Protein AF-A0A7I9VSS6-F1 (afdb_monomer_lite)

Foldseek 3Di:
DDDDDDDDDDDDDDDDDDDDDDDDDDDDDDDDDDDDDDDPDDVVPVVVVVVVVVVVVVVVVVPPDPPQPWDFPLVWWDWPQFDKFKWKWKWKWFQAPLQAAALVPLVFLVVVQVVVVVVVHHDPSNPDGGSGMFTWMKMWIHGEQDDFFFFTKIKIFGPHRGRASAQIKIDWIFIDTPVRDGFKTFIGTWAAPWDWDDDPNDIDTDDRRRMTMDGSGITTPDGHHGPLQDQKIKIFTPDFDPVQLAQLQVLLLCLVVVPPPPDDPDDPPPVPDDPDDRQWDRPGSGMIMGGQDPVCNVPSVVVVVSRRRGTTSGDDFWAWEAELVPLDIDTDPPKFFAFDWDAFPLEIETEDADPPPPDPDPPPDPDDDPPDDDDDDDPDDPPDDDPGLDYHYHYRVDDLVRVSVVCVVSPQHSVRNLVVVVVCVVVVRIRGHYHYD

Organism: NCBI:txid2590199

Radius of gyration: 37.57 Å; chains: 1; bounding box: 110×78×114 Å

pLDDT: mean 75.57, std 22.12, range [26.91, 97.88]

Structure (mmCIF, N/CA/C/O backbone):
data_AF-A0A7I9VSS6-F1
#
_entry.id   AF-A0A7I9VSS6-F1
#
loop_
_atom_site.group_PDB
_atom_site.id
_atom_site.type_symbol
_atom_site.label_atom_id
_atom_site.label_alt_id
_atom_site.label_comp_id
_atom_site.label_asym_id
_atom_site.label_entity_id
_atom_site.label_seq_id
_atom_site.pdbx_PDB_ins_code
_atom_site.Cartn_x
_atom_site.Cartn_y
_atom_site.Cartn_z
_atom_site.occupancy
_atom_site.B_iso_or_equiv
_atom_site.auth_seq_id
_atom_site.auth_comp_id
_atom_site.auth_asym_id
_atom_site.auth_atom_id
_atom_site.pdbx_PDB_model_num
ATOM 1 N N . MET A 1 1 ? -38.749 -13.163 -67.350 1.00 43.09 1 MET A N 1
ATOM 2 C CA . MET A 1 1 ? -38.898 -13.972 -66.123 1.00 43.09 1 MET A CA 1
ATOM 3 C C . MET A 1 1 ? -38.848 -12.985 -64.955 1.00 43.09 1 MET A C 1
ATOM 5 O O . MET A 1 1 ? -37.834 -12.313 -64.865 1.00 43.09 1 MET A O 1
ATOM 9 N N . THR A 1 2 ? -39.911 -12.612 -64.221 1.00 33.12 2 THR A N 1
ATOM 10 C CA . THR A 1 2 ? -40.937 -13.406 -63.482 1.00 33.12 2 THR A CA 1
ATOM 11 C C . THR A 1 2 ? -40.263 -14.358 -62.483 1.00 33.12 2 THR A C 1
ATOM 13 O O . THR A 1 2 ? -39.430 -15.135 -62.931 1.00 33.12 2 THR A O 1
ATOM 16 N N . THR A 1 3 ? -40.511 -14.366 -61.164 1.00 36.00 3 THR A N 1
ATOM 17 C CA . THR A 1 3 ? -41.600 -13.848 -60.282 1.00 36.00 3 THR A CA 1
ATOM 18 C C . THR A 1 3 ? -41.022 -13.441 -58.899 1.00 36.00 3 THR A C 1
ATOM 20 O O . THR A 1 3 ? -40.009 -14.007 -58.512 1.00 36.00 3 THR A O 1
ATOM 23 N N . THR A 1 4 ? -41.459 -12.390 -58.184 1.00 31.48 4 THR A N 1
ATOM 24 C CA . THR A 1 4 ? -42.678 -12.197 -57.337 1.00 31.48 4 THR A CA 1
ATOM 25 C C . THR A 1 4 ? -42.663 -12.861 -55.937 1.00 31.48 4 THR A C 1
ATOM 27 O O . THR A 1 4 ? -42.383 -14.048 -55.828 1.00 31.48 4 THR A O 1
ATOM 30 N N . SER A 1 5 ? -43.131 -12.092 -54.931 1.00 31.11 5 SER A N 1
ATOM 31 C CA . SER A 1 5 ? -43.667 -12.444 -53.583 1.00 31.11 5 SER A CA 1
ATOM 32 C C . SER A 1 5 ? -42.745 -12.144 -52.384 1.00 31.11 5 SER A C 1
ATOM 34 O O . SER A 1 5 ? -41.643 -12.673 -52.346 1.00 31.11 5 SER A O 1
ATOM 36 N N . THR A 1 6 ? -43.013 -11.265 -51.396 1.00 30.98 6 THR A N 1
ATOM 37 C CA . THR A 1 6 ? -44.197 -10.778 -50.615 1.00 30.98 6 THR A CA 1
ATOM 38 C C . THR A 1 6 ? -44.692 -11.658 -49.456 1.00 30.98 6 THR A C 1
ATOM 40 O O . THR A 1 6 ? -45.104 -12.786 -49.705 1.00 30.98 6 THR A O 1
ATOM 43 N N . ALA A 1 7 ? -44.707 -11.062 -48.244 1.00 33.12 7 ALA A N 1
ATOM 44 C CA . ALA A 1 7 ? -45.560 -11.251 -47.040 1.00 33.12 7 ALA A CA 1
ATOM 45 C C . ALA A 1 7 ? -44.704 -10.975 -45.769 1.00 33.12 7 ALA A C 1
ATOM 47 O O . ALA A 1 7 ? -43.629 -11.554 -45.659 1.00 33.12 7 ALA A O 1
ATOM 48 N N . THR A 1 8 ? -44.976 -10.091 -44.794 1.00 28.94 8 THR A N 1
ATOM 49 C CA . THR A 1 8 ? -46.158 -9.321 -44.318 1.00 28.94 8 THR A CA 1
ATOM 50 C C . THR A 1 8 ? -47.071 -10.027 -43.301 1.00 28.94 8 THR A C 1
ATOM 52 O O . THR A 1 8 ? -47.972 -10.751 -43.701 1.00 28.94 8 THR A O 1
ATOM 55 N N . SER A 1 9 ? -46.913 -9.687 -42.009 1.00 30.66 9 SER A N 1
ATOM 56 C CA . SER A 1 9 ? -47.978 -9.489 -40.986 1.00 30.66 9 SER A CA 1
ATOM 57 C C . SER A 1 9 ? -47.310 -9.059 -39.656 1.00 30.66 9 SER A C 1
ATOM 59 O O . SER A 1 9 ? -46.371 -9.741 -39.258 1.00 30.66 9 SER A O 1
ATOM 61 N N . THR A 1 10 ? -47.582 -7.964 -38.926 1.00 28.38 10 THR A N 1
ATOM 62 C CA . THR A 1 10 ? -48.760 -7.094 -38.657 1.00 28.38 10 THR A CA 1
ATOM 63 C C . THR A 1 10 ? -49.486 -7.417 -37.338 1.00 28.38 10 THR A C 1
ATOM 65 O O . THR A 1 10 ? -50.111 -8.463 -37.221 1.00 28.38 10 THR A O 1
ATOM 68 N N . SER A 1 11 ? -49.422 -6.470 -36.386 1.00 28.59 11 SER A N 1
ATOM 69 C CA . SER A 1 11 ? -50.292 -6.231 -35.204 1.00 28.59 11 SER A CA 1
ATOM 70 C C . SER A 1 11 ? -49.701 -4.994 -34.479 1.00 28.59 11 SER A C 1
ATOM 72 O O . SER A 1 11 ? -48.529 -5.053 -34.122 1.00 28.59 11 SER A O 1
ATOM 74 N N . THR A 1 12 ? -50.279 -3.787 -34.315 1.00 28.52 12 THR A N 1
ATOM 75 C CA . THR A 1 12 ? -51.675 -3.266 -34.331 1.00 28.52 12 THR A CA 1
ATOM 76 C C . THR A 1 12 ? -52.596 -4.001 -33.348 1.00 28.52 12 THR A C 1
ATOM 78 O O . THR A 1 12 ? -52.983 -5.124 -33.624 1.00 28.52 12 THR A O 1
ATOM 81 N N . ALA A 1 13 ? -52.966 -3.456 -32.176 1.00 30.58 13 ALA A N 1
ATOM 82 C CA . ALA A 1 13 ? -53.794 -2.248 -31.953 1.00 30.58 13 ALA A CA 1
ATOM 83 C C . ALA A 1 13 ? -53.826 -1.828 -30.443 1.00 30.58 13 ALA A C 1
ATOM 85 O O . ALA A 1 13 ? -53.422 -2.638 -29.617 1.00 30.58 13 ALA A O 1
ATOM 86 N N . THR A 1 14 ? -54.352 -0.686 -29.941 1.00 28.88 14 THR A N 1
ATOM 87 C CA . THR A 1 14 ? -54.614 0.690 -30.460 1.00 28.88 14 THR A CA 1
ATOM 88 C C . THR A 1 14 ? -55.098 1.619 -29.309 1.00 28.88 14 THR A C 1
ATOM 90 O O . THR A 1 14 ? -56.158 1.354 -28.756 1.00 28.88 14 TH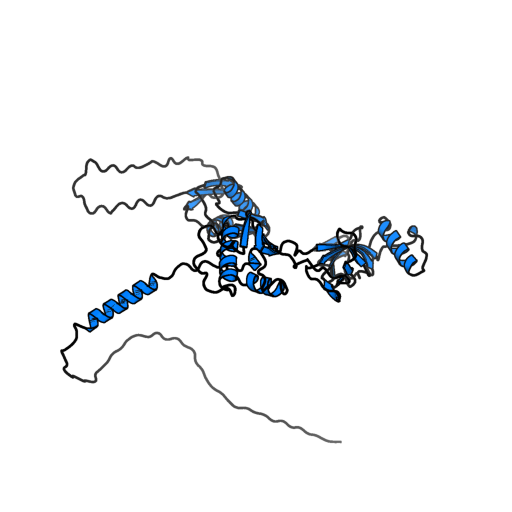R A O 1
ATOM 93 N N . ALA A 1 15 ? -54.405 2.751 -29.060 1.00 28.66 15 ALA A N 1
ATOM 94 C CA . ALA A 1 15 ? -54.889 3.993 -28.385 1.00 28.66 15 ALA A CA 1
ATOM 95 C C . ALA A 1 15 ? -55.386 3.897 -26.897 1.00 28.66 15 ALA A C 1
ATOM 97 O O . ALA A 1 15 ? -55.484 2.807 -26.354 1.00 28.66 15 ALA A O 1
ATOM 98 N N . THR A 1 16 ? -55.661 4.962 -26.111 1.00 27.70 16 THR A N 1
ATOM 99 C CA . THR A 1 16 ? -55.834 6.426 -26.342 1.00 27.70 16 THR A CA 1
ATOM 100 C C . THR A 1 16 ? -55.602 7.232 -25.031 1.00 27.70 16 THR A C 1
ATOM 102 O O . THR A 1 16 ? -55.748 6.652 -23.963 1.00 27.70 16 THR A O 1
ATOM 105 N N . ALA A 1 17 ? -55.420 8.566 -25.128 1.00 28.33 17 ALA A N 1
ATOM 106 C CA . ALA A 1 17 ? -55.667 9.612 -24.096 1.00 28.33 17 ALA A CA 1
ATOM 107 C C . ALA A 1 17 ? -54.690 9.695 -22.881 1.00 28.33 17 ALA A C 1
ATOM 109 O O . ALA A 1 17 ? -54.327 8.681 -22.306 1.00 28.33 17 ALA A O 1
ATOM 110 N N . THR A 1 18 ? -54.101 10.849 -22.502 1.00 27.16 18 THR A N 1
ATOM 111 C CA . THR A 1 18 ? -54.680 12.157 -22.060 1.00 27.16 18 THR A CA 1
ATOM 112 C C . THR A 1 18 ? -55.335 12.020 -20.666 1.00 27.16 18 THR A C 1
ATOM 114 O O . THR A 1 18 ? -56.165 11.139 -20.504 1.00 27.16 18 THR A O 1
ATOM 117 N N . SER A 1 19 ? -55.042 12.797 -19.606 1.00 28.16 19 SER A N 1
ATOM 118 C CA . SER A 1 19 ? -54.406 14.128 -19.473 1.00 28.16 19 SER A CA 1
ATOM 119 C C . SER A 1 19 ? -53.708 14.380 -18.119 1.00 28.16 19 SER A C 1
ATOM 121 O O . SER A 1 19 ? -54.023 13.782 -17.097 1.00 28.16 19 SER A O 1
ATOM 123 N N . THR A 1 20 ? -52.849 15.399 -18.138 1.00 28.39 20 THR A N 1
ATOM 124 C CA . THR A 1 20 ? -52.376 16.286 -17.059 1.00 28.39 20 THR A CA 1
ATOM 125 C C . THR A 1 20 ? -53.413 16.688 -15.984 1.00 28.39 20 THR A C 1
ATOM 127 O O . THR A 1 20 ? -54.588 16.870 -16.302 1.00 28.39 20 THR A O 1
ATOM 130 N N . THR A 1 21 ? -52.908 17.063 -14.793 1.00 28.50 21 THR A N 1
ATOM 131 C CA . THR A 1 21 ? -53.283 18.244 -13.952 1.00 28.50 21 THR A CA 1
ATOM 132 C C . THR A 1 21 ? -53.727 17.967 -12.504 1.00 28.50 21 THR A C 1
ATOM 134 O O . THR A 1 21 ? -54.805 17.460 -12.224 1.00 28.50 21 THR A O 1
ATOM 137 N N . THR A 1 22 ? -52.863 18.412 -11.592 1.00 31.88 22 THR A N 1
ATOM 138 C CA . THR A 1 22 ? -53.096 19.172 -10.348 1.00 31.88 22 THR A CA 1
ATOM 139 C C . THR A 1 22 ? -54.540 19.524 -9.924 1.00 31.88 22 THR A C 1
ATOM 141 O O . THR A 1 22 ? -55.223 20.280 -10.606 1.00 31.88 22 THR A O 1
ATOM 144 N N . ALA A 1 23 ? -54.915 19.153 -8.694 1.00 27.42 23 ALA A N 1
ATOM 145 C CA . ALA A 1 23 ? -55.829 19.890 -7.798 1.00 27.42 23 ALA A CA 1
ATOM 146 C C . ALA A 1 23 ? -55.551 19.392 -6.358 1.00 27.42 23 ALA A C 1
ATOM 148 O O . ALA A 1 23 ? -55.423 18.190 -6.156 1.00 27.42 23 ALA A O 1
ATOM 149 N N . THR A 1 24 ? -55.273 20.205 -5.335 1.00 27.72 24 THR A N 1
ATOM 150 C CA . THR A 1 24 ? -56.028 21.353 -4.792 1.00 27.72 24 THR A CA 1
ATOM 151 C C . THR A 1 24 ? -57.390 20.925 -4.245 1.00 27.72 24 THR A C 1
ATOM 153 O O . THR A 1 24 ? -58.393 20.966 -4.949 1.00 27.72 24 THR A O 1
ATOM 156 N N . ALA A 1 25 ? -57.425 20.520 -2.972 1.00 27.73 25 ALA A N 1
ATOM 157 C CA . ALA A 1 25 ? -58.661 20.230 -2.253 1.00 27.73 25 ALA A CA 1
ATOM 158 C C . ALA A 1 25 ? -59.130 21.475 -1.485 1.00 27.73 25 ALA A C 1
ATOM 160 O O . ALA A 1 25 ? -58.408 22.026 -0.655 1.00 27.73 25 ALA A O 1
ATOM 161 N N . THR A 1 26 ? -60.353 21.923 -1.750 1.00 26.91 26 THR A N 1
ATOM 162 C CA . THR A 1 26 ? -61.035 22.977 -0.989 1.00 26.91 26 THR A CA 1
ATOM 163 C C . THR A 1 26 ? -62.500 22.567 -0.817 1.00 26.91 26 THR A C 1
ATOM 165 O O . THR A 1 26 ? -63.057 21.901 -1.682 1.00 26.91 26 THR A O 1
ATOM 168 N N . SER A 1 27 ? -63.061 22.904 0.346 1.00 30.36 27 SER A N 1
ATOM 169 C CA . SER A 1 27 ? -64.437 22.691 0.840 1.00 30.36 27 SER A CA 1
ATOM 170 C C . SER A 1 27 ? -65.557 22.396 -0.176 1.00 30.36 27 SER A C 1
ATOM 172 O O . SER A 1 27 ? -65.635 23.063 -1.202 1.00 30.36 27 SER A O 1
ATOM 174 N N . THR A 1 28 ? -66.565 21.598 0.214 1.00 27.80 28 THR A N 1
ATOM 175 C CA . THR A 1 28 ? -67.878 22.092 0.727 1.00 27.80 28 THR A CA 1
ATOM 176 C C . THR A 1 28 ? -68.650 20.941 1.422 1.00 27.80 28 THR A C 1
ATOM 178 O O . THR A 1 28 ? -68.265 19.779 1.320 1.00 27.80 28 THR A O 1
ATOM 181 N N . SER A 1 29 ? -69.694 21.278 2.189 1.00 27.80 29 SER A N 1
ATOM 182 C CA . SER A 1 29 ? -70.677 20.416 2.878 1.00 27.80 29 SER A CA 1
ATOM 183 C C . SER A 1 29 ? -71.478 19.489 1.916 1.00 27.80 29 SER A C 1
ATOM 185 O O . SER A 1 29 ? -71.377 19.638 0.705 1.00 27.80 29 SER A O 1
ATOM 187 N N . THR A 1 30 ? -72.338 18.534 2.321 1.00 27.81 30 THR A N 1
ATOM 188 C CA . THR A 1 30 ? -73.385 18.602 3.370 1.00 27.81 30 THR A CA 1
ATOM 189 C C . THR A 1 30 ? -74.034 17.225 3.655 1.00 27.81 30 THR A C 1
ATOM 191 O O . THR A 1 30 ? -74.107 16.387 2.768 1.00 27.81 30 THR A O 1
ATOM 194 N N . SER A 1 31 ? -74.661 17.097 4.834 1.00 28.17 31 SER A N 1
ATOM 195 C CA . SER A 1 31 ? -75.918 16.353 5.102 1.00 28.17 31 SER A CA 1
ATOM 196 C C . SER A 1 31 ? -75.936 14.837 5.418 1.00 28.17 31 SER A C 1
ATOM 198 O O . SER A 1 31 ? -75.935 13.981 4.545 1.00 28.17 31 SER A O 1
ATOM 200 N N . THR A 1 32 ? -76.180 14.561 6.708 1.00 29.30 32 THR A N 1
ATOM 201 C CA . THR A 1 32 ? -77.220 13.651 7.257 1.00 29.30 32 THR A CA 1
ATOM 202 C C . THR A 1 32 ? -77.329 12.182 6.812 1.00 29.30 32 THR A C 1
ATOM 204 O O . THR A 1 32 ? -77.939 11.877 5.791 1.00 29.30 32 THR A O 1
ATOM 207 N N . ALA A 1 33 ? -77.037 11.276 7.754 1.00 28.20 33 ALA A N 1
ATOM 208 C CA . ALA A 1 33 ? -77.927 10.149 8.062 1.00 28.20 33 ALA A CA 1
ATOM 209 C C . ALA A 1 33 ? -77.911 9.835 9.573 1.00 28.20 33 ALA A C 1
ATOM 211 O O . ALA A 1 33 ? -76.872 9.562 10.169 1.00 28.20 33 ALA A O 1
ATOM 212 N N . THR A 1 34 ? -79.087 9.930 10.185 1.00 30.84 34 THR A N 1
ATOM 213 C CA . THR A 1 34 ? -79.381 9.769 11.615 1.00 30.84 34 THR A CA 1
ATOM 214 C C . THR A 1 34 ? -79.154 8.339 12.120 1.00 30.84 34 THR A C 1
ATOM 216 O O . THR A 1 34 ? -79.677 7.399 11.529 1.00 30.84 34 THR A O 1
ATOM 219 N N . ALA A 1 35 ? -78.505 8.177 13.278 1.00 30.17 35 ALA A N 1
ATOM 220 C CA . ALA A 1 35 ? -78.609 6.965 14.099 1.00 30.17 35 ALA A CA 1
ATOM 221 C C . ALA A 1 35 ? -78.422 7.299 15.591 1.00 30.17 35 ALA A C 1
ATOM 223 O O . ALA A 1 35 ? -77.339 7.165 16.159 1.00 30.17 35 ALA A O 1
ATOM 224 N N . THR A 1 36 ? -79.490 7.775 16.230 1.00 34.97 36 THR A N 1
ATOM 225 C CA . THR A 1 36 ? -79.518 8.044 17.672 1.00 34.97 36 THR A CA 1
ATOM 226 C C . THR A 1 36 ? -79.670 6.727 18.436 1.00 34.97 36 THR A C 1
ATOM 228 O O . THR A 1 36 ? -80.729 6.107 18.374 1.00 34.97 36 THR A O 1
ATOM 231 N N . ALA A 1 37 ? -78.647 6.307 19.183 1.00 31.12 37 ALA A N 1
ATOM 232 C CA . ALA A 1 37 ? -78.746 5.192 20.126 1.00 31.12 37 ALA A CA 1
ATOM 233 C C . ALA A 1 37 ? -78.050 5.549 21.448 1.00 31.12 37 ALA A C 1
ATOM 235 O O . ALA A 1 37 ? -76.833 5.711 21.523 1.00 31.12 37 ALA A O 1
ATOM 236 N N . THR A 1 38 ? -78.859 5.716 22.490 1.00 36.00 38 THR A N 1
ATOM 237 C CA . THR A 1 38 ? -78.458 6.155 23.830 1.00 36.00 38 THR A CA 1
ATOM 238 C C . THR A 1 38 ? -77.640 5.085 24.559 1.00 36.00 38 THR A C 1
ATOM 240 O O . THR A 1 38 ? -78.154 4.002 24.821 1.00 36.00 38 THR A O 1
ATOM 243 N N . ALA A 1 39 ? -76.407 5.405 24.969 1.00 33.00 39 ALA A N 1
ATOM 244 C CA . ALA A 1 39 ? -75.631 4.590 25.913 1.00 33.00 39 ALA A CA 1
ATOM 245 C C . ALA A 1 39 ? -74.635 5.443 26.727 1.00 33.00 39 ALA A C 1
ATOM 247 O O . ALA A 1 39 ? -73.415 5.342 26.596 1.00 33.00 39 ALA A O 1
ATOM 248 N N . THR A 1 40 ? -75.164 6.305 27.595 1.00 39.19 40 THR A N 1
ATOM 249 C CA . THR A 1 40 ? -74.412 7.075 28.599 1.00 39.19 40 THR A CA 1
ATOM 250 C C . THR A 1 40 ? -73.863 6.176 29.720 1.00 39.19 40 THR A C 1
ATOM 252 O O . THR A 1 40 ? -74.337 6.222 30.850 1.00 39.19 40 THR A O 1
ATOM 255 N N . ALA A 1 41 ? -72.840 5.362 29.432 1.00 39.28 41 ALA A N 1
ATOM 256 C CA . ALA A 1 41 ? -72.077 4.628 30.451 1.00 39.28 41 ALA A CA 1
ATOM 257 C C . ALA A 1 41 ? -70.702 4.151 29.931 1.00 39.28 41 ALA A C 1
ATOM 259 O O . ALA A 1 41 ? -70.641 3.141 29.238 1.00 39.28 41 ALA A O 1
ATOM 260 N N . SER A 1 42 ? -69.610 4.867 30.272 1.00 38.38 42 SER A N 1
ATOM 261 C CA . SER A 1 42 ? -68.197 4.376 30.380 1.00 38.38 42 SER A CA 1
ATOM 262 C C . SER A 1 42 ? -67.097 5.442 30.166 1.00 38.38 42 SER A C 1
ATOM 264 O O . SER A 1 42 ? -65.910 5.113 30.198 1.00 38.38 42 SER A O 1
ATOM 266 N N . LEU A 1 43 ? -67.442 6.728 30.008 1.00 41.91 43 LEU A N 1
ATOM 267 C CA . LEU A 1 43 ? -66.491 7.804 29.653 1.00 41.91 43 LEU A CA 1
ATOM 268 C C . LEU A 1 43 ? -65.306 8.014 30.625 1.00 41.91 43 LEU A C 1
ATOM 270 O O . LEU A 1 43 ? -64.299 8.598 30.235 1.00 41.91 43 LEU A O 1
ATOM 274 N N . THR A 1 44 ? -65.372 7.508 31.859 1.00 42.84 44 THR A N 1
ATOM 275 C CA . THR A 1 44 ? -64.274 7.584 32.841 1.00 42.84 44 THR A CA 1
ATOM 276 C C . THR A 1 44 ? -63.188 6.514 32.664 1.00 42.84 44 THR A C 1
ATOM 278 O O . THR A 1 44 ? -62.094 6.678 33.198 1.00 42.84 44 THR A O 1
ATOM 281 N N . SER A 1 45 ? -63.429 5.440 31.898 1.00 45.34 45 SER A N 1
ATOM 282 C CA . SER A 1 45 ? -62.433 4.372 31.676 1.00 45.34 45 SER A CA 1
ATOM 283 C C . SER A 1 45 ? -61.504 4.655 30.487 1.00 45.34 45 SER A C 1
ATOM 285 O O . SER A 1 45 ? -60.319 4.311 30.510 1.00 45.34 45 SER A O 1
ATOM 287 N N . THR A 1 46 ? -62.015 5.313 29.445 1.00 47.03 46 THR A N 1
ATOM 288 C CA . THR A 1 46 ? -61.292 5.513 28.179 1.00 47.03 46 THR A CA 1
ATOM 289 C C . THR A 1 46 ? -60.195 6.572 28.288 1.00 47.03 46 THR A C 1
ATOM 291 O O . THR A 1 46 ? -59.116 6.391 27.726 1.00 47.03 46 THR A O 1
ATOM 294 N N . ALA A 1 47 ? -60.419 7.639 29.064 1.00 47.59 47 ALA A N 1
ATOM 295 C CA . ALA A 1 47 ? -59.436 8.712 29.247 1.00 47.59 47 ALA A CA 1
ATOM 296 C C . ALA A 1 47 ? -58.150 8.213 29.937 1.00 47.59 47 ALA A C 1
ATOM 298 O O . ALA A 1 47 ? -57.046 8.537 29.501 1.00 47.59 47 ALA A O 1
ATOM 299 N N . ALA A 1 48 ? -58.287 7.348 30.949 1.00 51.78 48 ALA A N 1
ATOM 300 C CA . ALA A 1 48 ? -57.155 6.713 31.623 1.00 51.78 48 ALA A CA 1
ATOM 301 C C . ALA A 1 48 ? -56.352 5.801 30.675 1.00 51.78 48 ALA A C 1
ATOM 303 O O . ALA A 1 48 ? -55.123 5.811 30.700 1.00 51.78 48 ALA A O 1
ATOM 304 N N . ARG A 1 49 ? -57.029 5.057 29.787 1.00 52.28 49 ARG A N 1
ATOM 305 C CA . ARG A 1 49 ? -56.371 4.197 28.787 1.00 52.28 49 ARG A CA 1
ATOM 306 C C . ARG A 1 49 ? -55.607 5.005 27.731 1.00 52.28 49 ARG A C 1
ATOM 308 O O . ARG A 1 49 ? -54.484 4.632 27.404 1.00 52.28 49 ARG A O 1
ATOM 315 N N . CYS A 1 50 ? -56.152 6.130 27.261 1.00 54.03 50 CYS A N 1
ATOM 316 C CA . CYS A 1 50 ? -55.425 7.042 26.370 1.00 54.03 50 CYS A CA 1
ATOM 317 C C . CYS A 1 50 ? -54.221 7.704 27.060 1.00 54.03 50 CYS A C 1
ATOM 319 O O . CYS A 1 50 ? -53.160 7.799 26.451 1.00 54.03 50 CYS A O 1
ATOM 321 N N . GLY A 1 51 ? -54.349 8.108 28.330 1.00 60.31 51 GLY A N 1
ATOM 322 C CA . GLY A 1 51 ? -53.233 8.666 29.105 1.00 60.31 51 GLY A CA 1
ATOM 323 C C . GLY A 1 51 ? -52.076 7.676 29.288 1.00 60.31 51 GLY A C 1
ATOM 324 O O . GLY A 1 51 ? -50.920 8.039 29.087 1.00 60.31 51 GLY A O 1
ATOM 325 N N . VAL A 1 52 ? -52.379 6.407 29.586 1.00 66.00 52 VAL A N 1
ATOM 326 C CA . VAL A 1 52 ? -51.367 5.339 29.687 1.00 66.00 52 VAL A CA 1
ATOM 327 C C . VAL A 1 52 ? -50.725 5.038 28.329 1.00 66.00 52 VAL A C 1
ATOM 329 O O . VAL A 1 52 ? -49.506 4.932 28.261 1.00 66.00 52 VAL A O 1
ATOM 332 N N . LEU A 1 53 ? -51.496 4.963 27.237 1.00 64.69 53 LEU A N 1
ATOM 333 C CA . LEU A 1 53 ? -50.939 4.771 25.889 1.00 64.69 53 LEU A CA 1
ATOM 334 C C . LEU A 1 53 ? -50.024 5.930 25.462 1.00 64.69 53 LEU A C 1
ATOM 336 O O . LEU A 1 53 ? -48.950 5.685 24.918 1.00 64.69 53 LEU A O 1
ATOM 340 N N . ALA A 1 54 ? -50.400 7.177 25.761 1.00 66.50 54 ALA A N 1
ATOM 341 C CA . ALA A 1 54 ? -49.562 8.346 25.501 1.00 66.50 54 ALA A CA 1
ATOM 342 C C . ALA A 1 54 ? -48.281 8.347 26.357 1.00 66.50 54 ALA A C 1
ATOM 344 O O . ALA A 1 54 ? -47.208 8.647 25.840 1.00 66.50 54 ALA A O 1
ATOM 345 N N . ALA A 1 55 ? -48.362 7.959 27.634 1.00 65.56 55 ALA A N 1
ATOM 346 C CA . ALA A 1 55 ? -47.198 7.845 28.514 1.00 65.56 55 ALA A CA 1
ATOM 347 C C . ALA A 1 55 ? -46.241 6.715 28.086 1.00 65.56 55 ALA A C 1
ATOM 349 O O . ALA A 1 55 ? -45.028 6.907 28.098 1.00 65.56 55 ALA A O 1
ATOM 350 N N . VAL A 1 56 ? -46.769 5.565 27.650 1.00 69.12 56 VAL A N 1
ATOM 351 C CA . VAL A 1 56 ? -45.969 4.458 27.097 1.00 69.12 56 VAL A CA 1
ATOM 352 C C . VAL A 1 56 ? -45.310 4.863 25.775 1.00 69.12 56 VAL A C 1
ATOM 354 O O . VAL A 1 56 ? -44.138 4.558 25.572 1.00 69.12 56 VAL A O 1
ATOM 357 N N . ALA A 1 57 ? -46.003 5.611 24.910 1.00 66.38 57 ALA A N 1
ATOM 358 C CA . ALA A 1 57 ? -45.408 6.168 23.694 1.00 66.38 57 ALA A CA 1
ATOM 359 C C . ALA A 1 57 ? -44.303 7.201 24.000 1.00 66.38 57 ALA A C 1
ATOM 361 O O . ALA A 1 57 ? -43.261 7.189 23.346 1.00 66.38 57 ALA A O 1
ATOM 362 N N . LEU A 1 58 ? -44.480 8.050 25.022 1.00 64.38 58 LEU A N 1
ATOM 363 C CA . LEU A 1 58 ? -43.446 8.998 25.458 1.00 64.38 58 LEU A CA 1
ATOM 364 C C . LEU A 1 58 ? -42.219 8.290 26.059 1.00 64.38 58 LEU A C 1
ATOM 366 O O . LEU A 1 58 ? -41.093 8.686 25.766 1.00 64.38 58 LEU A O 1
ATOM 370 N N . LEU A 1 59 ? -42.415 7.224 26.848 1.00 61.06 59 LEU A N 1
ATOM 371 C CA . LEU A 1 59 ? -41.309 6.390 27.337 1.00 61.06 59 LEU A CA 1
ATOM 372 C C . LEU A 1 59 ? -40.588 5.663 26.191 1.00 61.06 59 LEU A C 1
ATOM 374 O O . LEU A 1 59 ? -39.364 5.567 26.216 1.00 61.06 59 LEU A O 1
ATOM 378 N N . ALA A 1 60 ? -41.319 5.189 25.178 1.00 59.28 60 ALA A N 1
ATOM 379 C CA . ALA A 1 60 ? -40.731 4.526 24.015 1.00 59.28 60 ALA A CA 1
ATOM 380 C C . ALA A 1 60 ? -39.862 5.477 23.170 1.00 59.28 60 ALA A C 1
ATOM 382 O O . ALA A 1 60 ? -38.804 5.070 22.695 1.00 59.28 60 ALA A O 1
ATOM 383 N N . LEU A 1 61 ? -40.252 6.752 23.031 1.00 59.19 61 LEU A N 1
ATOM 384 C CA . LEU A 1 61 ? -39.429 7.768 22.357 1.00 59.19 61 LEU A CA 1
ATOM 385 C C . LEU A 1 61 ? -38.196 8.193 23.177 1.00 59.19 61 LEU A C 1
ATOM 387 O O . LEU A 1 61 ? -37.202 8.620 22.596 1.00 59.19 61 LEU A O 1
ATOM 391 N N . GLY A 1 62 ? -38.228 8.055 24.507 1.00 55.97 62 GLY A N 1
ATOM 392 C CA . GLY A 1 62 ? -37.095 8.374 25.386 1.00 55.97 62 GLY A CA 1
ATOM 393 C C . GLY A 1 62 ? -35.971 7.327 25.411 1.00 55.97 62 GLY A C 1
ATOM 394 O O . GLY A 1 62 ? -34.910 7.598 25.967 1.00 55.97 62 GLY A O 1
ATOM 395 N N . ALA A 1 63 ? -36.185 6.143 24.827 1.00 51.12 63 ALA A N 1
ATOM 396 C CA . ALA A 1 63 ? -35.263 5.004 24.896 1.00 51.12 63 ALA A CA 1
ATOM 397 C C . ALA A 1 63 ? -34.364 4.828 23.654 1.00 51.12 63 ALA A C 1
ATOM 399 O O . ALA A 1 63 ? -33.642 3.834 23.551 1.00 51.12 63 ALA A O 1
ATOM 400 N N . ALA A 1 64 ? -34.374 5.782 22.717 1.00 48.84 64 ALA A N 1
ATOM 401 C CA . ALA A 1 64 ? -33.448 5.810 21.588 1.00 48.84 64 ALA A CA 1
ATOM 402 C C . ALA A 1 64 ? -32.032 6.197 22.058 1.00 48.84 64 ALA A C 1
ATOM 404 O O . ALA A 1 64 ? -31.598 7.342 21.924 1.00 48.84 64 ALA A O 1
ATOM 405 N N . ALA A 1 65 ? -31.307 5.233 22.634 1.00 56.91 65 ALA A N 1
ATOM 406 C CA . ALA A 1 65 ? -29.878 5.377 22.887 1.00 56.91 65 ALA A CA 1
ATOM 407 C C . ALA A 1 65 ? -29.150 5.703 21.566 1.00 56.91 65 ALA A C 1
ATOM 409 O O . ALA A 1 65 ? -29.513 5.143 20.526 1.00 56.91 65 ALA A O 1
ATOM 410 N N . PRO A 1 66 ? -28.130 6.583 21.571 1.00 55.31 66 PRO A N 1
ATOM 411 C CA . PRO A 1 66 ? -27.383 6.887 20.360 1.00 55.31 66 PRO A CA 1
ATOM 412 C C . PRO A 1 66 ? -26.749 5.602 19.828 1.00 55.31 66 PRO A C 1
ATOM 414 O O . PRO A 1 66 ? -25.988 4.939 20.537 1.00 55.31 66 PRO A O 1
ATOM 417 N N . ALA A 1 67 ? -27.066 5.258 18.580 1.00 52.28 67 ALA A N 1
ATOM 418 C CA . ALA A 1 67 ? -26.458 4.138 17.881 1.00 52.28 67 ALA A CA 1
ATOM 419 C C . ALA A 1 67 ? -24.976 4.456 17.639 1.00 52.28 67 ALA A C 1
ATOM 421 O O . ALA A 1 67 ? -24.610 5.095 16.653 1.00 52.28 67 ALA A O 1
ATOM 422 N N . ARG A 1 68 ? -24.121 4.051 18.581 1.00 59.53 68 ARG A N 1
ATOM 423 C CA . ARG A 1 68 ? -22.667 4.113 18.425 1.00 59.53 68 ARG A CA 1
ATOM 424 C C . ARG A 1 68 ? -22.301 3.138 17.314 1.00 59.53 68 ARG A C 1
ATOM 426 O O . ARG A 1 68 ? -22.660 1.964 17.392 1.00 59.53 68 ARG A O 1
ATOM 433 N N . ALA A 1 69 ? -21.653 3.640 16.268 1.00 65.75 69 ALA A N 1
ATOM 434 C CA . ALA A 1 69 ? -21.230 2.827 15.139 1.00 65.75 69 ALA A CA 1
ATOM 435 C C . ALA A 1 69 ? -20.177 1.821 15.620 1.00 65.75 69 ALA A C 1
ATOM 437 O O . ALA A 1 69 ? -19.025 2.181 15.852 1.00 65.75 69 ALA A O 1
ATOM 438 N N . ALA A 1 70 ? -20.593 0.572 15.821 1.00 80.62 70 ALA A N 1
ATOM 439 C CA . ALA A 1 70 ? -19.684 -0.495 16.195 1.00 80.62 70 ALA A CA 1
ATOM 440 C C . ALA A 1 70 ? -18.867 -0.901 14.959 1.00 80.62 70 ALA A C 1
ATOM 442 O O . ALA A 1 70 ? -19.418 -1.151 13.885 1.00 80.62 70 ALA A O 1
ATOM 443 N N . VAL A 1 71 ? -17.545 -0.925 15.104 1.00 89.81 71 VAL A N 1
ATOM 444 C CA . VAL A 1 71 ? -16.600 -1.202 14.019 1.00 89.81 71 VAL A CA 1
ATOM 445 C C . VAL A 1 71 ? -16.127 -2.646 14.147 1.00 89.81 71 VAL A C 1
ATOM 447 O O . VAL A 1 71 ? -15.871 -3.126 15.250 1.00 89.81 71 VAL A O 1
ATOM 450 N N . ARG A 1 72 ? -16.025 -3.375 13.034 1.00 93.06 72 ARG A N 1
ATOM 451 C CA . ARG A 1 72 ? -15.557 -4.769 13.059 1.00 93.06 72 ARG A CA 1
ATOM 452 C C . ARG A 1 72 ? -14.068 -4.827 13.371 1.00 93.06 72 ARG A C 1
ATOM 454 O O . ARG A 1 72 ? -13.305 -4.005 12.875 1.00 93.06 72 ARG A O 1
ATOM 461 N N . LEU A 1 73 ? -13.645 -5.842 14.119 1.00 92.06 73 LEU A N 1
ATOM 462 C CA . LEU A 1 73 ? -12.254 -6.021 14.538 1.00 92.06 73 LEU A CA 1
ATOM 463 C C . LEU A 1 73 ? -11.267 -6.018 13.355 1.00 92.06 73 LEU A C 1
ATOM 465 O O . LEU A 1 73 ? -10.191 -5.437 13.464 1.00 92.06 73 LEU A O 1
ATOM 469 N N . LYS A 1 74 ? -11.676 -6.567 12.204 1.00 92.19 74 LYS A N 1
ATOM 470 C CA . LYS A 1 74 ? -10.889 -6.583 10.958 1.00 92.19 74 LYS A CA 1
ATOM 471 C C . LYS A 1 74 ? -10.662 -5.215 10.292 1.00 92.19 74 LYS A C 1
ATOM 473 O O . LYS A 1 74 ? -9.899 -5.135 9.342 1.00 92.19 74 LYS A O 1
ATOM 478 N N . GLU A 1 75 ? -11.359 -4.170 10.739 1.00 91.44 75 GLU A N 1
ATOM 479 C CA . GLU A 1 75 ? -11.153 -2.778 10.299 1.00 91.44 75 GLU A CA 1
ATOM 480 C C . GLU A 1 75 ? -10.335 -1.976 11.338 1.00 91.44 75 GLU A C 1
ATOM 482 O O . GLU A 1 75 ? -10.114 -0.777 11.171 1.00 91.44 75 GLU A O 1
ATOM 487 N N . LEU A 1 76 ? -9.943 -2.612 12.453 1.00 91.69 76 LEU A N 1
ATOM 488 C CA . LEU A 1 76 ? -9.225 -1.993 13.572 1.00 91.69 76 LEU A CA 1
ATOM 489 C C . LEU A 1 76 ? -7.819 -2.569 13.768 1.00 91.69 76 LEU A C 1
ATOM 491 O O . LEU A 1 76 ? -6.935 -1.837 14.222 1.00 91.69 76 LEU A O 1
ATOM 495 N N . ALA A 1 77 ? -7.616 -3.859 13.480 1.00 92.00 77 ALA A N 1
ATOM 496 C CA . ALA A 1 77 ? -6.359 -4.556 13.717 1.00 92.00 77 ALA A CA 1
ATOM 497 C C . ALA A 1 77 ? -6.094 -5.702 12.724 1.00 92.00 77 ALA A C 1
ATOM 499 O O . ALA A 1 77 ? -6.997 -6.467 12.386 1.00 92.00 77 ALA A O 1
ATOM 500 N N . ASP A 1 78 ? -4.821 -5.866 12.363 1.00 91.94 78 ASP A N 1
ATOM 501 C CA . ASP A 1 78 ? -4.288 -6.990 11.586 1.00 91.94 78 ASP A CA 1
ATOM 502 C C . ASP A 1 78 ? -3.657 -8.053 12.498 1.00 91.94 78 ASP A C 1
ATOM 504 O O . ASP A 1 78 ? -3.214 -7.764 13.611 1.00 91.94 78 ASP A O 1
ATOM 508 N N . VAL A 1 79 ? -3.515 -9.288 12.011 1.00 90.75 79 VAL A N 1
ATOM 509 C CA . VAL A 1 79 ? -2.701 -10.310 12.691 1.00 90.75 79 VAL A CA 1
ATOM 510 C C . VAL A 1 79 ? -1.213 -9.986 12.527 1.00 90.75 79 VAL A C 1
ATOM 512 O O . VAL A 1 79 ? -0.699 -9.885 11.412 1.00 90.75 79 VAL A O 1
ATOM 515 N N . GLN A 1 80 ? -0.475 -9.885 13.631 1.00 87.50 80 GLN A N 1
ATOM 516 C CA . GLN A 1 80 ? 0.958 -9.610 13.599 1.00 87.50 80 GLN A CA 1
ATOM 517 C C . GLN A 1 80 ? 1.715 -10.713 12.838 1.00 87.50 80 GLN A C 1
ATOM 519 O O . GLN A 1 80 ? 1.613 -11.898 13.146 1.00 87.50 80 GLN A O 1
ATOM 524 N N . GLY A 1 81 ? 2.499 -10.311 11.834 1.00 82.94 81 GLY A N 1
ATOM 525 C CA . GLY A 1 81 ? 3.215 -11.226 10.934 1.00 82.94 81 GLY A CA 1
ATOM 526 C C . GLY A 1 81 ? 2.458 -11.561 9.642 1.00 82.94 81 GLY A C 1
ATOM 527 O O . GLY A 1 81 ? 3.085 -11.998 8.676 1.00 82.94 81 GLY A O 1
ATOM 528 N N . VAL A 1 82 ? 1.155 -11.277 9.568 1.00 87.94 82 VAL A N 1
ATOM 529 C CA . VAL A 1 82 ? 0.392 -11.256 8.315 1.00 87.94 82 VAL A CA 1
ATOM 530 C C . VAL A 1 82 ? 0.562 -9.874 7.691 1.00 87.94 82 VAL A C 1
ATOM 532 O O . VAL A 1 82 ? -0.026 -8.900 8.141 1.00 87.94 82 VAL A O 1
ATOM 535 N N . ARG A 1 83 ? 1.417 -9.770 6.670 1.00 86.88 83 ARG A N 1
ATOM 536 C CA . ARG A 1 83 ? 1.664 -8.515 5.947 1.00 86.88 83 ARG A CA 1
ATOM 537 C C . ARG A 1 83 ? 1.943 -8.752 4.471 1.00 86.88 83 ARG A C 1
ATOM 539 O O . ARG A 1 83 ? 2.464 -9.806 4.098 1.00 86.88 83 ARG A O 1
ATOM 546 N N . GLU A 1 84 ? 1.666 -7.742 3.656 1.00 90.56 84 GLU A N 1
ATOM 547 C CA . GLU A 1 84 ? 2.217 -7.663 2.304 1.00 90.56 84 GLU A CA 1
ATOM 548 C C . GLU A 1 84 ? 3.746 -7.532 2.363 1.00 90.56 84 GLU A C 1
ATOM 550 O O . GLU A 1 84 ? 4.302 -6.933 3.289 1.00 90.56 84 GLU A O 1
ATOM 555 N N . ASN A 1 85 ? 4.439 -8.083 1.368 1.00 91.50 85 ASN A N 1
ATOM 556 C CA . ASN A 1 85 ? 5.875 -7.887 1.191 1.00 91.50 85 ASN A CA 1
ATOM 557 C C . ASN A 1 85 ? 6.128 -7.265 -0.187 1.00 91.50 85 ASN A C 1
ATOM 559 O O . ASN A 1 85 ? 5.553 -7.696 -1.185 1.00 91.50 85 ASN A O 1
ATOM 563 N N . GLU A 1 86 ? 6.983 -6.248 -0.246 1.00 94.88 86 GLU A N 1
ATOM 564 C CA . GLU A 1 86 ? 7.374 -5.621 -1.511 1.00 94.88 86 GLU A CA 1
ATOM 565 C C . GLU A 1 86 ? 8.389 -6.516 -2.239 1.00 94.88 86 GLU A C 1
ATOM 567 O O . GLU A 1 86 ? 9.392 -6.948 -1.660 1.00 94.88 86 GLU A O 1
ATOM 572 N N . LEU A 1 87 ? 8.125 -6.782 -3.516 1.00 96.62 87 LEU A N 1
ATOM 573 C CA . LEU A 1 87 ? 9.039 -7.442 -4.439 1.00 96.62 87 LEU A CA 1
ATOM 574 C C . LEU A 1 87 ? 9.623 -6.420 -5.409 1.00 96.62 87 LEU A C 1
ATOM 576 O O . LEU A 1 87 ? 8.920 -5.526 -5.886 1.00 96.62 87 LEU A O 1
ATOM 580 N N . PHE A 1 88 ? 10.889 -6.603 -5.766 1.00 97.50 88 PHE A N 1
ATOM 581 C CA . PHE A 1 88 ? 11.584 -5.792 -6.755 1.00 97.50 88 PHE A CA 1
ATOM 582 C C . PHE A 1 88 ? 12.394 -6.665 -7.719 1.00 97.50 88 PHE A C 1
ATOM 584 O O . PHE A 1 88 ? 12.851 -7.756 -7.381 1.00 97.50 88 PHE A O 1
ATOM 591 N N . GLY A 1 89 ? 12.588 -6.181 -8.940 1.00 96.94 89 GLY A N 1
ATOM 592 C CA . GLY A 1 89 ? 13.363 -6.863 -9.965 1.00 96.94 89 GLY A CA 1
ATOM 593 C C . GLY A 1 89 ? 13.921 -5.891 -10.992 1.00 96.94 89 GLY A C 1
ATOM 594 O O . GLY A 1 89 ? 13.363 -4.823 -11.242 1.00 96.94 89 GLY A O 1
ATOM 595 N N . TYR A 1 90 ? 15.041 -6.275 -11.594 1.00 96.44 90 TYR A N 1
ATOM 596 C CA . TYR A 1 90 ? 15.662 -5.534 -12.683 1.00 96.44 90 TYR A CA 1
ATOM 597 C C . TYR A 1 90 ? 15.281 -6.177 -14.019 1.00 96.44 90 TYR A C 1
ATOM 599 O O . TYR A 1 90 ? 15.613 -7.338 -14.266 1.00 96.44 90 TYR A O 1
ATOM 607 N N . GLY A 1 91 ? 14.579 -5.422 -14.862 1.00 96.25 91 GLY A N 1
ATOM 608 C CA . GLY A 1 91 ? 13.994 -5.908 -16.108 1.00 96.25 91 GLY A CA 1
ATOM 609 C C . GLY A 1 91 ? 14.438 -5.134 -17.344 1.00 96.25 91 GLY A C 1
ATOM 610 O O . GLY A 1 91 ? 15.112 -4.104 -17.271 1.00 96.25 91 GLY A O 1
ATOM 611 N N . LEU A 1 92 ? 14.003 -5.626 -18.504 1.00 96.69 92 LEU A N 1
ATOM 612 C CA . LEU A 1 92 ? 14.147 -4.955 -19.794 1.00 96.69 92 LEU A CA 1
ATOM 613 C C . LEU A 1 92 ? 12.768 -4.786 -20.435 1.00 96.69 92 LEU A C 1
ATOM 615 O O . LEU A 1 92 ? 12.026 -5.757 -20.570 1.00 96.69 92 LEU A O 1
ATOM 619 N N . VAL A 1 93 ? 12.448 -3.568 -20.868 1.00 97.56 93 VAL A N 1
ATOM 620 C CA . VAL A 1 93 ? 11.282 -3.278 -21.713 1.00 97.56 93 VAL A CA 1
ATOM 621 C C . VAL A 1 93 ? 11.759 -3.110 -23.148 1.00 97.56 93 VAL A C 1
ATOM 623 O O . VAL A 1 93 ? 12.608 -2.265 -23.413 1.00 97.56 93 VAL A O 1
ATOM 626 N N . VAL A 1 94 ? 11.221 -3.900 -24.074 1.00 96.44 94 VAL A N 1
ATOM 627 C CA . VAL A 1 94 ? 11.572 -3.883 -25.507 1.00 96.44 94 VAL A CA 1
ATOM 628 C C . VAL A 1 94 ? 10.413 -3.380 -26.368 1.00 96.44 94 VAL A C 1
ATOM 630 O O . VAL A 1 94 ? 9.295 -3.231 -25.885 1.00 96.44 94 VAL A O 1
ATOM 633 N N . GLY A 1 95 ? 10.661 -3.131 -27.657 1.00 94.38 95 GLY A N 1
ATOM 634 C CA . GLY A 1 95 ? 9.624 -2.689 -28.602 1.00 94.38 95 GLY A CA 1
ATOM 635 C C . GLY A 1 95 ? 9.325 -1.188 -28.549 1.00 94.38 95 GLY A C 1
ATOM 636 O O . GLY A 1 95 ? 8.357 -0.733 -29.149 1.00 94.38 95 GLY A O 1
ATOM 637 N N . LEU A 1 96 ? 10.163 -0.408 -27.859 1.00 94.25 96 LEU A N 1
ATOM 638 C CA . LEU A 1 96 ? 10.019 1.043 -27.769 1.00 94.25 96 LEU A CA 1
ATOM 639 C C . LEU A 1 96 ? 10.345 1.708 -29.113 1.00 94.25 96 LEU A C 1
ATOM 641 O O . LEU A 1 96 ? 11.306 1.333 -29.786 1.00 94.25 96 LEU A O 1
ATOM 645 N N . ALA A 1 97 ? 9.576 2.730 -29.488 1.00 92.06 97 ALA A N 1
ATOM 646 C CA . ALA A 1 97 ? 9.678 3.414 -30.780 1.00 92.06 97 ALA A CA 1
ATOM 647 C C . ALA A 1 97 ? 10.826 4.449 -30.816 1.00 92.06 97 ALA A C 1
ATOM 649 O O . ALA A 1 97 ? 10.606 5.645 -30.998 1.00 92.06 97 ALA A O 1
ATOM 650 N N . GLY A 1 98 ? 12.067 4.009 -30.577 1.00 92.00 98 GLY A N 1
ATOM 651 C CA . GLY A 1 98 ? 13.240 4.889 -30.474 1.00 92.00 98 GLY A CA 1
ATOM 652 C C . GLY A 1 98 ? 13.314 5.715 -29.178 1.00 92.00 98 GLY A C 1
ATOM 653 O O . GLY A 1 98 ? 14.191 6.575 -29.050 1.00 92.00 98 GLY A O 1
ATOM 654 N N . THR A 1 99 ? 12.398 5.470 -28.232 1.00 93.12 99 THR A N 1
ATOM 655 C CA . THR A 1 99 ? 12.263 6.158 -26.935 1.00 93.12 99 THR A CA 1
ATOM 656 C C . THR A 1 99 ? 12.941 5.435 -25.769 1.00 93.12 99 THR A C 1
ATOM 658 O O . THR A 1 99 ? 12.804 5.890 -24.634 1.00 93.12 99 THR A O 1
ATOM 661 N N . GLY A 1 100 ? 13.646 4.331 -26.028 1.00 93.62 100 GLY A N 1
ATOM 662 C CA . GLY A 1 100 ? 14.446 3.604 -25.043 1.00 93.62 100 GLY A CA 1
ATOM 663 C C . GLY A 1 100 ? 15.726 4.338 -24.639 1.00 93.62 100 GLY A C 1
ATOM 664 O O . GLY A 1 100 ? 15.923 5.516 -24.952 1.00 93.62 100 GLY A O 1
ATOM 665 N N . ASP A 1 101 ? 16.601 3.630 -23.934 1.00 95.69 101 ASP A N 1
ATOM 666 C CA . ASP A 1 101 ? 17.828 4.200 -23.392 1.00 95.69 101 ASP A CA 1
ATOM 667 C C . ASP A 1 101 ? 18.818 4.626 -24.484 1.00 95.69 101 ASP A C 1
ATOM 669 O O . ASP A 1 101 ? 18.945 4.038 -25.564 1.00 95.69 101 ASP A O 1
ATOM 673 N N . THR A 1 102 ? 19.576 5.676 -24.177 1.00 92.81 102 THR A N 1
ATOM 674 C CA . THR A 1 102 ? 20.686 6.122 -25.025 1.00 92.81 102 THR A CA 1
ATOM 675 C C . THR A 1 102 ? 21.959 5.314 -24.761 1.00 92.81 102 THR A C 1
ATOM 677 O O . THR A 1 102 ? 22.142 4.748 -23.689 1.00 92.81 102 THR A O 1
ATOM 680 N N . GLU A 1 103 ? 22.911 5.358 -25.698 1.00 88.88 103 GLU A N 1
ATOM 681 C CA . GLU A 1 103 ? 24.247 4.732 -25.590 1.00 88.88 103 GLU A CA 1
ATOM 682 C C . GLU A 1 103 ? 25.080 5.228 -24.380 1.00 88.88 103 GLU A C 1
ATOM 684 O O . GLU A 1 103 ? 26.129 4.673 -24.078 1.00 88.88 103 GLU A O 1
ATOM 689 N N . ARG A 1 104 ? 24.615 6.257 -23.652 1.00 88.88 104 ARG A N 1
ATOM 690 C CA . ARG A 1 104 ? 25.210 6.705 -22.379 1.00 88.88 104 ARG A CA 1
ATOM 691 C C . ARG A 1 104 ? 24.872 5.780 -21.199 1.00 88.88 104 ARG A C 1
ATOM 693 O O . ARG A 1 104 ? 25.516 5.875 -20.159 1.00 88.88 104 ARG A O 1
ATOM 700 N N . VAL A 1 105 ? 23.865 4.916 -21.337 1.00 92.31 105 VAL A N 1
ATOM 701 C CA . VAL A 1 105 ? 23.369 4.024 -20.279 1.00 92.31 105 VAL A CA 1
ATOM 702 C C . VAL A 1 105 ? 23.988 2.634 -20.446 1.00 92.31 105 VAL A C 1
ATOM 704 O O . VAL A 1 105 ? 23.413 1.726 -21.050 1.00 92.31 105 VAL A O 1
ATOM 707 N N . LEU A 1 106 ? 25.197 2.473 -19.904 1.00 91.25 106 LEU A N 1
ATOM 708 C CA . LEU A 1 106 ? 26.012 1.264 -20.086 1.00 91.25 106 LEU A CA 1
ATOM 709 C C . LEU A 1 106 ? 25.337 -0.012 -19.551 1.00 91.25 106 LEU A C 1
ATOM 711 O O . LEU A 1 106 ? 25.494 -1.083 -20.138 1.00 91.25 106 LEU A O 1
ATOM 715 N N . PHE A 1 107 ? 24.559 0.084 -18.467 1.00 93.44 107 PHE A N 1
ATOM 716 C CA . PHE A 1 107 ? 23.905 -1.084 -17.870 1.00 93.44 107 PHE A CA 1
ATOM 717 C C . PHE A 1 107 ? 22.821 -1.684 -18.773 1.00 93.44 107 PHE A C 1
ATOM 719 O O . PHE A 1 107 ? 22.716 -2.910 -18.846 1.00 93.44 107 PHE A O 1
ATOM 726 N N . THR A 1 108 ? 22.077 -0.876 -19.535 1.00 93.94 108 THR A N 1
ATOM 727 C CA . THR A 1 108 ? 21.079 -1.379 -20.497 1.00 93.94 108 THR A CA 1
ATOM 728 C C . THR A 1 108 ? 21.753 -2.172 -21.613 1.00 93.94 108 THR A C 1
ATOM 730 O O . THR A 1 108 ? 21.330 -3.284 -21.930 1.00 93.94 108 THR A O 1
ATOM 733 N N . GLN A 1 109 ? 22.861 -1.651 -22.150 1.00 93.69 109 GLN A N 1
ATOM 734 C CA . GLN A 1 109 ? 23.665 -2.328 -23.170 1.00 93.69 109 GLN A CA 1
ATOM 735 C C . GLN A 1 109 ? 24.222 -3.669 -22.670 1.00 93.69 109 GLN A C 1
ATOM 737 O O . GLN A 1 109 ? 24.043 -4.700 -23.319 1.00 93.69 109 GLN A O 1
ATOM 742 N N . GLN A 1 110 ? 24.835 -3.672 -21.481 1.00 93.75 110 GLN A N 1
ATOM 743 C CA . GLN A 1 110 ? 25.348 -4.880 -20.823 1.00 93.75 110 GLN A CA 1
ATOM 744 C C . GLN A 1 110 ? 24.243 -5.907 -20.551 1.00 93.75 110 GLN A C 1
ATOM 746 O O . GLN A 1 110 ? 24.462 -7.108 -20.696 1.00 93.75 110 GLN A O 1
ATOM 751 N N . SER A 1 111 ? 23.044 -5.449 -20.194 1.00 93.75 111 SER A N 1
ATOM 752 C CA . SER A 1 111 ? 21.907 -6.319 -19.878 1.00 93.75 111 SER A CA 1
ATOM 753 C C . SER A 1 111 ? 21.328 -6.991 -21.116 1.00 93.75 111 SER A C 1
ATOM 755 O O . SER A 1 111 ? 21.039 -8.186 -21.081 1.00 93.75 111 SER A O 1
ATOM 757 N N . VAL A 1 112 ? 21.218 -6.256 -22.225 1.00 93.94 112 VAL A N 1
ATOM 758 C CA . VAL A 1 112 ? 20.825 -6.816 -23.524 1.00 93.94 112 VAL A CA 1
ATOM 759 C C . VAL A 1 112 ? 21.890 -7.792 -24.031 1.00 93.94 112 VAL A C 1
ATOM 761 O O . VAL A 1 112 ? 21.543 -8.910 -24.402 1.00 93.94 112 VAL A O 1
ATOM 764 N N . ALA A 1 113 ? 23.179 -7.436 -23.973 1.00 93.69 113 ALA A N 1
ATOM 765 C CA . ALA A 1 113 ? 24.270 -8.340 -24.351 1.00 93.69 113 ALA A CA 1
ATOM 766 C C . ALA A 1 113 ? 24.293 -9.618 -23.488 1.00 93.69 113 ALA A C 1
ATOM 768 O O . ALA A 1 113 ? 24.410 -10.723 -24.014 1.00 93.69 113 ALA A O 1
ATOM 769 N N . GLY A 1 114 ? 24.104 -9.496 -22.170 1.00 93.25 114 GLY A N 1
ATOM 770 C CA . GLY A 1 114 ? 24.026 -10.632 -21.248 1.00 93.25 114 GLY A CA 1
ATOM 771 C C . GLY A 1 114 ? 22.784 -11.506 -21.455 1.00 93.25 114 GLY A C 1
ATOM 772 O O . GLY A 1 114 ? 22.863 -12.727 -21.330 1.00 93.25 114 GLY A O 1
ATOM 773 N N . MET A 1 115 ? 21.643 -10.910 -21.814 1.00 92.88 115 MET A N 1
ATOM 774 C CA . MET A 1 115 ? 20.434 -11.642 -22.202 1.00 92.88 115 MET A CA 1
ATOM 775 C C . MET A 1 115 ? 20.652 -12.436 -23.494 1.00 92.88 115 MET A C 1
ATOM 777 O O . MET A 1 115 ? 20.375 -13.632 -23.520 1.00 92.88 115 MET A O 1
ATOM 781 N N . LEU A 1 116 ? 21.194 -11.798 -24.536 1.00 92.50 116 LEU A N 1
ATOM 782 C CA . LEU A 1 116 ? 21.547 -12.457 -25.796 1.00 92.50 116 LEU A CA 1
ATOM 783 C C . LEU A 1 116 ? 22.568 -13.583 -25.568 1.00 92.50 116 LEU A C 1
ATOM 785 O O . LEU A 1 116 ? 22.398 -14.678 -26.103 1.00 92.50 116 LEU A O 1
ATOM 789 N N . GLY A 1 117 ? 23.545 -13.368 -24.681 1.00 94.62 117 GLY A N 1
ATOM 790 C CA . GLY A 1 117 ? 24.523 -14.377 -24.277 1.00 94.62 117 GLY A CA 1
ATOM 791 C C . GLY A 1 117 ? 23.892 -15.617 -23.636 1.00 94.62 117 GLY A C 1
ATOM 792 O O . GLY A 1 117 ? 24.294 -16.735 -23.958 1.00 94.62 117 GLY A O 1
ATOM 793 N N . ARG A 1 118 ? 22.856 -15.450 -22.797 1.00 92.50 118 ARG A N 1
ATOM 794 C CA . ARG A 1 118 ? 22.062 -16.572 -22.247 1.00 92.50 118 ARG A CA 1
ATOM 795 C C . ARG A 1 118 ? 21.266 -17.332 -23.314 1.00 92.50 118 ARG A C 1
ATOM 797 O O . ARG A 1 118 ? 20.962 -18.500 -23.109 1.00 92.50 118 ARG A O 1
ATOM 804 N N . LEU A 1 119 ? 20.969 -16.696 -24.448 1.00 93.06 119 LEU A N 1
ATOM 805 C CA . LEU A 1 119 ? 20.336 -17.305 -25.625 1.00 93.06 119 LEU A CA 1
ATOM 806 C C . LEU A 1 119 ? 21.362 -17.824 -26.657 1.00 93.06 119 LEU A C 1
ATOM 808 O O . LEU A 1 119 ? 20.989 -18.188 -27.768 1.00 93.06 119 LEU A O 1
ATOM 812 N N . GLY A 1 120 ? 22.655 -17.860 -26.309 1.00 93.94 120 GLY A N 1
ATOM 813 C CA . GLY A 1 120 ? 23.736 -18.371 -27.162 1.00 93.94 120 GLY A CA 1
ATOM 814 C C . GLY A 1 120 ? 24.339 -17.358 -28.145 1.00 93.94 120 GLY A C 1
ATOM 815 O O . GLY A 1 120 ? 25.288 -17.696 -28.853 1.00 93.94 120 GLY A O 1
ATOM 816 N N . VAL A 1 121 ? 23.851 -16.115 -28.177 1.00 94.75 121 VAL A N 1
ATOM 817 C CA . VAL A 1 121 ? 24.322 -15.061 -29.090 1.00 94.75 121 VAL A CA 1
ATOM 818 C C . VAL A 1 121 ? 25.327 -14.157 -28.373 1.00 94.75 121 VAL A C 1
ATOM 820 O O . VAL A 1 121 ? 24.981 -13.449 -27.430 1.00 94.75 121 VAL A O 1
ATOM 823 N N . ARG A 1 122 ? 26.588 -14.152 -28.819 1.00 92.75 122 ARG A N 1
ATOM 824 C CA . ARG A 1 122 ? 27.631 -13.268 -28.269 1.00 92.75 122 ARG A CA 1
ATOM 825 C C . ARG A 1 122 ? 27.675 -11.945 -29.036 1.00 92.75 122 ARG A C 1
ATOM 827 O O . ARG A 1 122 ? 27.818 -11.960 -30.252 1.00 92.75 122 ARG A O 1
ATOM 834 N N . VAL A 1 123 ? 27.588 -10.831 -28.311 1.00 92.38 123 VAL A N 1
ATOM 835 C CA . VAL A 1 123 ? 27.678 -9.449 -28.822 1.00 92.38 123 VAL A CA 1
ATOM 836 C C . VAL A 1 123 ? 28.487 -8.628 -27.811 1.00 92.38 123 VAL A C 1
ATOM 838 O O . VAL A 1 123 ? 28.309 -8.836 -26.607 1.00 92.38 123 VAL A O 1
ATOM 841 N N . ASP A 1 124 ? 29.356 -7.710 -28.249 1.00 91.94 124 ASP A N 1
ATOM 842 C CA . ASP A 1 124 ? 29.955 -6.731 -27.327 1.00 91.94 124 ASP A CA 1
ATOM 843 C C . ASP A 1 124 ? 28.870 -5.727 -26.902 1.00 91.94 124 ASP A C 1
ATOM 845 O O . ASP A 1 124 ? 28.146 -5.180 -27.734 1.00 91.94 124 ASP A O 1
ATOM 849 N N . ALA A 1 125 ? 28.757 -5.447 -25.601 1.00 89.50 125 ALA A N 1
ATOM 850 C CA . ALA A 1 125 ? 27.836 -4.438 -25.084 1.00 89.50 125 ALA A CA 1
ATOM 851 C C . ALA A 1 125 ? 28.008 -3.071 -25.779 1.00 89.50 125 ALA A C 1
ATOM 853 O O . ALA A 1 125 ? 27.022 -2.375 -26.002 1.00 89.50 125 ALA A O 1
ATOM 854 N N . LYS A 1 126 ? 29.227 -2.703 -26.193 1.00 89.12 126 LYS A N 1
ATOM 855 C CA . LYS A 1 126 ? 29.500 -1.444 -26.911 1.00 89.12 126 LYS A CA 1
ATOM 856 C C . LYS A 1 126 ? 28.832 -1.360 -28.286 1.00 89.12 126 LYS A C 1
ATOM 858 O O . LYS A 1 126 ? 28.568 -0.259 -28.760 1.00 89.12 126 LYS A O 1
ATOM 863 N N . GLU A 1 127 ? 28.559 -2.497 -28.921 1.00 87.62 127 GLU A N 1
ATOM 864 C CA . GLU A 1 127 ? 27.894 -2.579 -30.228 1.00 87.62 127 GLU A CA 1
ATOM 865 C C . GLU A 1 127 ? 26.361 -2.541 -30.096 1.00 87.62 127 GLU A C 1
ATOM 867 O O . GLU A 1 127 ? 25.646 -2.265 -31.062 1.00 87.62 127 GLU A O 1
ATOM 872 N N . VAL A 1 128 ? 25.830 -2.774 -28.889 1.00 88.50 128 VAL A N 1
ATOM 873 C CA . VAL A 1 128 ? 24.389 -2.793 -28.630 1.00 88.50 128 VAL A CA 1
ATOM 874 C C . VAL A 1 128 ? 23.816 -1.375 -28.594 1.00 88.50 128 VAL A C 1
ATOM 876 O O . VAL A 1 128 ? 24.101 -0.574 -27.702 1.00 88.50 128 VAL A O 1
ATOM 879 N N . ARG A 1 129 ? 22.898 -1.083 -29.520 1.00 88.75 129 ARG A N 1
ATOM 880 C CA . ARG A 1 129 ? 22.117 0.163 -29.529 1.00 88.75 129 ARG A CA 1
ATOM 881 C C . ARG A 1 129 ? 20.783 -0.004 -28.807 1.00 88.75 129 ARG A C 1
ATOM 883 O O . ARG A 1 129 ? 19.825 -0.527 -29.367 1.00 88.75 129 ARG A O 1
ATOM 890 N N . ALA A 1 130 ? 20.696 0.521 -27.587 1.00 88.94 130 ALA A N 1
ATOM 891 C CA . ALA A 1 130 ? 19.518 0.405 -26.724 1.00 88.94 130 ALA A CA 1
ATOM 892 C C . ALA A 1 130 ? 18.327 1.326 -27.090 1.00 88.94 130 ALA A C 1
ATOM 894 O O . ALA A 1 130 ? 17.351 1.365 -26.359 1.00 88.94 130 ALA A O 1
ATOM 895 N N . ARG A 1 131 ? 18.320 2.021 -28.239 1.00 92.38 131 ARG A N 1
ATOM 896 C CA . ARG A 1 131 ? 17.252 2.987 -28.610 1.00 92.38 131 ARG A CA 1
ATOM 897 C C . ARG A 1 131 ? 15.817 2.436 -28.545 1.00 92.38 131 ARG A C 1
ATOM 899 O O . ARG A 1 131 ? 14.890 3.213 -28.340 1.00 92.38 131 ARG A O 1
ATOM 906 N N . ASN A 1 132 ? 15.635 1.124 -28.707 1.00 93.81 132 ASN A N 1
ATOM 907 C CA . ASN A 1 132 ? 14.330 0.450 -28.664 1.00 93.81 132 ASN A CA 1
ATOM 908 C C . ASN A 1 132 ? 14.129 -0.404 -27.392 1.00 93.81 132 ASN A C 1
ATOM 910 O O . ASN A 1 132 ? 13.211 -1.226 -27.338 1.00 93.81 132 ASN A O 1
ATOM 914 N N . VAL A 1 133 ? 15.003 -0.237 -26.391 1.00 96.31 133 VAL A N 1
ATOM 915 C CA . VAL A 1 133 ? 15.035 -1.001 -25.138 1.00 96.31 133 VAL A CA 1
ATOM 916 C C . VAL A 1 133 ? 15.254 -0.060 -23.951 1.00 96.31 133 VAL A C 1
ATOM 918 O O . VAL A 1 133 ? 16.120 0.804 -23.997 1.00 96.31 133 VAL A O 1
ATOM 921 N N . ALA A 1 134 ? 14.509 -0.230 -22.867 1.00 96.56 134 ALA A N 1
ATOM 922 C CA . ALA A 1 134 ? 14.767 0.458 -21.605 1.00 96.56 134 ALA A CA 1
ATOM 923 C C . ALA A 1 134 ? 15.121 -0.555 -20.516 1.00 96.56 134 ALA A C 1
ATOM 925 O O . ALA A 1 134 ? 14.444 -1.575 -20.371 1.00 96.56 134 ALA A O 1
ATOM 926 N N . ALA A 1 135 ? 16.150 -0.259 -19.729 1.00 96.81 135 ALA A N 1
ATOM 927 C CA . ALA A 1 135 ? 16.374 -0.919 -18.454 1.00 96.81 135 ALA A CA 1
ATOM 928 C C . ALA A 1 135 ? 15.420 -0.337 -17.412 1.00 96.81 135 ALA A C 1
ATOM 930 O O . ALA A 1 135 ? 15.303 0.884 -17.263 1.00 96.81 135 ALA A O 1
ATOM 931 N N . VAL A 1 136 ? 14.725 -1.215 -16.696 1.00 97.25 136 VAL A N 1
ATOM 932 C CA . VAL A 1 136 ? 13.636 -0.829 -15.800 1.00 97.25 136 VAL A CA 1
ATOM 933 C C . VAL A 1 136 ? 13.791 -1.436 -14.414 1.00 97.25 136 VAL A C 1
ATOM 935 O O . VAL A 1 136 ? 14.240 -2.572 -14.256 1.00 97.25 136 VAL A O 1
ATOM 938 N N . MET A 1 137 ? 13.365 -0.672 -13.413 1.00 97.50 137 MET A N 1
ATOM 939 C CA . MET A 1 137 ? 13.015 -1.211 -12.109 1.00 97.50 137 MET A CA 1
ATOM 940 C C . MET A 1 137 ? 11.562 -1.677 -12.158 1.00 97.50 137 MET A C 1
ATOM 942 O O . MET A 1 137 ? 10.686 -0.974 -12.669 1.00 97.50 137 MET A O 1
ATOM 946 N N . VAL A 1 138 ? 11.321 -2.869 -11.634 1.00 97.88 138 VAL A N 1
ATOM 947 C CA . VAL A 1 138 ? 10.028 -3.544 -11.641 1.00 97.88 138 VAL A CA 1
ATOM 948 C C . VAL A 1 138 ? 9.655 -3.824 -10.193 1.00 97.88 138 VAL A C 1
ATOM 950 O O . VAL A 1 138 ? 10.449 -4.435 -9.485 1.00 97.88 138 VAL A O 1
ATOM 953 N N . THR A 1 139 ? 8.487 -3.377 -9.737 1.00 97.88 139 THR A N 1
ATOM 954 C CA . THR A 1 139 ? 8.018 -3.589 -8.359 1.00 97.88 139 THR A CA 1
ATOM 955 C C . THR A 1 139 ? 6.610 -4.171 -8.323 1.00 97.88 139 THR A C 1
ATOM 957 O O . THR A 1 139 ? 5.767 -3.854 -9.165 1.00 97.88 139 THR A O 1
ATOM 960 N N . ALA A 1 140 ? 6.346 -5.037 -7.348 1.00 97.12 140 ALA A N 1
ATOM 961 C CA . ALA A 1 140 ? 5.036 -5.640 -7.126 1.00 97.12 140 ALA A CA 1
ATOM 962 C C . ALA A 1 140 ? 4.824 -5.922 -5.638 1.00 97.12 140 ALA A C 1
ATOM 964 O O . ALA A 1 140 ? 5.769 -6.267 -4.932 1.00 97.12 140 ALA A O 1
ATOM 965 N N . ARG A 1 141 ? 3.576 -5.847 -5.178 1.00 96.00 141 ARG A N 1
ATOM 966 C CA . ARG A 1 141 ? 3.208 -6.233 -3.813 1.00 96.00 141 ARG A CA 1
ATOM 967 C C . ARG A 1 141 ? 2.792 -7.688 -3.786 1.00 96.00 141 ARG A C 1
ATOM 969 O O . ARG A 1 141 ? 1.929 -8.092 -4.560 1.00 96.00 141 ARG A O 1
ATOM 976 N N . LEU A 1 142 ? 3.407 -8.459 -2.897 1.00 94.69 142 LEU A N 1
ATOM 977 C CA . LEU A 1 142 ? 3.086 -9.857 -2.650 1.00 94.69 142 LEU A CA 1
ATOM 978 C C . LEU A 1 142 ? 2.176 -9.959 -1.417 1.00 94.69 142 LEU A C 1
ATOM 980 O O . LEU A 1 142 ? 2.658 -9.717 -0.305 1.00 94.69 142 LEU A O 1
ATOM 984 N N . PRO A 1 143 ? 0.891 -10.325 -1.575 1.00 92.50 143 PRO A N 1
ATOM 985 C CA . PRO A 1 143 ? -0.018 -10.500 -0.451 1.00 92.50 143 PRO A CA 1
ATOM 986 C C . PRO A 1 143 ? 0.432 -11.620 0.491 1.00 92.50 143 PRO A C 1
ATOM 988 O O . PRO A 1 143 ? 1.077 -12.592 0.077 1.00 92.50 143 PRO A O 1
ATOM 991 N N . ALA A 1 144 ? 0.031 -11.521 1.757 1.00 89.31 144 ALA A N 1
ATOM 992 C CA . ALA A 1 144 ? 0.107 -12.645 2.683 1.00 89.31 144 ALA A CA 1
ATOM 993 C C . ALA A 1 144 ? -0.776 -13.813 2.199 1.00 89.31 144 ALA A C 1
ATOM 995 O O . ALA A 1 144 ? -1.787 -13.601 1.532 1.00 89.31 144 ALA A O 1
ATOM 996 N N . PHE A 1 145 ? -0.395 -15.051 2.534 1.00 88.56 145 PHE A N 1
ATOM 997 C CA . PHE A 1 145 ? -1.079 -16.284 2.098 1.00 88.56 145 PHE A CA 1
ATOM 998 C C . PHE A 1 145 ? -1.155 -16.473 0.570 1.00 88.56 145 PHE A C 1
ATOM 1000 O O . PHE A 1 145 ? -1.966 -17.260 0.070 1.00 88.56 145 PHE A O 1
ATOM 1007 N N . SER A 1 146 ? -0.287 -15.781 -0.173 1.00 91.31 146 SER A N 1
ATOM 1008 C CA . SER A 1 146 ? -0.138 -15.915 -1.621 1.00 91.31 146 SER A CA 1
ATOM 1009 C C . SER A 1 146 ? 0.223 -17.347 -2.021 1.00 91.31 146 SER A C 1
ATOM 1011 O O . SER A 1 146 ? 1.018 -18.025 -1.363 1.00 91.31 146 SER A O 1
ATOM 1013 N N . ARG A 1 147 ? -0.371 -17.815 -3.125 1.00 91.94 147 ARG A N 1
ATOM 1014 C CA . ARG A 1 147 ? -0.196 -19.179 -3.651 1.00 91.94 147 ARG A CA 1
ATOM 1015 C C . ARG A 1 147 ? 0.395 -19.161 -5.065 1.00 91.94 147 ARG A C 1
ATOM 1017 O O . ARG A 1 147 ? 0.069 -18.251 -5.826 1.00 91.94 147 ARG A O 1
ATOM 1024 N N . PRO A 1 148 ? 1.202 -20.171 -5.447 1.00 94.31 148 PRO A N 1
ATOM 1025 C CA . PRO A 1 148 ? 1.728 -20.278 -6.800 1.00 94.31 148 PRO A CA 1
ATOM 1026 C C . PRO A 1 148 ? 0.618 -20.280 -7.858 1.00 94.31 148 PRO A C 1
ATOM 1028 O O . PRO A 1 148 ? -0.460 -20.832 -7.631 1.00 94.31 148 PRO A O 1
ATOM 1031 N N . GLY A 1 149 ? 0.876 -19.644 -8.999 1.00 92.12 149 GLY A N 1
ATOM 1032 C CA . GLY A 1 149 ? -0.088 -19.472 -10.091 1.00 92.12 149 GLY A CA 1
ATOM 1033 C C . GLY A 1 149 ? -1.105 -18.337 -9.902 1.00 92.12 149 GLY A C 1
ATOM 1034 O O . GLY A 1 149 ? -1.872 -18.062 -10.822 1.00 92.12 149 GLY A O 1
ATOM 1035 N N . GLN A 1 150 ? -1.124 -17.643 -8.758 1.00 94.94 150 GLN A N 1
ATOM 1036 C CA . GLN A 1 150 ? -1.837 -16.364 -8.651 1.00 94.94 150 GLN A CA 1
ATOM 1037 C C . GLN A 1 150 ? -1.107 -15.276 -9.450 1.00 94.94 150 GLN A C 1
ATOM 1039 O O . GLN A 1 150 ? 0.118 -15.311 -9.585 1.00 94.94 150 GLN A O 1
ATOM 1044 N N . HIS A 1 151 ? -1.868 -14.300 -9.949 1.00 95.31 151 HIS A N 1
ATOM 1045 C CA . HIS A 1 151 ? -1.340 -13.164 -10.699 1.00 95.31 151 HIS A CA 1
ATOM 1046 C C . HIS A 1 151 ? -1.313 -11.881 -9.861 1.00 95.31 151 HIS A C 1
ATOM 1048 O O . HIS A 1 151 ? -2.224 -11.637 -9.072 1.00 95.31 151 HIS A O 1
ATOM 1054 N N . LEU A 1 152 ? -0.290 -11.050 -10.072 1.00 95.50 152 LEU A N 1
ATOM 1055 C CA . LEU A 1 152 ? -0.097 -9.762 -9.403 1.00 95.50 152 LEU A CA 1
ATOM 1056 C C . LEU A 1 152 ? 0.049 -8.626 -10.421 1.00 95.50 152 LEU A C 1
ATOM 1058 O O . LEU A 1 152 ? 0.650 -8.795 -11.486 1.00 95.50 152 LEU A O 1
ATOM 1062 N N . ASP A 1 153 ? -0.460 -7.451 -10.057 1.00 96.62 153 ASP A N 1
ATOM 1063 C CA . ASP A 1 153 ? -0.186 -6.198 -10.759 1.00 96.62 153 ASP A CA 1
ATOM 1064 C C . ASP A 1 153 ? 1.252 -5.742 -10.499 1.00 96.62 153 ASP A C 1
ATOM 1066 O O . ASP A 1 153 ? 1.743 -5.765 -9.368 1.00 96.62 153 ASP A O 1
ATOM 1070 N N . VAL A 1 154 ? 1.917 -5.277 -11.555 1.00 97.62 154 VAL A N 1
ATOM 1071 C CA . VAL A 1 154 ? 3.332 -4.897 -11.517 1.00 97.62 154 VAL A CA 1
ATOM 1072 C C . VAL A 1 154 ? 3.500 -3.453 -11.967 1.00 97.62 154 VAL A C 1
ATOM 1074 O O . VAL A 1 154 ? 2.976 -3.062 -13.009 1.00 97.62 154 VAL A O 1
ATOM 1077 N N . THR A 1 155 ? 4.259 -2.655 -11.222 1.00 97.19 155 THR A N 1
ATOM 1078 C CA . THR A 1 155 ? 4.651 -1.297 -11.622 1.00 97.19 155 THR A CA 1
ATOM 1079 C C . THR A 1 155 ? 6.056 -1.319 -12.219 1.00 97.19 155 THR A C 1
ATOM 1081 O O . THR A 1 155 ? 6.944 -2.011 -11.729 1.00 97.19 155 THR A O 1
ATOM 1084 N N . VAL A 1 156 ? 6.257 -0.574 -13.303 1.00 97.31 156 VAL A N 1
ATOM 1085 C CA . VAL A 1 156 ? 7.507 -0.525 -14.065 1.00 97.31 156 VAL A CA 1
ATOM 1086 C C . VAL A 1 156 ? 7.942 0.930 -14.206 1.00 97.31 156 VAL A C 1
ATOM 1088 O O . VAL A 1 156 ? 7.152 1.775 -14.627 1.00 97.31 156 VAL A O 1
ATOM 1091 N N . GLY A 1 157 ? 9.198 1.228 -13.880 1.00 96.25 157 GLY A N 1
ATOM 1092 C CA . GLY A 1 157 ? 9.801 2.550 -14.051 1.00 96.25 157 GLY A CA 1
ATOM 1093 C C . GLY A 1 157 ? 11.150 2.468 -14.757 1.00 96.25 157 GLY A C 1
ATOM 1094 O O . GLY A 1 157 ? 11.938 1.563 -14.487 1.00 96.25 157 GLY A O 1
ATOM 1095 N N . SER A 1 158 ? 11.432 3.412 -15.657 1.00 95.38 158 SER A N 1
ATOM 1096 C CA . SER A 1 158 ? 12.754 3.542 -16.284 1.00 95.38 158 SER A CA 1
ATOM 1097 C C . SER A 1 158 ? 13.838 3.756 -15.226 1.00 95.38 158 SER A C 1
ATOM 1099 O O . SER A 1 158 ? 13.741 4.688 -14.430 1.00 95.38 158 SER A O 1
ATOM 1101 N N . LEU A 1 159 ? 14.883 2.924 -15.249 1.00 95.12 159 LEU A N 1
ATOM 1102 C CA . LEU A 1 159 ? 16.090 3.106 -14.434 1.00 95.12 159 LEU A CA 1
ATOM 1103 C C . LEU A 1 159 ? 17.122 3.996 -15.149 1.00 95.12 159 LEU A C 1
ATOM 1105 O O . LEU A 1 159 ? 17.925 4.667 -14.505 1.00 95.12 159 LEU A O 1
ATOM 1109 N N . GLY A 1 160 ? 17.118 3.968 -16.485 1.00 91.31 160 GLY A N 1
ATOM 1110 C CA . GLY A 1 160 ? 18.010 4.742 -17.343 1.00 91.31 160 GLY A CA 1
ATOM 1111 C C . GLY A 1 160 ? 17.435 6.096 -17.759 1.00 91.31 160 GLY A C 1
ATOM 1112 O O . GLY A 1 160 ? 16.794 6.795 -16.976 1.00 91.31 160 GLY A O 1
ATOM 1113 N N . ASN A 1 161 ? 17.675 6.472 -1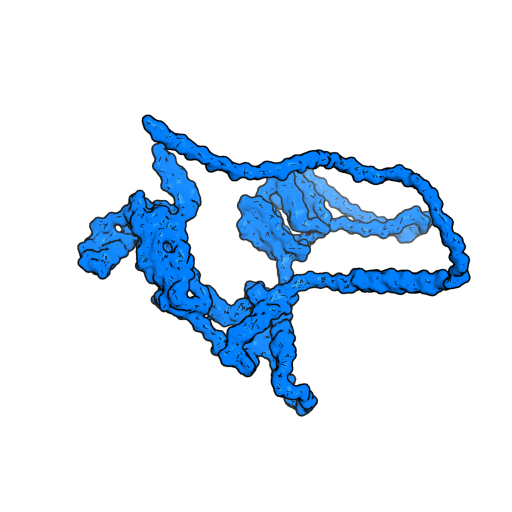9.015 1.00 93.12 161 ASN A N 1
ATOM 1114 C CA . ASN A 1 161 ? 17.237 7.736 -19.606 1.00 93.12 161 ASN A CA 1
ATOM 1115 C C . ASN A 1 161 ? 16.293 7.572 -20.807 1.00 93.12 161 ASN A C 1
ATOM 1117 O O . ASN A 1 161 ? 16.194 8.472 -21.645 1.00 93.12 161 ASN A O 1
ATOM 1121 N N . ALA A 1 162 ? 15.582 6.444 -20.868 1.00 94.31 162 ALA A N 1
ATOM 1122 C CA . ALA A 1 162 ? 14.437 6.260 -21.744 1.00 94.31 162 ALA A CA 1
ATOM 1123 C C . ALA A 1 162 ? 13.419 7.402 -21.580 1.00 94.31 162 ALA A C 1
ATOM 1125 O O . ALA A 1 162 ? 13.072 7.819 -20.475 1.00 94.31 162 ALA A O 1
ATOM 1126 N N . ARG A 1 163 ? 12.922 7.900 -22.712 1.00 92.62 163 ARG A N 1
ATOM 1127 C CA . ARG A 1 163 ? 11.950 8.997 -22.801 1.00 92.62 163 ARG A CA 1
ATOM 1128 C C . ARG A 1 163 ? 10.524 8.532 -22.516 1.00 92.62 163 ARG A C 1
ATOM 1130 O O . ARG A 1 163 ? 9.715 9.277 -21.975 1.00 92.62 163 ARG A O 1
ATOM 1137 N N . SER A 1 164 ? 10.200 7.311 -22.934 1.00 93.75 164 SER A N 1
ATOM 1138 C CA . SER A 1 164 ? 8.867 6.738 -22.782 1.00 93.75 164 SER A CA 1
ATOM 1139 C C . SER A 1 164 ? 8.922 5.217 -22.826 1.00 93.75 164 SER A C 1
ATOM 1141 O O . SER A 1 164 ? 9.608 4.656 -23.683 1.00 93.75 164 SER A O 1
ATOM 1143 N N . LEU A 1 165 ? 8.156 4.581 -21.935 1.00 95.06 165 LEU A N 1
ATOM 1144 C CA . LEU A 1 165 ? 7.896 3.138 -21.925 1.00 95.06 165 LEU A CA 1
ATOM 1145 C C . LEU A 1 165 ? 6.623 2.754 -22.712 1.00 95.06 165 LEU A C 1
ATOM 1147 O O . LEU A 1 165 ? 6.243 1.584 -22.731 1.00 95.06 165 LEU A O 1
ATOM 1151 N N . ALA A 1 166 ? 5.945 3.725 -23.337 1.00 92.38 166 ALA A N 1
ATOM 1152 C CA . ALA A 1 166 ? 4.659 3.525 -24.000 1.00 92.38 166 ALA A CA 1
ATOM 1153 C C . ALA A 1 166 ? 4.758 2.517 -25.155 1.00 92.38 166 ALA A C 1
ATOM 1155 O O . ALA A 1 166 ? 5.625 2.632 -26.021 1.00 92.38 166 ALA A O 1
ATOM 1156 N N . GLY A 1 167 ? 3.851 1.536 -25.172 1.00 88.75 167 GLY A N 1
ATOM 1157 C CA . GLY A 1 167 ? 3.822 0.477 -26.189 1.00 88.75 167 GLY A CA 1
ATOM 1158 C C . GLY A 1 167 ? 4.930 -0.574 -26.050 1.00 88.75 167 GLY A C 1
ATOM 1159 O O . GLY A 1 167 ? 5.001 -1.484 -26.872 1.00 88.75 167 GLY A O 1
ATOM 1160 N N . GLY A 1 168 ? 5.780 -0.474 -25.025 1.00 95.50 168 GLY A N 1
ATOM 1161 C CA . GLY A 1 168 ? 6.818 -1.459 -24.752 1.00 95.50 168 GLY A CA 1
ATOM 1162 C C . GLY A 1 168 ? 6.282 -2.758 -24.145 1.00 95.50 168 GLY A C 1
ATOM 1163 O O . GLY A 1 168 ? 5.192 -2.812 -23.577 1.00 95.50 168 GLY A O 1
ATOM 1164 N N . MET A 1 169 ? 7.090 -3.811 -24.218 1.00 97.00 169 MET A N 1
ATOM 1165 C CA . MET A 1 169 ? 6.841 -5.109 -23.597 1.00 97.00 169 MET A CA 1
ATOM 1166 C C . MET A 1 169 ? 7.928 -5.407 -22.566 1.00 97.00 169 MET A C 1
ATOM 1168 O O . MET A 1 169 ? 9.107 -5.476 -22.913 1.00 97.00 169 MET A O 1
ATOM 1172 N N . LEU A 1 170 ? 7.533 -5.593 -21.307 1.00 97.81 170 LEU A N 1
ATOM 1173 C CA . LEU A 1 170 ? 8.394 -6.093 -20.243 1.00 97.81 170 LEU A CA 1
ATOM 1174 C C . LEU A 1 170 ? 8.738 -7.560 -20.522 1.00 97.81 170 LEU A C 1
ATOM 1176 O O . LEU A 1 170 ? 7.850 -8.412 -20.599 1.00 97.81 170 LEU A O 1
ATOM 1180 N N . LEU A 1 171 ? 10.031 -7.842 -20.656 1.00 96.31 171 LEU A N 1
ATOM 1181 C CA . LEU A 1 171 ? 10.557 -9.199 -20.746 1.00 96.31 171 LEU A CA 1
ATOM 1182 C C . LEU A 1 171 ? 10.546 -9.894 -19.381 1.00 96.31 171 LEU A C 1
ATOM 1184 O O . LEU A 1 171 ? 10.557 -9.235 -18.342 1.00 96.31 171 LEU A O 1
ATOM 1188 N N . LEU A 1 172 ? 10.587 -11.228 -19.411 1.00 95.88 172 LEU A N 1
ATOM 1189 C CA . LEU A 1 172 ? 10.600 -12.102 -18.238 1.00 95.88 172 LEU A CA 1
ATOM 1190 C C . LEU A 1 172 ? 11.617 -11.632 -17.180 1.00 95.88 172 LEU A C 1
ATOM 1192 O O . LEU A 1 172 ? 12.830 -11.761 -17.356 1.00 95.88 172 LEU A O 1
ATOM 1196 N N . THR A 1 173 ? 11.100 -11.079 -16.085 1.00 97.25 173 THR A N 1
ATOM 1197 C CA . THR A 1 173 ? 11.859 -10.416 -15.023 1.00 97.25 173 THR A CA 1
ATOM 1198 C C . THR A 1 173 ? 11.557 -11.094 -13.686 1.00 97.25 173 THR A C 1
ATOM 1200 O O . THR A 1 173 ? 10.420 -11.013 -13.218 1.00 97.25 173 THR A O 1
ATOM 1203 N N . PRO A 1 174 ? 12.529 -11.765 -13.041 1.00 97.06 174 PRO A N 1
ATOM 1204 C CA . PRO A 1 174 ? 12.325 -12.325 -11.710 1.00 97.06 174 PRO A CA 1
ATOM 1205 C C . PRO A 1 174 ? 12.186 -11.199 -10.677 1.00 97.06 174 PRO A C 1
ATOM 1207 O O . PRO A 1 174 ? 12.972 -10.250 -10.680 1.00 97.06 174 PRO A O 1
ATOM 1210 N N . LEU A 1 175 ? 11.200 -11.322 -9.789 1.00 97.75 175 LEU A N 1
ATOM 1211 C CA . LEU A 1 175 ? 10.955 -10.398 -8.686 1.00 97.75 175 LEU A CA 1
ATOM 1212 C C . LEU A 1 175 ? 11.347 -11.058 -7.362 1.00 97.75 175 LEU A C 1
ATOM 1214 O O . LEU A 1 175 ? 10.794 -12.096 -6.976 1.00 97.75 175 LEU A O 1
ATOM 1218 N N . ALA A 1 176 ? 12.308 -10.446 -6.676 1.00 96.88 176 ALA A N 1
ATOM 1219 C CA . ALA A 1 176 ? 12.829 -10.896 -5.397 1.00 96.88 176 ALA A CA 1
ATOM 1220 C C . ALA A 1 176 ? 12.325 -10.030 -4.237 1.00 96.88 176 ALA A C 1
ATOM 1222 O O . ALA A 1 176 ? 12.042 -8.847 -4.419 1.00 96.88 176 ALA A O 1
ATOM 1223 N N . ALA A 1 177 ? 12.223 -10.617 -3.046 1.00 95.00 177 ALA A N 1
ATOM 1224 C CA . ALA A 1 177 ? 11.994 -9.861 -1.817 1.00 95.00 177 ALA A CA 1
ATOM 1225 C C . ALA A 1 177 ? 13.331 -9.394 -1.204 1.00 95.00 177 ALA A C 1
ATOM 1227 O O . ALA A 1 177 ? 14.417 -9.657 -1.727 1.00 95.00 177 ALA A O 1
ATOM 1228 N N . ALA A 1 178 ? 13.264 -8.705 -0.061 1.00 91.94 178 ALA A N 1
ATOM 1229 C CA . ALA A 1 178 ? 14.439 -8.209 0.666 1.00 91.94 178 ALA A CA 1
ATOM 1230 C C . ALA A 1 178 ? 15.398 -9.312 1.178 1.00 91.94 178 ALA A C 1
ATOM 1232 O O . ALA A 1 178 ? 16.524 -9.008 1.565 1.00 91.94 178 ALA A O 1
ATOM 1233 N N . ASP A 1 179 ? 14.979 -10.579 1.168 1.00 91.00 179 ASP A N 1
ATOM 1234 C CA . ASP A 1 179 ? 15.803 -11.757 1.473 1.00 91.00 179 ASP A CA 1
ATOM 1235 C C . ASP A 1 179 ? 16.624 -12.267 0.264 1.00 91.00 179 ASP A C 1
ATOM 1237 O O . ASP A 1 179 ? 17.365 -13.247 0.375 1.00 91.00 179 ASP A O 1
ATOM 1241 N N . GLY A 1 180 ? 16.485 -11.625 -0.902 1.00 92.06 180 GLY A N 1
ATOM 1242 C CA . GLY A 1 180 ? 17.132 -12.013 -2.155 1.00 92.06 180 GLY A CA 1
ATOM 1243 C C . GLY A 1 180 ? 16.514 -13.238 -2.840 1.00 92.06 180 GLY A C 1
ATOM 1244 O O . GLY A 1 180 ? 17.044 -13.696 -3.853 1.00 92.06 180 GLY A O 1
ATOM 1245 N N . GLN A 1 181 ? 15.411 -13.785 -2.324 1.00 94.00 181 GLN A N 1
ATOM 1246 C CA . GLN A 1 181 ? 14.719 -14.925 -2.918 1.00 94.00 181 GLN A CA 1
ATOM 1247 C C . GLN A 1 181 ? 13.683 -14.467 -3.941 1.00 94.00 181 GLN A C 1
ATOM 1249 O O . GLN A 1 181 ? 12.935 -13.523 -3.700 1.00 94.00 181 GLN A O 1
ATOM 1254 N N . VAL A 1 182 ? 13.599 -15.170 -5.073 1.00 95.38 182 VAL A N 1
ATOM 1255 C CA . VAL A 1 182 ? 12.576 -14.922 -6.100 1.00 95.38 182 VAL A CA 1
ATOM 1256 C C . VAL A 1 182 ? 11.248 -15.546 -5.669 1.00 95.38 182 VAL A C 1
ATOM 1258 O O . VAL A 1 182 ? 11.181 -16.754 -5.416 1.00 95.38 182 VAL A O 1
ATOM 1261 N N . TYR A 1 183 ? 10.201 -14.719 -5.616 1.00 96.19 183 TYR A N 1
ATOM 1262 C CA . TYR A 1 183 ? 8.836 -15.129 -5.258 1.00 96.19 183 TYR A CA 1
ATOM 1263 C C . TYR A 1 183 ? 7.863 -15.094 -6.436 1.00 96.19 183 TYR A C 1
ATOM 1265 O O . TYR A 1 183 ? 6.922 -15.888 -6.469 1.00 96.19 183 TYR A O 1
ATOM 1273 N N . ALA A 1 184 ? 8.091 -14.203 -7.400 1.00 97.19 184 ALA A N 1
ATOM 1274 C CA . ALA A 1 184 ? 7.242 -14.029 -8.571 1.00 97.19 184 ALA A CA 1
ATOM 1275 C C . ALA A 1 184 ? 8.079 -13.730 -9.822 1.00 97.19 184 ALA A C 1
ATOM 1277 O O . ALA A 1 184 ? 9.245 -13.341 -9.720 1.00 97.19 184 ALA A O 1
ATOM 1278 N N . VAL A 1 185 ? 7.489 -13.884 -11.006 1.00 97.56 185 VAL A N 1
ATOM 1279 C CA . VAL A 1 185 ? 8.128 -13.561 -12.289 1.00 97.56 185 VAL A CA 1
ATOM 1280 C C . VAL A 1 185 ? 7.191 -12.694 -13.123 1.00 97.56 185 VAL A C 1
ATOM 1282 O O . VAL A 1 185 ? 6.059 -13.082 -13.387 1.00 97.56 185 VAL A O 1
ATOM 1285 N N . ALA A 1 186 ? 7.663 -11.515 -13.533 1.00 97.88 186 ALA A N 1
ATOM 1286 C CA . ALA A 1 186 ? 6.899 -10.502 -14.257 1.00 97.88 186 ALA A CA 1
ATOM 1287 C C . ALA A 1 186 ? 7.198 -10.479 -15.761 1.00 97.88 186 ALA A C 1
ATOM 1289 O O . ALA A 1 186 ? 8.356 -10.537 -16.169 1.00 97.88 186 ALA A O 1
ATOM 1290 N N . GLN A 1 187 ? 6.163 -10.328 -16.586 1.00 97.19 187 GLN A N 1
ATOM 1291 C CA . GLN A 1 187 ? 6.254 -10.108 -18.033 1.00 97.19 187 GLN A CA 1
ATOM 1292 C C . GLN A 1 187 ? 4.965 -9.470 -18.573 1.00 97.19 187 GLN A C 1
ATOM 1294 O O . GLN A 1 187 ? 3.906 -9.594 -17.965 1.00 97.19 187 GLN A O 1
ATOM 1299 N N . GLY A 1 188 ? 5.028 -8.829 -19.743 1.00 97.19 188 GLY A N 1
ATOM 1300 C CA . GLY A 1 188 ? 3.830 -8.398 -20.478 1.00 97.19 188 GLY A CA 1
ATOM 1301 C C . GLY A 1 188 ? 3.869 -6.958 -21.004 1.00 97.19 188 GLY A C 1
ATOM 1302 O O . GLY A 1 188 ? 4.875 -6.264 -20.865 1.00 97.19 188 GLY A O 1
ATOM 1303 N N . PRO A 1 189 ? 2.791 -6.491 -21.659 1.00 97.00 189 PRO A N 1
ATOM 1304 C CA . PRO A 1 189 ? 2.731 -5.154 -22.248 1.00 97.00 189 PRO A CA 1
ATOM 1305 C C . PRO A 1 189 ? 2.672 -4.060 -21.172 1.00 97.00 189 PRO A C 1
ATOM 1307 O O . PRO A 1 189 ? 1.853 -4.115 -20.256 1.00 97.00 189 PRO A O 1
ATOM 1310 N N . VAL A 1 190 ? 3.515 -3.034 -21.307 1.00 96.00 190 VAL A N 1
ATOM 1311 C CA . VAL A 1 190 ? 3.581 -1.900 -20.377 1.00 96.00 190 VAL A CA 1
ATOM 1312 C C . VAL A 1 190 ? 2.549 -0.844 -20.763 1.00 96.00 190 VAL A C 1
ATOM 1314 O O . VAL A 1 190 ? 2.616 -0.233 -21.831 1.00 96.00 190 VAL A O 1
ATOM 1317 N N . GLN A 1 191 ? 1.603 -0.596 -19.861 1.00 94.06 191 GLN A N 1
ATOM 1318 C CA . GLN A 1 191 ? 0.586 0.440 -20.001 1.00 94.06 191 GLN A CA 1
ATOM 1319 C C . GLN A 1 191 ? 1.052 1.708 -19.278 1.00 94.06 191 GLN A C 1
ATOM 1321 O O . GLN A 1 191 ? 1.127 1.745 -18.049 1.00 94.06 191 GLN A O 1
ATOM 1326 N N . THR A 1 192 ? 1.385 2.757 -20.029 1.00 91.19 192 THR A N 1
ATOM 1327 C CA . THR A 1 192 ? 1.812 4.054 -19.481 1.00 91.19 192 THR A CA 1
ATOM 1328 C C . THR A 1 192 ? 0.645 5.034 -19.417 1.00 91.19 192 THR A C 1
ATOM 1330 O O . THR A 1 192 ? -0.085 5.203 -20.391 1.00 91.19 192 THR A O 1
ATOM 1333 N N . GLY A 1 193 ? 0.499 5.747 -18.297 1.00 80.44 193 GLY A N 1
ATOM 1334 C CA . GLY A 1 193 ? -0.547 6.765 -18.128 1.00 80.44 193 GLY A CA 1
ATOM 1335 C C . GLY A 1 193 ? -0.250 8.114 -18.798 1.00 80.44 193 GLY A C 1
ATOM 1336 O O . GLY A 1 193 ? -1.077 9.022 -18.719 1.00 80.44 193 GLY A O 1
ATOM 1337 N N . GLY A 1 194 ? 0.927 8.275 -19.410 1.00 79.00 194 GLY A N 1
ATOM 1338 C CA . GLY A 1 194 ? 1.380 9.517 -20.035 1.00 79.00 194 GLY A CA 1
ATOM 1339 C C . GLY A 1 194 ? 1.925 9.339 -21.445 1.00 79.00 194 GLY A C 1
ATOM 1340 O O . GLY A 1 194 ? 2.253 8.230 -21.866 1.00 79.00 194 GLY A O 1
ATOM 1341 N N . TYR A 1 195 ? 2.026 10.456 -22.160 1.00 75.25 195 TYR A N 1
ATOM 1342 C CA . TYR A 1 195 ? 2.549 10.540 -23.523 1.00 75.25 195 TYR A CA 1
ATOM 1343 C C . TYR A 1 195 ? 3.392 11.808 -23.700 1.00 75.25 195 TYR A C 1
ATOM 1345 O O . TYR A 1 195 ? 3.135 12.831 -23.064 1.00 75.25 195 TYR A O 1
ATOM 1353 N N . ASP A 1 196 ? 4.397 11.725 -24.573 1.00 74.00 196 ASP A N 1
ATOM 1354 C CA . ASP A 1 196 ? 5.389 12.775 -24.824 1.00 74.00 196 ASP A CA 1
ATOM 1355 C C . ASP A 1 196 ? 5.519 12.974 -26.341 1.00 74.00 196 ASP A C 1
ATOM 1357 O O . ASP A 1 196 ? 6.060 12.116 -27.043 1.00 74.00 196 ASP A O 1
ATOM 1361 N N . VAL A 1 197 ? 4.951 14.062 -26.869 1.00 73.19 197 VAL A N 1
ATOM 1362 C CA . VAL A 1 197 ? 4.821 14.309 -28.317 1.00 73.19 197 VAL A CA 1
ATOM 1363 C C . VAL A 1 197 ? 5.667 15.506 -28.736 1.00 73.19 197 VAL A C 1
ATOM 1365 O O . VAL A 1 197 ? 5.591 16.573 -28.128 1.00 73.19 197 VAL A O 1
ATOM 1368 N N . PHE A 1 198 ? 6.436 15.342 -29.818 1.00 72.81 198 PHE A N 1
ATOM 1369 C CA . PHE A 1 198 ? 7.302 16.380 -30.386 1.00 72.81 198 PHE A CA 1
ATOM 1370 C C . PHE A 1 198 ? 6.849 16.696 -31.799 1.00 72.81 198 PHE A C 1
ATOM 1372 O O . PHE A 1 198 ? 6.832 15.818 -32.659 1.00 72.81 198 PHE A O 1
ATOM 1379 N N . ALA A 1 199 ? 6.511 17.958 -32.037 1.00 73.38 199 ALA A N 1
ATOM 1380 C CA . ALA A 1 199 ? 6.091 18.451 -33.339 1.00 73.38 199 ALA A CA 1
ATOM 1381 C C . ALA A 1 199 ? 6.661 19.856 -33.558 1.00 73.38 199 ALA A C 1
ATOM 1383 O O . ALA A 1 199 ? 6.460 20.742 -32.733 1.00 73.38 199 ALA A O 1
ATOM 1384 N N . ALA A 1 200 ? 7.381 20.053 -34.667 1.00 73.00 200 ALA A N 1
ATOM 1385 C CA . ALA A 1 200 ? 7.866 21.362 -35.126 1.00 73.00 200 ALA A CA 1
ATOM 1386 C C . ALA A 1 200 ? 8.575 22.226 -34.049 1.00 73.00 200 ALA A C 1
ATOM 1388 O O . ALA A 1 200 ? 8.374 23.434 -33.978 1.00 73.00 200 ALA A O 1
ATOM 1389 N N . GLY A 1 201 ? 9.397 21.608 -33.191 1.00 74.88 201 GLY A N 1
ATOM 1390 C CA . GLY A 1 201 ? 10.120 22.300 -32.111 1.00 74.88 201 GLY A CA 1
ATOM 1391 C C . GLY A 1 201 ? 9.315 22.531 -30.824 1.00 74.88 201 GLY A C 1
ATOM 1392 O O . GLY A 1 201 ? 9.892 22.948 -29.825 1.00 74.88 201 GLY A O 1
ATOM 1393 N N . SER A 1 202 ? 8.020 22.207 -30.812 1.00 70.38 202 SER A N 1
ATOM 1394 C CA . SER A 1 202 ? 7.191 22.162 -29.607 1.00 70.38 202 SER A CA 1
ATOM 1395 C C . SER A 1 202 ? 7.176 20.758 -28.994 1.00 70.38 202 SER A C 1
ATOM 1397 O O . SER A 1 202 ? 7.213 19.749 -29.708 1.00 70.38 202 SER A O 1
ATOM 1399 N N . SER A 1 203 ? 7.106 20.700 -27.664 1.00 77.44 203 SER A N 1
ATOM 1400 C CA . SER A 1 203 ? 7.005 19.473 -26.873 1.00 77.44 203 SER A CA 1
ATOM 1401 C C . SER A 1 203 ? 5.773 19.519 -25.977 1.00 77.44 203 SER A C 1
ATOM 1403 O O . SER A 1 203 ? 5.678 20.393 -25.112 1.00 77.44 203 SER A O 1
ATOM 1405 N N . LEU A 1 204 ? 4.861 18.562 -26.141 1.00 77.44 204 LEU A N 1
ATOM 1406 C CA . LEU A 1 204 ? 3.708 18.387 -25.263 1.00 77.44 204 LEU A CA 1
ATOM 1407 C C . LEU A 1 204 ? 3.846 17.064 -24.510 1.00 77.44 204 LEU A C 1
ATOM 1409 O O . LEU A 1 204 ? 3.591 15.994 -25.066 1.00 77.44 204 LEU A O 1
ATOM 1413 N N . SER A 1 205 ? 4.226 17.166 -23.238 1.00 78.06 205 SER A N 1
ATOM 1414 C CA . SER A 1 205 ? 4.281 16.044 -22.303 1.00 78.06 205 SER A CA 1
ATOM 1415 C C . SER A 1 205 ? 3.094 16.116 -21.348 1.00 78.06 205 SER A C 1
ATOM 1417 O O . SER A 1 205 ? 2.820 17.178 -20.782 1.00 78.06 205 SER A O 1
ATOM 1419 N N . LYS A 1 206 ? 2.370 15.008 -21.174 1.00 77.50 206 LYS A N 1
ATOM 1420 C CA . LYS A 1 206 ? 1.254 14.906 -20.225 1.00 77.50 206 LYS A CA 1
ATOM 1421 C C . LYS A 1 206 ? 1.398 13.639 -19.389 1.00 77.50 206 LYS A C 1
ATOM 1423 O O . LYS A 1 206 ? 1.538 12.549 -19.941 1.00 77.50 206 LYS A O 1
ATOM 1428 N N . ASN A 1 207 ? 1.290 13.796 -18.067 1.00 84.00 207 ASN A N 1
ATOM 1429 C CA . ASN A 1 207 ? 1.588 12.773 -17.055 1.00 84.00 207 ASN A CA 1
ATOM 1430 C C . ASN A 1 207 ? 3.042 12.256 -17.174 1.00 84.00 207 ASN A C 1
ATOM 1432 O O . ASN A 1 207 ? 3.885 12.910 -17.780 1.00 84.00 207 ASN A O 1
ATOM 1436 N N . THR A 1 208 ? 3.361 11.112 -16.564 1.00 87.81 208 THR A N 1
ATOM 1437 C CA . THR A 1 208 ? 4.710 10.523 -16.560 1.00 87.81 208 THR A CA 1
ATOM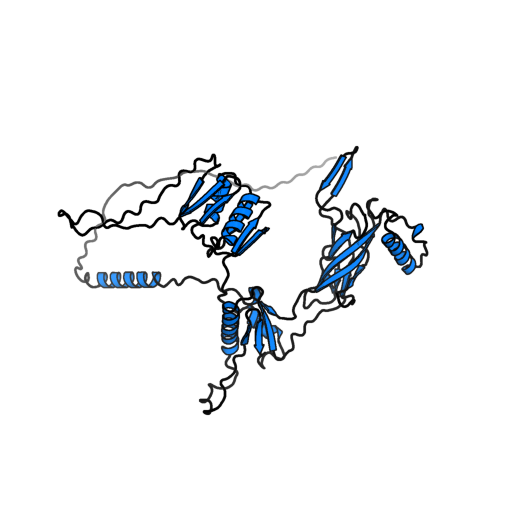 1438 C C . THR A 1 208 ? 4.827 9.400 -17.605 1.00 87.81 208 THR A C 1
ATOM 1440 O O . THR A 1 208 ? 4.304 8.309 -17.378 1.00 87.81 208 THR A O 1
ATOM 1443 N N . PRO A 1 209 ? 5.502 9.612 -18.753 1.00 90.62 209 PRO A N 1
ATOM 1444 C CA . PRO A 1 209 ? 5.649 8.596 -19.807 1.00 90.62 209 PRO A CA 1
ATOM 1445 C C . PRO A 1 209 ? 6.713 7.526 -19.490 1.00 90.62 209 PRO A C 1
ATOM 1447 O O . PRO A 1 209 ? 6.786 6.503 -20.172 1.00 90.62 209 PRO A O 1
ATOM 1450 N N . THR A 1 210 ? 7.559 7.766 -18.484 1.00 93.25 210 THR A N 1
ATOM 1451 C CA . THR A 1 210 ? 8.677 6.906 -18.053 1.00 93.25 210 THR A CA 1
ATOM 1452 C C . THR A 1 210 ? 8.291 5.869 -16.994 1.00 93.25 210 THR A C 1
ATOM 1454 O O . THR A 1 210 ? 9.144 5.094 -16.556 1.00 93.25 210 THR A O 1
ATOM 1457 N N . SER A 1 211 ? 7.017 5.837 -16.595 1.00 94.12 211 SER A N 1
ATOM 1458 C CA . SER A 1 211 ? 6.440 4.850 -15.684 1.00 94.12 211 SER A CA 1
ATOM 1459 C C . SER A 1 211 ? 5.154 4.254 -16.260 1.00 94.12 211 SER A C 1
ATOM 1461 O O . SER A 1 211 ? 4.412 4.899 -17.006 1.00 94.12 211 SER A O 1
ATOM 1463 N N . GLY A 1 212 ? 4.888 2.997 -15.919 1.00 94.75 212 GLY A N 1
ATOM 1464 C CA . GLY A 1 212 ? 3.708 2.267 -16.365 1.00 94.75 212 GLY A CA 1
ATOM 1465 C C . GLY A 1 212 ? 3.362 1.099 -15.449 1.00 94.75 212 GLY A C 1
ATOM 1466 O O . GLY A 1 212 ? 4.073 0.805 -14.488 1.00 94.75 212 GLY A O 1
ATOM 1467 N N . ARG A 1 213 ? 2.254 0.429 -15.756 1.00 95.81 213 ARG A N 1
ATOM 1468 C CA . ARG A 1 213 ? 1.793 -0.784 -15.073 1.00 95.81 213 ARG A CA 1
ATOM 1469 C C . ARG A 1 213 ? 1.682 -1.931 -16.074 1.00 95.81 213 ARG A C 1
ATOM 1471 O O . ARG A 1 213 ? 1.344 -1.709 -17.234 1.00 95.81 213 ARG A O 1
ATOM 1478 N N . VAL A 1 214 ? 1.929 -3.150 -15.611 1.00 97.12 214 VAL A N 1
ATOM 1479 C CA . VAL A 1 214 ? 1.574 -4.395 -16.297 1.00 97.12 214 VAL A CA 1
ATOM 1480 C C . VAL A 1 214 ? 0.514 -5.090 -15.430 1.00 97.12 214 VAL A C 1
ATOM 1482 O O . VAL A 1 214 ? 0.869 -5.723 -14.430 1.00 97.12 214 VAL A O 1
ATOM 1485 N N . PRO A 1 215 ? -0.788 -4.912 -15.730 1.00 95.88 215 PRO A N 1
ATOM 1486 C CA . PRO A 1 215 ? -1.863 -5.541 -14.965 1.00 95.88 215 PRO A CA 1
ATOM 1487 C C . PRO A 1 215 ? -1.790 -7.067 -15.066 1.00 95.88 215 PRO A C 1
ATOM 1489 O O . PRO A 1 215 ? -1.568 -7.587 -16.160 1.00 95.88 215 PRO A O 1
ATOM 1492 N N . ALA A 1 216 ? -1.947 -7.771 -13.941 1.00 95.38 216 ALA A N 1
ATOM 1493 C CA . ALA A 1 216 ? -1.776 -9.228 -13.817 1.00 95.38 216 ALA A CA 1
ATOM 1494 C C . ALA A 1 216 ? -0.446 -9.788 -14.395 1.00 95.38 216 ALA A C 1
ATOM 1496 O O . ALA A 1 216 ? -0.342 -10.978 -14.705 1.00 95.38 216 ALA A O 1
ATOM 1497 N N . GLY A 1 217 ? 0.573 -8.934 -14.553 1.00 94.38 217 GLY A N 1
ATOM 1498 C CA . GLY A 1 217 ? 1.807 -9.236 -15.281 1.00 94.38 217 GLY A CA 1
ATOM 1499 C C . GLY A 1 217 ? 2.791 -10.158 -14.566 1.00 94.38 217 GLY A C 1
ATOM 1500 O O . GLY A 1 217 ? 3.674 -10.707 -15.221 1.00 94.38 217 GLY A O 1
ATOM 1501 N N . ALA A 1 218 ? 2.676 -10.337 -13.248 1.00 96.88 218 ALA A N 1
ATOM 1502 C CA . ALA A 1 218 ? 3.513 -11.278 -12.505 1.00 96.88 218 ALA A CA 1
ATOM 1503 C C . ALA A 1 218 ? 2.757 -12.553 -12.139 1.00 96.88 218 ALA A C 1
ATOM 1505 O O . ALA A 1 218 ? 1.654 -12.460 -11.612 1.00 96.88 218 ALA A O 1
ATOM 1506 N N . SER A 1 219 ? 3.367 -13.722 -12.357 1.00 96.75 219 SER A N 1
ATOM 1507 C CA . SER A 1 219 ? 2.947 -14.994 -11.756 1.00 96.75 219 SER A CA 1
ATOM 1508 C C . SER A 1 219 ? 3.699 -15.227 -10.449 1.00 96.75 219 SER A C 1
ATOM 1510 O O . SER A 1 219 ? 4.905 -14.994 -10.369 1.00 96.75 219 SER A O 1
ATOM 1512 N N . ILE A 1 220 ? 3.001 -15.689 -9.413 1.00 96.88 220 ILE A N 1
ATOM 1513 C CA . ILE A 1 220 ? 3.629 -16.131 -8.164 1.00 96.88 220 ILE A CA 1
ATOM 1514 C C . ILE A 1 220 ? 4.190 -17.541 -8.377 1.00 96.88 220 ILE A C 1
ATOM 1516 O O . ILE A 1 220 ? 3.459 -18.445 -8.775 1.00 96.88 220 ILE A O 1
ATOM 1520 N N . GLU A 1 221 ? 5.468 -17.736 -8.065 1.00 93.50 221 GLU A N 1
ATOM 1521 C CA . GLU A 1 221 ? 6.162 -19.031 -8.147 1.00 93.50 221 GLU A CA 1
ATOM 1522 C C . GLU A 1 221 ? 6.337 -19.668 -6.760 1.00 93.50 221 GLU A C 1
ATOM 1524 O O . GLU A 1 221 ? 6.334 -20.891 -6.617 1.00 93.50 221 GLU A O 1
ATOM 1529 N N . ARG A 1 222 ? 6.471 -18.846 -5.708 1.00 90.94 222 ARG A N 1
ATOM 1530 C CA . ARG A 1 222 ? 6.708 -19.297 -4.330 1.00 90.94 222 ARG A CA 1
ATOM 1531 C C . ARG A 1 222 ? 5.606 -18.804 -3.398 1.00 90.94 222 ARG A C 1
ATOM 1533 O O . ARG A 1 222 ? 5.338 -17.609 -3.331 1.00 90.94 222 ARG A O 1
ATOM 1540 N N . ALA A 1 223 ? 5.006 -19.726 -2.648 1.00 87.19 223 ALA A N 1
ATOM 1541 C CA . ALA A 1 223 ? 4.024 -19.393 -1.620 1.00 87.19 223 ALA A CA 1
ATOM 1542 C C . ALA A 1 223 ? 4.651 -18.580 -0.475 1.00 87.19 223 ALA A C 1
ATOM 1544 O O . ALA A 1 223 ? 5.786 -18.851 -0.071 1.00 87.19 223 ALA A O 1
ATOM 1545 N N . VAL A 1 224 ? 3.877 -17.666 0.112 1.00 83.75 224 VAL A N 1
ATOM 1546 C CA . VAL A 1 224 ? 4.182 -17.070 1.421 1.00 83.75 224 VAL A CA 1
ATOM 1547 C C . VAL A 1 224 ? 3.095 -17.487 2.395 1.00 83.75 224 VAL A C 1
ATOM 1549 O O . VAL A 1 224 ? 1.974 -16.988 2.334 1.00 83.75 224 VAL A O 1
ATOM 1552 N N . THR A 1 225 ? 3.441 -18.381 3.318 1.00 77.62 225 THR A N 1
ATOM 1553 C CA . THR A 1 225 ? 2.542 -18.841 4.382 1.00 77.62 225 THR A CA 1
ATOM 1554 C C . THR A 1 225 ? 3.051 -18.317 5.726 1.00 77.62 225 THR A C 1
ATOM 1556 O O . THR A 1 225 ? 3.949 -18.930 6.306 1.00 77.62 225 THR A O 1
ATOM 1559 N N . PRO A 1 226 ? 2.519 -17.186 6.233 1.00 74.56 226 PRO A N 1
ATOM 1560 C CA . PRO A 1 226 ? 2.712 -16.783 7.620 1.00 74.56 226 PRO A CA 1
ATOM 1561 C C . PRO A 1 226 ? 2.330 -17.918 8.573 1.00 74.56 226 PRO A C 1
ATOM 1563 O O . PRO A 1 226 ? 1.320 -18.598 8.371 1.00 74.56 226 PRO A O 1
ATOM 1566 N N . ALA A 1 227 ? 3.119 -18.115 9.627 1.00 70.12 227 ALA A N 1
ATOM 1567 C CA . ALA A 1 227 ? 2.801 -19.085 10.663 1.00 70.12 227 ALA A CA 1
ATOM 1568 C C . ALA A 1 227 ? 1.642 -18.564 11.531 1.00 70.12 227 ALA A C 1
ATOM 1570 O O . ALA A 1 227 ? 1.856 -17.799 12.465 1.00 70.12 227 ALA A O 1
ATOM 1571 N N . LEU A 1 228 ? 0.416 -18.998 11.224 1.00 71.75 228 LEU A N 1
ATOM 1572 C CA . LEU A 1 228 ? -0.759 -18.828 12.096 1.00 71.75 228 LEU A CA 1
ATOM 1573 C C . LEU A 1 228 ? -0.784 -19.839 13.259 1.00 71.75 228 LEU A C 1
ATOM 1575 O O . LEU A 1 228 ? -1.592 -19.719 14.176 1.00 71.75 228 LEU A O 1
ATOM 1579 N N . SER A 1 229 ? 0.078 -20.855 13.213 1.00 65.50 229 SER A N 1
ATOM 1580 C CA . SER A 1 229 ? 0.172 -21.915 14.217 1.00 65.50 229 SER A CA 1
ATOM 1581 C C . SER A 1 229 ? 1.069 -21.482 15.379 1.00 65.50 229 SER A C 1
ATOM 1583 O O . SER A 1 229 ? 2.289 -21.633 15.322 1.00 65.50 229 SER A O 1
ATOM 1585 N N . GLY A 1 230 ? 0.457 -20.967 16.443 1.00 76.12 230 GLY A N 1
ATOM 1586 C CA . GLY A 1 230 ? 1.126 -20.601 17.692 1.00 76.12 230 GLY A CA 1
ATOM 1587 C C . GLY A 1 230 ? 0.201 -20.768 18.904 1.00 76.12 230 GLY A C 1
ATOM 1588 O O . GLY A 1 230 ? -1.016 -20.836 18.737 1.00 76.12 230 GLY A O 1
ATOM 1589 N N . PRO A 1 231 ? 0.746 -20.851 20.134 1.00 82.81 231 PRO A N 1
ATOM 1590 C CA . PRO A 1 231 ? -0.066 -20.867 21.354 1.00 82.81 231 PRO A CA 1
ATOM 1591 C C . PRO A 1 231 ? -0.753 -19.514 21.606 1.00 82.81 231 PRO A C 1
ATOM 1593 O O . PRO A 1 231 ? -1.817 -19.462 22.222 1.00 82.81 231 PRO A O 1
ATOM 1596 N N . THR A 1 232 ? -0.152 -18.430 21.113 1.00 86.75 232 THR A N 1
ATOM 1597 C CA . THR A 1 232 ? -0.685 -17.072 21.155 1.00 86.75 232 THR A CA 1
ATOM 1598 C C . THR A 1 232 ? -0.707 -16.468 19.754 1.00 86.75 232 THR A C 1
ATOM 1600 O O . THR A 1 232 ? 0.126 -16.773 18.898 1.00 86.75 232 THR A O 1
ATOM 1603 N N . LEU A 1 233 ? -1.698 -15.615 19.535 1.00 89.31 233 LEU A N 1
ATOM 1604 C CA . LEU A 1 233 ? -1.897 -14.768 18.370 1.00 89.31 233 LEU A CA 1
ATOM 1605 C C . LEU A 1 233 ? -1.820 -13.321 18.859 1.00 89.31 233 LEU A C 1
ATOM 1607 O O . LEU A 1 233 ? -2.464 -12.986 19.849 1.00 89.31 233 LEU A O 1
ATOM 1611 N N . VAL A 1 234 ? -1.084 -12.453 18.172 1.00 91.94 234 VAL A N 1
ATOM 1612 C CA . VAL A 1 234 ? -1.067 -11.020 18.498 1.00 91.94 234 VAL A CA 1
ATOM 1613 C C . VAL A 1 234 ? -1.761 -10.249 17.383 1.00 91.94 234 VAL A C 1
ATOM 1615 O O . VAL A 1 234 ? -1.461 -10.450 16.208 1.00 91.94 234 VAL A O 1
ATOM 1618 N N . LEU A 1 235 ? -2.699 -9.382 17.754 1.00 92.62 235 LEU A N 1
ATOM 1619 C CA . LEU A 1 235 ? -3.351 -8.426 16.866 1.00 92.62 235 LEU A CA 1
ATOM 1620 C C . LEU A 1 235 ? -2.671 -7.062 17.007 1.00 92.62 235 LEU A C 1
ATOM 1622 O O . LEU A 1 235 ? -2.581 -6.535 18.117 1.00 92.62 235 LEU A O 1
ATOM 1626 N N . GLY A 1 236 ? -2.208 -6.500 15.892 1.00 93.81 236 GLY A N 1
ATOM 1627 C CA . GLY A 1 236 ? -1.655 -5.152 15.801 1.00 93.81 236 GLY A CA 1
ATOM 1628 C C . GLY A 1 236 ? -2.712 -4.163 15.313 1.00 93.81 236 GLY A C 1
ATOM 1629 O O . GLY A 1 236 ? -3.198 -4.287 14.192 1.00 93.81 236 GLY A O 1
ATOM 1630 N N . LEU A 1 237 ? -3.068 -3.182 16.140 1.00 93.31 237 LEU A N 1
ATOM 1631 C CA . LEU A 1 237 ? -4.027 -2.129 15.806 1.00 93.31 237 LEU A CA 1
ATOM 1632 C C . LEU A 1 237 ? -3.446 -1.181 14.747 1.00 93.31 237 LEU A C 1
ATOM 1634 O O . LEU A 1 237 ? -2.304 -0.735 14.875 1.00 93.31 237 LEU A O 1
ATOM 1638 N N . HIS A 1 238 ? -4.251 -0.789 13.754 1.00 92.19 238 HIS A N 1
ATOM 1639 C CA . HIS A 1 238 ? -3.823 0.184 12.737 1.00 92.19 238 HIS A CA 1
ATOM 1640 C C . HIS A 1 238 ? -3.548 1.575 13.345 1.00 92.19 238 HIS A C 1
ATOM 1642 O O . HIS A 1 238 ? -2.673 2.306 12.883 1.00 92.19 238 HIS A O 1
ATOM 1648 N N . HIS A 1 239 ? -4.297 1.939 14.393 1.00 90.06 239 HIS A N 1
ATOM 1649 C CA . HIS A 1 239 ? -4.158 3.192 15.134 1.00 90.06 239 HIS A CA 1
ATOM 1650 C C . HIS A 1 239 ? -3.954 2.882 16.625 1.00 90.06 239 HIS A C 1
ATOM 1652 O O . HIS A 1 239 ? -4.891 2.398 17.263 1.00 90.06 239 HIS A O 1
ATOM 1658 N N . PRO A 1 240 ? -2.766 3.151 17.203 1.00 92.12 240 PRO A N 1
ATOM 1659 C CA . PRO A 1 240 ? -2.510 2.870 18.611 1.00 92.12 240 PRO A CA 1
ATOM 1660 C C . PRO A 1 240 ? -3.400 3.696 19.551 1.00 92.12 240 PRO A C 1
ATOM 1662 O O . PRO A 1 240 ? -3.313 4.927 19.588 1.00 92.12 240 PRO A O 1
ATOM 1665 N N . ASP A 1 241 ? -4.223 3.018 20.350 1.00 91.25 241 ASP A N 1
ATOM 1666 C CA . ASP A 1 241 ? -5.044 3.627 21.394 1.00 91.25 241 ASP A CA 1
ATOM 1667 C C . ASP A 1 241 ? -5.327 2.658 22.556 1.00 91.25 241 ASP A C 1
ATOM 1669 O O . ASP A 1 241 ? -5.790 1.532 22.370 1.00 91.25 241 ASP A O 1
ATOM 1673 N N . PHE A 1 242 ? -5.107 3.131 23.787 1.00 92.44 242 PHE A N 1
ATOM 1674 C CA . PHE A 1 242 ? -5.287 2.331 25.002 1.00 92.44 242 PHE A CA 1
ATOM 1675 C C . PHE A 1 242 ? -6.743 1.915 25.235 1.00 92.44 242 PHE A C 1
ATOM 1677 O O . PHE A 1 242 ? -6.995 0.808 25.717 1.00 92.44 242 PHE A O 1
ATOM 1684 N N . THR A 1 243 ? -7.708 2.789 24.931 1.00 92.56 243 THR A N 1
ATOM 1685 C CA . THR A 1 243 ? -9.122 2.493 25.198 1.00 92.56 243 THR A CA 1
ATOM 1686 C C . THR A 1 243 ? -9.654 1.482 24.189 1.00 92.56 243 THR A C 1
ATOM 1688 O O . THR A 1 243 ? -10.336 0.533 24.572 1.00 92.56 243 THR A O 1
ATOM 1691 N N . THR A 1 244 ? -9.257 1.622 22.925 1.00 92.44 244 THR A N 1
ATOM 1692 C CA . THR A 1 244 ? -9.611 0.724 21.828 1.00 92.44 244 THR A CA 1
ATOM 1693 C C . THR A 1 244 ? -8.969 -0.646 22.025 1.00 92.44 244 THR A C 1
ATOM 1695 O O . THR A 1 244 ? -9.690 -1.639 22.015 1.00 92.44 244 THR A O 1
ATOM 1698 N N . ALA A 1 245 ? -7.669 -0.731 22.339 1.00 92.94 245 ALA A N 1
ATOM 1699 C CA . ALA A 1 245 ? -7.007 -2.002 22.656 1.00 92.94 245 ALA A CA 1
ATOM 1700 C C . ALA A 1 245 ? -7.677 -2.733 23.840 1.00 92.94 245 ALA A C 1
ATOM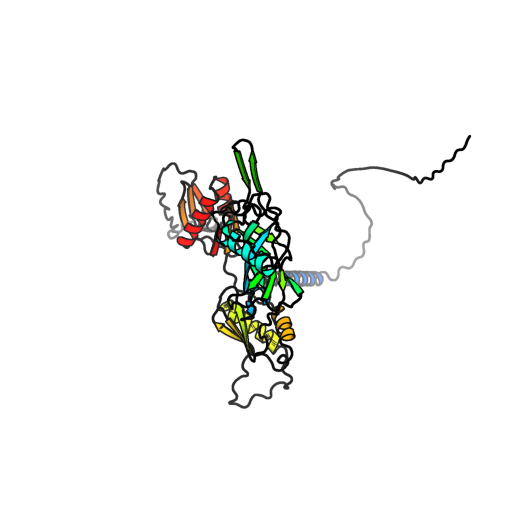 1702 O O . ALA A 1 245 ? -7.935 -3.938 23.777 1.00 92.94 245 ALA A O 1
ATOM 1703 N N . HIS A 1 246 ? -8.038 -2.003 24.904 1.00 92.94 246 HIS A N 1
ATOM 1704 C CA . HIS A 1 246 ? -8.752 -2.573 26.049 1.00 92.94 246 HIS A CA 1
ATOM 1705 C C . HIS A 1 246 ? -10.166 -3.065 25.685 1.00 92.94 246 HIS A C 1
ATOM 1707 O O . HIS A 1 246 ? -10.558 -4.162 26.089 1.00 92.94 246 HIS A O 1
ATOM 1713 N N . ARG A 1 247 ? -10.923 -2.293 24.890 1.00 92.31 247 ARG A N 1
ATOM 1714 C CA . ARG A 1 247 ? -12.263 -2.678 24.410 1.00 92.31 247 ARG A CA 1
ATOM 1715 C C . ARG A 1 247 ? -12.216 -3.870 23.451 1.00 92.31 247 ARG A C 1
ATOM 1717 O O . ARG A 1 247 ? -13.068 -4.745 23.572 1.00 92.31 247 ARG A O 1
ATOM 1724 N N . ILE A 1 248 ? -11.210 -3.956 22.574 1.00 93.00 248 ILE A N 1
ATOM 1725 C CA . ILE A 1 248 ? -10.958 -5.132 21.725 1.00 93.00 248 ILE A CA 1
ATOM 1726 C C . ILE A 1 248 ? -10.757 -6.365 22.606 1.00 93.00 248 ILE A C 1
ATOM 1728 O O . ILE A 1 248 ? -11.478 -7.347 22.444 1.00 93.00 248 ILE A O 1
ATOM 1732 N N . ALA A 1 249 ? -9.849 -6.313 23.588 1.00 91.94 249 ALA A N 1
ATOM 1733 C CA . ALA A 1 249 ? -9.620 -7.440 24.491 1.00 91.94 249 ALA A CA 1
ATOM 1734 C C . ALA A 1 249 ? -10.910 -7.856 25.229 1.00 91.94 249 ALA A C 1
ATOM 1736 O O . ALA A 1 249 ? -11.220 -9.044 25.310 1.00 91.94 249 ALA A O 1
ATOM 1737 N N . ALA A 1 250 ? -11.709 -6.899 25.713 1.00 90.62 250 ALA A N 1
ATOM 1738 C CA . ALA A 1 250 ? -12.997 -7.179 26.352 1.00 90.62 250 ALA A CA 1
ATOM 1739 C C . ALA A 1 250 ? -14.022 -7.831 25.397 1.00 90.62 250 ALA A C 1
ATOM 1741 O O . ALA A 1 250 ? -14.663 -8.814 25.772 1.00 90.62 250 ALA A O 1
ATOM 1742 N N . ALA A 1 251 ? -14.148 -7.340 24.161 1.00 90.81 251 ALA A N 1
ATOM 1743 C CA . ALA A 1 251 ? -15.063 -7.884 23.155 1.00 90.81 251 ALA A CA 1
ATOM 1744 C C . ALA A 1 251 ? -14.649 -9.293 22.689 1.00 90.81 251 ALA A C 1
ATOM 1746 O O . ALA A 1 251 ? -15.486 -10.195 22.599 1.00 90.81 251 ALA A O 1
ATOM 1747 N N . VAL A 1 252 ? -13.346 -9.518 22.487 1.00 90.31 252 VAL A N 1
ATOM 1748 C CA . VAL A 1 252 ? -12.772 -10.841 22.197 1.00 90.31 252 VAL A CA 1
ATOM 1749 C C . VAL A 1 252 ? -13.036 -11.815 23.344 1.00 90.31 252 VAL A C 1
ATOM 1751 O O . VAL A 1 252 ? -13.497 -12.929 23.101 1.00 90.31 252 VAL A O 1
ATOM 1754 N N . ASN A 1 253 ? -12.840 -11.393 24.597 1.00 89.56 253 ASN A N 1
ATOM 1755 C CA . ASN A 1 253 ? -13.180 -12.205 25.767 1.00 89.56 253 ASN A CA 1
ATOM 1756 C C . ASN A 1 253 ? -14.680 -12.534 25.840 1.00 89.56 253 ASN A C 1
ATOM 1758 O O . ASN A 1 253 ? -15.032 -13.653 26.209 1.00 89.56 253 ASN A O 1
ATOM 1762 N N . GLY A 1 254 ? -15.562 -11.613 25.439 1.00 87.12 254 GLY A N 1
ATOM 1763 C CA . GLY A 1 254 ? -17.001 -11.868 25.323 1.00 87.12 254 GLY A CA 1
ATOM 1764 C C . GLY A 1 254 ? -17.345 -12.926 24.266 1.00 87.12 254 GLY A C 1
ATOM 1765 O O . GLY A 1 254 ? -18.096 -13.857 24.550 1.00 87.12 254 GLY A O 1
ATOM 1766 N N . SER A 1 255 ? -16.757 -12.835 23.069 1.00 85.25 255 SER A N 1
ATOM 1767 C CA . SER A 1 255 ? -16.992 -13.788 21.968 1.00 85.25 255 SER A CA 1
ATOM 1768 C C . SER A 1 255 ? -16.385 -15.173 22.237 1.00 85.25 255 SER A C 1
ATOM 1770 O O . SER A 1 255 ? -17.033 -16.204 22.037 1.00 85.25 255 SER A O 1
ATOM 1772 N N . LEU A 1 256 ? -15.148 -15.223 22.745 1.00 80.62 256 LEU A N 1
ATOM 1773 C CA . LEU A 1 256 ? -14.458 -16.479 23.042 1.00 80.62 256 LEU A CA 1
ATOM 1774 C C . LEU A 1 256 ? -14.972 -17.141 24.326 1.00 80.62 256 LEU A C 1
ATOM 1776 O O . LEU A 1 256 ? -15.104 -18.364 24.339 1.00 80.62 256 LEU A O 1
ATOM 1780 N N . GLY A 1 257 ? -15.285 -16.357 25.364 1.00 66.81 257 GLY A N 1
ATOM 1781 C CA . GLY A 1 257 ? -15.811 -16.823 26.653 1.00 66.81 257 GLY A CA 1
ATOM 1782 C C . GLY A 1 257 ? -17.325 -17.064 26.680 1.00 66.81 257 GLY A C 1
ATOM 1783 O O . GLY A 1 257 ? -17.811 -17.781 27.554 1.00 66.81 257 GLY A O 1
ATOM 1784 N N . GLY A 1 258 ? -18.078 -16.535 25.708 1.00 50.22 258 GLY A N 1
ATOM 1785 C CA . GLY A 1 258 ? -19.493 -16.873 25.498 1.00 50.22 258 GLY A CA 1
ATOM 1786 C C . GLY A 1 258 ? -19.697 -18.351 25.145 1.00 50.22 258 GLY A C 1
ATOM 1787 O O . GLY A 1 258 ? -20.700 -18.959 25.528 1.00 50.22 258 GLY A O 1
ATOM 1788 N N . ALA A 1 259 ? -18.693 -18.971 24.519 1.00 42.34 259 ALA A N 1
ATOM 1789 C CA . ALA A 1 259 ? -18.531 -20.411 24.595 1.00 42.34 259 ALA A CA 1
ATOM 1790 C C . ALA A 1 259 ? -17.976 -20.768 25.978 1.00 42.34 259 ALA A C 1
ATOM 1792 O O . ALA A 1 259 ? -16.767 -20.729 26.214 1.00 42.34 259 ALA A O 1
ATOM 1793 N N . LYS A 1 260 ? -18.878 -21.197 26.866 1.00 43.25 260 LYS A N 1
ATOM 1794 C CA . LYS A 1 260 ? -18.522 -22.086 27.973 1.00 43.25 260 LYS A CA 1
ATOM 1795 C C . LYS A 1 260 ? -17.640 -23.195 27.394 1.00 43.25 260 LYS A C 1
ATOM 1797 O O . LYS A 1 260 ? -18.132 -24.039 26.643 1.00 43.25 260 LYS A O 1
ATOM 1802 N N . SER A 1 261 ? -16.346 -23.176 27.720 1.00 37.50 261 SER A N 1
ATOM 1803 C CA . SER A 1 261 ? -15.511 -24.371 27.595 1.00 37.50 261 SER A CA 1
ATOM 1804 C C . SER A 1 261 ? -16.267 -25.516 28.265 1.00 37.50 261 SER A C 1
ATOM 1806 O O . SER A 1 261 ? -16.860 -25.287 29.315 1.00 37.50 261 SER A O 1
ATOM 1808 N N . GLY A 1 262 ? -16.280 -26.708 27.663 1.00 36.75 262 GLY A N 1
ATOM 1809 C CA . GLY A 1 262 ? -17.153 -27.833 28.037 1.00 36.75 262 GLY A CA 1
ATOM 1810 C C . GLY A 1 262 ? -16.952 -28.426 29.440 1.00 36.75 262 GLY A C 1
ATOM 1811 O O . GLY A 1 262 ? -17.464 -29.507 29.718 1.00 36.75 262 GLY A O 1
ATOM 1812 N N . ALA A 1 263 ? -16.233 -27.738 30.326 1.00 33.38 263 ALA A N 1
ATOM 1813 C CA . ALA A 1 263 ? -16.407 -27.899 31.756 1.00 33.38 263 ALA A CA 1
ATOM 1814 C C . ALA A 1 263 ? -17.824 -27.449 32.168 1.00 33.38 263 ALA A C 1
ATOM 1816 O O . ALA A 1 263 ? -18.389 -26.489 31.637 1.00 33.38 263 ALA A O 1
ATOM 1817 N N . ALA A 1 264 ? -18.397 -28.161 33.137 1.00 34.03 264 ALA A N 1
ATOM 1818 C CA . ALA A 1 264 ? -19.658 -27.813 33.785 1.00 34.03 264 ALA A CA 1
ATOM 1819 C C . ALA A 1 264 ? -19.631 -26.373 34.360 1.00 34.03 264 ALA A C 1
ATOM 1821 O O . ALA A 1 264 ? -18.552 -25.780 34.456 1.00 34.03 264 ALA A O 1
ATOM 1822 N N . PRO A 1 265 ? -20.778 -25.794 34.790 1.00 39.12 265 PRO A N 1
ATOM 1823 C CA . PRO A 1 265 ? -20.751 -24.608 35.644 1.00 39.12 265 PRO A CA 1
ATOM 1824 C C . PRO A 1 265 ? -19.759 -24.875 36.769 1.00 39.12 265 PRO A C 1
ATOM 1826 O O . PRO A 1 265 ? -19.922 -25.869 37.477 1.00 39.12 265 PRO A O 1
ATOM 1829 N N . ALA A 1 266 ? -18.701 -24.066 36.849 1.00 45.16 266 ALA A N 1
ATOM 1830 C CA . ALA A 1 266 ? -17.604 -24.356 37.752 1.00 45.16 266 ALA A CA 1
ATOM 1831 C C . ALA A 1 266 ? -18.167 -24.514 39.165 1.00 45.16 266 ALA A C 1
ATOM 1833 O O . ALA A 1 266 ? -18.824 -23.601 39.678 1.00 45.16 266 ALA A O 1
ATOM 1834 N N . GLU A 1 267 ? -17.906 -25.671 39.779 1.00 46.53 267 GLU A N 1
ATOM 1835 C CA . GLU A 1 267 ? -17.984 -25.786 41.230 1.00 46.53 267 GLU A CA 1
ATOM 1836 C C . GLU A 1 267 ? -17.223 -24.593 41.824 1.00 46.53 267 GLU A C 1
ATOM 1838 O O . GLU A 1 267 ? -16.199 -24.194 41.250 1.00 46.53 267 GLU A O 1
ATOM 1843 N N . PRO A 1 268 ? -17.717 -23.975 42.913 1.00 46.56 268 PRO A N 1
ATOM 1844 C CA . PRO A 1 268 ? -17.070 -22.808 43.498 1.00 46.56 268 PRO A CA 1
ATOM 1845 C C . PRO A 1 268 ? -15.594 -23.128 43.728 1.00 46.56 268 PRO A C 1
ATOM 1847 O O . PRO A 1 268 ? -15.266 -24.020 44.511 1.00 46.56 268 PRO A O 1
ATOM 1850 N N . ALA A 1 269 ? -14.727 -22.443 42.974 1.00 48.81 269 ALA A N 1
ATOM 1851 C CA . ALA A 1 269 ? -13.323 -22.809 42.871 1.00 48.81 269 ALA A CA 1
ATOM 1852 C C . ALA A 1 269 ? -12.706 -22.891 44.277 1.00 48.81 269 ALA A C 1
ATOM 1854 O O . ALA A 1 269 ? -12.982 -22.011 45.102 1.00 48.81 269 ALA A O 1
ATOM 1855 N N . PRO A 1 270 ? -11.891 -23.923 44.574 1.00 51.59 270 PRO A N 1
ATOM 1856 C CA . PRO A 1 270 ? -11.327 -24.093 45.904 1.00 51.59 270 PRO A CA 1
ATOM 1857 C C . PRO A 1 270 ? -10.580 -22.821 46.306 1.00 51.59 270 PRO A C 1
ATOM 1859 O O . PRO A 1 270 ? -9.785 -22.286 45.528 1.00 51.59 270 PRO A O 1
ATOM 1862 N N . ALA A 1 271 ? -10.869 -22.323 47.510 1.00 43.03 271 ALA A N 1
ATOM 1863 C CA . ALA A 1 271 ? -10.351 -21.053 48.005 1.00 43.03 271 ALA A CA 1
ATOM 1864 C C . ALA A 1 271 ? -8.810 -21.055 47.987 1.00 43.03 271 ALA A C 1
ATOM 1866 O O . ALA A 1 271 ? -8.174 -21.683 48.830 1.00 43.03 271 ALA A O 1
ATOM 1867 N N . GLY A 1 272 ? -8.225 -20.375 46.996 1.00 50.41 272 GLY A N 1
ATOM 1868 C CA . GLY A 1 272 ? -6.785 -20.387 46.715 1.00 50.41 272 GLY A CA 1
ATOM 1869 C C . GLY A 1 272 ? -6.411 -20.628 45.246 1.00 50.41 272 GLY A C 1
ATOM 1870 O O . GLY A 1 272 ? -5.280 -20.337 44.866 1.00 50.41 272 GLY A O 1
ATOM 1871 N N . ALA A 1 273 ? -7.330 -21.103 44.397 1.00 49.41 273 ALA A N 1
ATOM 1872 C CA . ALA A 1 273 ? -7.088 -21.187 42.956 1.00 49.41 273 ALA A CA 1
ATOM 1873 C C . ALA A 1 273 ? -7.063 -19.787 42.310 1.00 49.41 273 ALA A C 1
ATOM 1875 O O . ALA A 1 273 ? -7.952 -18.966 42.546 1.00 49.41 273 ALA A O 1
ATOM 1876 N N . ALA A 1 274 ? -6.055 -19.518 41.474 1.00 46.88 274 ALA A N 1
ATOM 1877 C CA . ALA A 1 274 ? -5.993 -18.285 40.692 1.00 46.88 274 ALA A CA 1
ATOM 1878 C C . ALA A 1 274 ? -7.192 -18.199 39.721 1.00 46.88 274 ALA A C 1
ATOM 1880 O O . ALA A 1 274 ? -7.583 -19.228 39.160 1.00 46.88 274 ALA A O 1
ATOM 1881 N N . PRO A 1 275 ? -7.778 -17.006 39.498 1.00 52.34 275 PRO A N 1
ATOM 1882 C CA . PRO A 1 275 ? -8.901 -16.858 38.577 1.00 52.34 275 PRO A CA 1
ATOM 1883 C C . PRO A 1 275 ? -8.506 -17.300 37.157 1.00 52.34 275 PRO A C 1
ATOM 1885 O O . PRO A 1 275 ? -7.358 -17.079 36.752 1.00 52.34 275 PRO A O 1
ATOM 1888 N N . PRO A 1 276 ? -9.432 -17.904 36.386 1.00 59.38 276 PRO A N 1
ATOM 1889 C CA . PRO A 1 276 ? -9.155 -18.319 35.016 1.00 59.38 276 PRO A CA 1
ATOM 1890 C C . PRO A 1 276 ? -8.715 -17.104 34.198 1.00 59.38 276 PRO A C 1
ATOM 1892 O O . PRO A 1 276 ? -9.405 -16.084 34.160 1.00 59.38 276 PRO A O 1
ATOM 1895 N N . GLN A 1 277 ? -7.542 -17.203 33.572 1.00 62.59 277 GLN A N 1
ATOM 1896 C CA . GLN A 1 277 ? -6.996 -16.098 32.794 1.00 62.59 277 GLN A CA 1
ATOM 1897 C C . GLN A 1 277 ? -7.863 -15.871 31.545 1.00 62.59 277 GLN A C 1
ATOM 1899 O O . GLN A 1 277 ? -8.236 -16.844 30.882 1.00 62.59 277 GLN A O 1
ATOM 1904 N N . PRO A 1 278 ? -8.214 -14.613 31.220 1.00 72.75 278 PRO A N 1
ATOM 1905 C CA . PRO A 1 278 ? -8.994 -14.314 30.028 1.00 72.75 278 PRO A CA 1
ATOM 1906 C C . PRO A 1 278 ? -8.210 -14.711 28.767 1.00 72.75 278 PRO A C 1
ATOM 1908 O O . PRO A 1 278 ? -6.999 -14.481 28.722 1.00 72.75 278 PRO A O 1
ATOM 1911 N N . PRO A 1 279 ? -8.862 -15.271 27.729 1.00 80.12 279 PRO A N 1
ATOM 1912 C CA . PRO A 1 279 ? -8.178 -15.658 26.499 1.00 80.12 279 PRO A CA 1
ATOM 1913 C C . PRO A 1 279 ? -7.575 -14.473 25.733 1.00 80.12 279 PRO A C 1
ATOM 1915 O O . PRO A 1 279 ? -6.703 -14.709 24.913 1.00 80.12 279 PRO A O 1
ATOM 1918 N N . ALA A 1 280 ? -7.991 -13.226 25.979 1.00 87.06 280 ALA A N 1
ATOM 1919 C CA . ALA A 1 280 ? -7.418 -12.036 25.353 1.00 87.06 280 ALA A CA 1
ATOM 1920 C C . ALA A 1 280 ? -7.017 -10.947 26.359 1.00 87.06 280 ALA A C 1
ATOM 1922 O O . ALA A 1 280 ? -7.730 -10.670 27.331 1.00 87.06 280 ALA A O 1
ATOM 1923 N N . ARG A 1 281 ? -5.895 -10.273 26.085 1.00 91.12 281 ARG A N 1
ATOM 1924 C CA . ARG A 1 281 ? -5.326 -9.199 26.904 1.00 91.12 281 ARG A CA 1
ATOM 1925 C C . ARG A 1 281 ? -4.661 -8.132 26.027 1.00 91.12 281 ARG A C 1
ATOM 1927 O O . ARG A 1 281 ? -3.814 -8.441 25.200 1.00 91.12 281 ARG A O 1
ATOM 1934 N N . ALA A 1 282 ? -4.979 -6.861 26.269 1.00 92.31 282 ALA A N 1
ATOM 1935 C CA . ALA A 1 282 ? -4.196 -5.751 25.725 1.00 92.31 282 ALA A CA 1
ATOM 1936 C C . ALA A 1 282 ? -2.804 -5.723 26.383 1.00 92.31 282 ALA A C 1
ATOM 1938 O O . ALA A 1 282 ? -2.708 -5.676 27.615 1.00 92.31 282 ALA A O 1
ATOM 1939 N N . LEU A 1 283 ? -1.746 -5.782 25.571 1.00 91.94 283 LEU A N 1
ATOM 1940 C CA . LEU A 1 283 ? -0.358 -5.687 26.031 1.00 91.94 283 LEU A CA 1
ATOM 1941 C C . LEU A 1 283 ? 0.066 -4.222 26.159 1.00 91.94 283 LEU A C 1
ATOM 1943 O O . LEU A 1 283 ? 0.621 -3.817 27.180 1.00 91.94 283 LEU A O 1
ATOM 1947 N N . ASP A 1 284 ? -0.236 -3.437 25.128 1.00 92.75 284 ASP A N 1
ATOM 1948 C CA . ASP A 1 284 ? 0.113 -2.027 24.973 1.00 92.75 284 ASP A CA 1
ATOM 1949 C C . ASP A 1 284 ? -0.973 -1.334 24.091 1.00 92.75 284 ASP A C 1
ATOM 1951 O O . ASP A 1 284 ? -1.990 -1.972 23.798 1.00 92.75 284 ASP A O 1
ATOM 1955 N N . PRO A 1 285 ? -0.875 -0.041 23.704 1.00 92.19 285 PRO A N 1
ATOM 1956 C CA . PRO A 1 285 ? -1.939 0.610 22.931 1.00 92.19 285 PRO A CA 1
ATOM 1957 C C . PRO A 1 285 ? -2.004 0.155 21.464 1.00 92.19 285 PRO A C 1
ATOM 1959 O O . PRO A 1 285 ? -2.971 0.480 20.783 1.00 92.19 285 PRO A O 1
ATOM 1962 N N . ALA A 1 286 ? -0.989 -0.550 20.961 1.00 93.81 286 ALA A N 1
ATOM 1963 C CA . ALA A 1 286 ? -0.901 -1.054 19.595 1.00 93.81 286 ALA A CA 1
ATOM 1964 C C . ALA A 1 286 ? -1.114 -2.576 19.498 1.00 93.81 286 ALA A C 1
ATOM 1966 O O . ALA A 1 286 ? -1.436 -3.048 18.413 1.00 93.81 286 ALA A O 1
ATOM 1967 N N . ALA A 1 287 ? -0.952 -3.342 20.583 1.00 94.25 287 ALA A N 1
ATOM 1968 C CA . ALA A 1 287 ? -0.981 -4.806 20.557 1.00 94.25 287 ALA A CA 1
ATOM 1969 C C . ALA A 1 287 ? -1.981 -5.441 21.543 1.00 94.25 287 ALA A C 1
ATOM 1971 O O . ALA A 1 287 ? -1.980 -5.162 22.748 1.00 94.25 287 ALA A O 1
ATOM 1972 N N . VAL A 1 288 ? -2.784 -6.386 21.041 1.00 92.94 288 VAL A N 1
ATOM 1973 C CA . VAL A 1 288 ? -3.655 -7.267 21.838 1.00 92.94 288 VAL A CA 1
ATOM 1974 C C . VAL A 1 288 ? -3.239 -8.719 21.625 1.00 92.94 288 VAL A C 1
ATOM 1976 O O . VAL A 1 288 ? -3.292 -9.227 20.509 1.00 92.94 288 VAL A O 1
ATOM 1979 N N . GLU A 1 289 ? -2.846 -9.401 22.696 1.00 92.88 289 GLU A N 1
ATOM 1980 C CA . GLU A 1 289 ? -2.530 -10.830 22.685 1.00 92.88 289 GLU A CA 1
ATOM 1981 C C . GLU A 1 289 ? -3.791 -11.664 22.930 1.00 92.88 289 GLU A C 1
ATOM 1983 O O . GLU A 1 289 ? -4.617 -11.336 23.785 1.00 92.88 289 GLU A O 1
ATOM 1988 N N . ILE A 1 290 ? -3.927 -12.754 22.179 1.00 90.88 290 ILE A N 1
ATOM 1989 C CA . ILE A 1 290 ? -5.000 -13.739 22.270 1.00 90.88 290 ILE A CA 1
ATOM 1990 C C . ILE A 1 290 ? -4.365 -15.126 22.406 1.00 90.88 290 ILE A C 1
ATOM 1992 O O . ILE A 1 290 ? -3.732 -15.630 21.480 1.00 90.88 290 ILE A O 1
ATOM 1996 N N . THR A 1 291 ? -4.562 -15.774 23.547 1.00 89.31 291 THR A N 1
ATOM 1997 C CA . THR A 1 291 ? -4.243 -17.189 23.756 1.00 89.31 291 THR A CA 1
ATOM 1998 C C . THR A 1 291 ? -5.226 -18.043 22.963 1.00 89.31 291 THR A C 1
ATOM 2000 O O . THR A 1 291 ? -6.438 -17.963 23.177 1.00 89.31 291 THR A O 1
ATOM 2003 N N . VAL A 1 292 ? -4.715 -18.878 22.055 1.00 87.19 292 VAL A N 1
ATOM 2004 C CA . VAL A 1 292 ? -5.533 -19.726 21.176 1.00 87.19 292 VAL A CA 1
ATOM 2005 C C . VAL A 1 292 ? -6.229 -20.812 22.014 1.00 87.19 292 VAL A C 1
ATOM 2007 O O . VAL A 1 292 ? -5.544 -21.652 22.604 1.00 87.19 292 VAL A O 1
ATOM 2010 N N . PRO A 1 293 ? -7.576 -20.843 22.090 1.00 84.88 293 PRO A N 1
ATOM 2011 C CA . PRO A 1 293 ? -8.285 -21.883 22.834 1.00 84.88 293 PRO A CA 1
ATOM 2012 C C . PRO A 1 293 ? -8.047 -23.270 22.225 1.00 84.88 293 PRO A C 1
ATOM 2014 O O . PRO A 1 293 ? -8.015 -23.398 21.005 1.00 84.88 293 PRO A O 1
ATOM 2017 N N . GLU A 1 294 ? -7.987 -24.320 23.055 1.00 82.00 294 GLU A N 1
ATOM 2018 C CA . GLU A 1 294 ? -7.737 -25.716 22.627 1.00 82.00 294 GLU A CA 1
ATOM 2019 C C . GLU A 1 294 ? -8.555 -26.139 21.390 1.00 82.00 294 GLU A C 1
ATOM 2021 O O . GLU A 1 294 ? -8.008 -26.701 20.447 1.00 82.00 294 GLU A O 1
ATOM 2026 N N . ARG A 1 295 ? -9.846 -25.773 21.349 1.00 82.75 295 ARG A N 1
ATOM 2027 C CA . ARG A 1 295 ? -10.783 -26.044 20.238 1.00 82.75 295 ARG A CA 1
ATOM 2028 C C . ARG A 1 295 ? -10.385 -25.474 18.865 1.00 82.75 295 ARG A C 1
ATOM 2030 O O . ARG A 1 295 ? -11.017 -25.830 17.880 1.00 82.75 295 ARG A O 1
ATOM 2037 N N . PHE A 1 296 ? -9.408 -24.570 18.808 1.00 83.00 296 PHE A N 1
ATOM 2038 C CA . PHE A 1 296 ? -8.954 -23.886 17.594 1.00 83.00 296 PHE A CA 1
ATOM 2039 C C . PHE A 1 296 ? -7.468 -24.116 17.282 1.00 83.00 296 PHE A C 1
ATOM 2041 O O . PHE A 1 296 ? -6.951 -23.523 16.340 1.00 83.00 296 PHE A O 1
ATOM 2048 N N . LYS A 1 297 ? -6.763 -24.975 18.033 1.00 80.81 297 LYS A N 1
ATOM 2049 C CA . LYS A 1 297 ? -5.344 -25.266 17.759 1.00 80.81 297 LYS A CA 1
ATOM 2050 C C . LYS A 1 297 ? -5.119 -25.892 16.381 1.00 80.81 297 LYS A C 1
ATOM 2052 O O . LYS A 1 297 ? -4.155 -25.536 15.709 1.00 80.81 297 LYS A O 1
ATOM 2057 N N . ASP A 1 298 ? -6.028 -26.771 15.964 1.00 83.38 298 ASP A N 1
ATOM 2058 C CA . ASP A 1 298 ? -5.969 -27.457 14.667 1.00 83.38 298 ASP A CA 1
ATOM 2059 C C . ASP A 1 298 ? -6.634 -26.656 13.528 1.00 83.38 298 ASP A C 1
ATOM 2061 O O . ASP A 1 298 ? -6.409 -26.950 12.355 1.00 83.38 298 ASP A O 1
ATOM 2065 N N . ASP A 1 299 ? -7.422 -25.623 13.857 1.00 85.69 299 ASP A N 1
ATOM 2066 C CA . ASP A 1 299 ? -8.079 -24.729 12.894 1.00 85.69 299 ASP A CA 1
ATOM 2067 C C . ASP A 1 299 ? -7.981 -23.251 13.333 1.00 85.69 299 ASP A C 1
ATOM 2069 O O . ASP A 1 299 ? -8.945 -22.664 13.849 1.00 85.69 299 ASP A O 1
ATOM 2073 N N . PRO A 1 300 ? -6.814 -22.610 13.124 1.00 84.00 300 PRO A N 1
ATOM 2074 C CA . PRO A 1 300 ? -6.647 -21.186 13.396 1.00 84.00 300 PRO A CA 1
ATOM 2075 C C . PRO A 1 300 ? -7.457 -20.307 12.428 1.00 84.00 300 PRO A C 1
ATOM 2077 O O . PRO A 1 300 ? -7.712 -19.144 12.738 1.00 84.00 300 PRO A O 1
ATOM 2080 N N . VAL A 1 301 ? -7.889 -20.834 11.274 1.00 87.94 301 VAL A N 1
ATOM 2081 C CA . VAL A 1 301 ? -8.683 -20.084 10.288 1.00 87.94 301 VAL A CA 1
ATOM 2082 C C . VAL A 1 301 ? -10.109 -19.885 10.802 1.00 87.94 301 VAL A C 1
ATOM 2084 O O . VAL A 1 301 ? -10.632 -18.775 10.713 1.00 87.94 301 VAL A O 1
ATOM 2087 N N . ALA A 1 302 ? -10.711 -20.904 11.424 1.00 89.00 302 ALA A N 1
ATOM 2088 C CA . ALA A 1 302 ? -11.994 -20.768 12.112 1.00 89.00 302 ALA A CA 1
ATOM 2089 C C . ALA A 1 302 ? -11.936 -19.764 13.276 1.00 89.00 302 ALA A C 1
ATOM 2091 O O . ALA A 1 302 ? -12.887 -19.002 13.467 1.00 89.00 302 ALA A O 1
ATOM 2092 N N . LEU A 1 303 ? -10.819 -19.701 14.015 1.00 88.62 303 LEU A N 1
ATOM 2093 C CA . LEU A 1 303 ? -10.617 -18.658 15.026 1.00 88.62 303 LEU A CA 1
ATOM 2094 C C . LEU A 1 303 ? -10.574 -17.264 14.387 1.00 88.62 303 LEU A C 1
ATOM 2096 O O . LEU A 1 303 ? -11.279 -16.380 14.866 1.00 88.62 303 LEU A O 1
ATOM 2100 N N . MET A 1 304 ? -9.809 -17.063 13.304 1.00 88.44 304 MET A N 1
ATOM 2101 C CA . MET A 1 304 ? -9.747 -15.753 12.635 1.00 88.44 304 MET A CA 1
ATOM 2102 C C . MET A 1 304 ? -11.131 -15.334 12.137 1.00 88.44 304 MET A C 1
ATOM 2104 O O . MET A 1 304 ? -11.580 -14.234 12.443 1.00 88.44 304 MET A O 1
ATOM 2108 N N . ALA A 1 305 ? -11.861 -16.239 11.479 1.00 89.88 305 ALA A N 1
ATOM 2109 C CA . ALA A 1 305 ? -13.218 -15.978 11.007 1.00 89.88 305 ALA A CA 1
ATOM 2110 C C . ALA A 1 305 ? -14.194 -15.620 12.148 1.00 89.88 305 ALA A C 1
ATOM 2112 O O . ALA A 1 305 ? -15.075 -14.783 11.954 1.00 89.88 305 ALA A O 1
ATOM 2113 N N . GLN A 1 306 ? -14.037 -16.202 13.347 1.00 89.81 306 GLN A N 1
ATOM 2114 C CA . GLN A 1 306 ? -14.820 -15.796 14.519 1.00 89.81 306 GLN A CA 1
ATOM 2115 C C . GLN A 1 306 ? -14.404 -14.408 15.042 1.00 89.81 306 GLN A C 1
ATOM 2117 O O . GLN A 1 306 ? -15.270 -13.641 15.466 1.00 89.81 306 GLN A O 1
ATOM 2122 N N . LEU A 1 307 ? -13.108 -14.080 15.031 1.00 90.44 307 LEU A N 1
ATOM 2123 C CA . LEU A 1 307 ? -12.581 -12.793 15.498 1.00 90.44 307 LEU A CA 1
ATOM 2124 C C . LEU A 1 307 ? -12.965 -11.631 14.566 1.00 90.44 307 LEU A C 1
ATOM 2126 O O . LEU A 1 307 ? -13.403 -10.590 15.047 1.00 90.44 307 LEU A O 1
ATOM 2130 N N . GLU A 1 308 ? -12.869 -11.810 13.248 1.00 90.06 308 GLU A N 1
ATOM 2131 C CA . GLU A 1 308 ? -13.148 -10.777 12.234 1.00 90.06 308 GLU A CA 1
ATOM 2132 C C . GLU A 1 308 ? -14.573 -10.194 12.294 1.00 90.06 308 GLU A C 1
ATOM 2134 O O . GLU A 1 308 ? -14.800 -9.052 11.884 1.00 90.06 308 GLU A O 1
ATOM 2139 N N . VAL A 1 309 ? -15.536 -10.977 12.790 1.00 91.56 309 VAL A N 1
ATOM 2140 C CA . VAL A 1 309 ? -16.955 -10.599 12.908 1.00 91.56 309 VAL A CA 1
ATOM 2141 C C . VAL A 1 309 ? -17.244 -9.820 14.199 1.00 91.56 309 VAL A C 1
ATOM 2143 O O . VAL A 1 309 ? -18.302 -9.204 14.311 1.00 91.56 309 VAL A O 1
ATOM 2146 N N . ILE A 1 310 ? -16.325 -9.807 15.171 1.00 91.50 310 ILE A N 1
ATOM 2147 C CA . ILE A 1 310 ? -16.524 -9.119 16.454 1.00 91.50 310 ILE A CA 1
ATOM 2148 C C . ILE A 1 310 ? -16.626 -7.612 16.223 1.00 91.50 310 ILE A C 1
ATOM 2150 O O . ILE A 1 310 ? -15.718 -6.993 15.670 1.00 91.50 310 ILE A O 1
ATOM 2154 N N . GLU A 1 311 ? -17.721 -7.021 16.689 1.00 92.69 311 GLU A N 1
ATOM 2155 C CA . GLU A 1 311 ? -17.941 -5.580 16.657 1.00 92.69 311 GLU A CA 1
ATOM 2156 C C . GLU A 1 311 ? -17.436 -4.933 17.955 1.00 92.69 311 GLU A C 1
ATOM 2158 O O . GLU A 1 311 ? -17.663 -5.435 19.059 1.00 92.69 311 GLU A O 1
ATOM 2163 N N . VAL A 1 312 ? -16.728 -3.812 17.817 1.00 91.00 312 VAL A N 1
ATOM 2164 C CA . VAL A 1 312 ? -16.079 -3.076 18.904 1.00 91.00 312 VAL A CA 1
ATOM 2165 C C . VAL A 1 312 ? -16.408 -1.590 18.766 1.00 91.00 312 VAL A C 1
ATOM 2167 O O . VAL A 1 312 ? -16.280 -0.998 17.698 1.00 91.00 312 VAL A O 1
ATOM 2170 N N . ASP A 1 313 ? -16.813 -0.963 19.867 1.00 88.81 313 ASP A N 1
ATOM 2171 C CA . ASP A 1 313 ? -16.939 0.493 19.972 1.00 88.81 313 ASP A CA 1
ATOM 2172 C C . ASP A 1 313 ? -15.529 1.100 20.086 1.00 88.81 313 ASP A C 1
ATOM 2174 O O . ASP A 1 313 ? -14.998 1.242 21.187 1.00 88.81 313 ASP A O 1
ATOM 2178 N N . ALA A 1 314 ? -14.881 1.379 18.955 1.00 84.81 314 ALA A N 1
ATOM 2179 C CA . ALA A 1 314 ? -13.561 2.013 18.910 1.00 84.81 314 ALA A CA 1
ATOM 2180 C C . ALA A 1 314 ? -13.625 3.494 19.327 1.00 84.81 314 ALA A C 1
ATOM 2182 O O . ALA A 1 314 ? -14.650 4.155 19.144 1.00 84.81 314 ALA A O 1
ATOM 2183 N N . ASP A 1 315 ? -12.536 4.031 19.884 1.00 82.12 315 ASP A N 1
ATOM 2184 C CA . ASP A 1 315 ? -12.432 5.463 20.193 1.00 82.12 315 ASP A CA 1
ATOM 2185 C C . ASP A 1 315 ? -11.706 6.205 19.064 1.00 82.12 315 ASP A C 1
ATOM 2187 O O . ASP A 1 315 ? -10.479 6.307 19.019 1.00 82.12 315 ASP A O 1
ATOM 2191 N N . GLU A 1 316 ? -12.481 6.689 18.094 1.00 76.81 316 GLU A N 1
ATOM 2192 C CA . GLU A 1 316 ? -11.947 7.409 16.940 1.00 76.81 316 GLU A CA 1
ATOM 2193 C C . GLU A 1 316 ? -11.634 8.873 17.270 1.00 76.81 316 GLU A C 1
ATOM 2195 O O . GLU A 1 316 ? -12.522 9.670 17.605 1.00 76.81 316 GLU A O 1
ATOM 2200 N N . ARG A 1 317 ? -10.366 9.252 17.069 1.00 79.62 317 ARG A N 1
ATOM 2201 C CA . ARG A 1 317 ? -9.907 10.646 17.119 1.00 79.62 317 ARG A CA 1
ATOM 2202 C C . ARG A 1 317 ? -10.618 11.473 16.049 1.00 79.62 317 ARG A C 1
ATOM 2204 O O . ARG A 1 317 ? -10.749 11.051 14.902 1.00 79.62 317 ARG A O 1
ATOM 2211 N N . ALA A 1 318 ? -11.037 12.686 16.407 1.00 86.81 318 ALA A N 1
ATOM 2212 C CA . ALA A 1 318 ? -11.600 13.624 15.444 1.00 86.81 318 ALA A CA 1
ATOM 2213 C C . ALA A 1 318 ? -10.560 13.949 14.356 1.00 86.81 318 ALA A C 1
ATOM 2215 O O . ALA A 1 318 ? -9.448 14.362 14.680 1.00 86.81 318 ALA A O 1
ATOM 2216 N N . LYS A 1 319 ? -10.919 13.779 13.077 1.00 87.81 319 LYS A N 1
ATOM 2217 C CA . LYS A 1 319 ? -10.028 13.999 11.926 1.00 87.81 319 LYS A CA 1
ATOM 2218 C C . LYS A 1 319 ? -10.606 15.039 10.962 1.00 87.81 319 LYS A C 1
ATOM 2220 O O . LYS A 1 319 ? -11.821 15.100 10.747 1.00 87.81 319 LYS A O 1
ATOM 2225 N N . VAL A 1 320 ? -9.724 15.842 10.373 1.00 90.44 320 VAL A N 1
ATOM 2226 C CA . VAL A 1 320 ? -10.002 16.767 9.270 1.00 90.44 320 VAL A CA 1
ATOM 2227 C C . VAL A 1 320 ? -9.062 16.427 8.120 1.00 90.44 320 VAL A C 1
ATOM 2229 O O . VAL A 1 320 ? -7.848 16.426 8.293 1.00 90.44 320 VAL A O 1
ATOM 2232 N N . VAL A 1 321 ? -9.615 16.163 6.943 1.00 91.56 321 VAL A N 1
ATOM 2233 C CA . VAL A 1 321 ? -8.863 15.919 5.709 1.00 91.56 321 VAL A CA 1
ATOM 2234 C C . VAL A 1 321 ? -9.081 17.107 4.780 1.00 91.56 321 VAL A C 1
ATOM 2236 O O . VAL A 1 321 ? -10.223 17.493 4.525 1.00 91.56 321 VAL A O 1
ATOM 2239 N N . VAL A 1 322 ? -8.005 17.702 4.274 1.00 90.88 322 VAL A N 1
ATOM 2240 C CA . VAL A 1 322 ? -8.060 18.831 3.334 1.00 90.88 322 VAL A CA 1
ATOM 2241 C C . VAL A 1 322 ? -7.216 18.541 2.102 1.00 90.88 322 VAL A C 1
ATOM 2243 O O . VAL A 1 322 ? -6.076 18.106 2.227 1.00 90.88 322 VAL A O 1
ATOM 2246 N N . SER A 1 323 ? -7.743 18.806 0.905 1.00 89.69 323 SER A N 1
ATOM 2247 C CA . SER A 1 323 ? -6.932 18.713 -0.310 1.00 89.69 323 SER A CA 1
ATOM 2248 C C . SER A 1 323 ? -6.358 20.062 -0.727 1.00 89.69 323 SER A C 1
ATOM 2250 O O . SER A 1 323 ? -7.116 20.985 -1.039 1.00 89.69 323 SER A O 1
ATOM 2252 N N . GLU A 1 324 ? -5.028 20.169 -0.817 1.00 88.81 324 GLU A N 1
ATOM 2253 C CA . GLU A 1 324 ? -4.357 21.395 -1.293 1.00 88.81 324 GLU A CA 1
ATOM 2254 C C . GLU A 1 324 ? -4.681 21.658 -2.776 1.00 88.81 324 GLU A C 1
ATOM 2256 O O . GLU A 1 324 ? -4.768 22.806 -3.210 1.00 88.81 324 GLU A O 1
ATOM 2261 N N . ARG A 1 325 ? -4.929 20.598 -3.560 1.00 84.62 325 ARG A N 1
ATOM 2262 C CA . ARG A 1 325 ? -5.204 20.697 -5.002 1.00 84.62 325 ARG A CA 1
ATOM 2263 C C . ARG A 1 325 ? -6.638 21.110 -5.336 1.00 84.62 325 ARG A C 1
ATOM 2265 O O . ARG A 1 325 ? -6.840 21.766 -6.356 1.00 84.62 325 ARG A O 1
ATOM 2272 N N . THR A 1 326 ? -7.632 20.697 -4.546 1.00 85.25 326 THR A N 1
ATOM 2273 C CA . THR A 1 326 ? -9.057 20.967 -4.844 1.00 85.25 326 THR A CA 1
ATOM 2274 C C . THR A 1 326 ? -9.729 21.930 -3.869 1.00 85.25 326 THR A C 1
ATOM 2276 O O . THR A 1 326 ? -10.839 22.375 -4.147 1.00 85.25 326 THR A O 1
ATOM 2279 N N . GLY A 1 327 ? -9.108 22.236 -2.725 1.00 82.81 327 GLY A N 1
ATOM 2280 C CA . GLY A 1 327 ? -9.734 23.009 -1.645 1.00 82.81 327 GLY A CA 1
ATOM 2281 C C . GLY A 1 327 ? -10.862 22.267 -0.921 1.00 82.81 327 GLY A C 1
ATOM 2282 O O . GLY A 1 327 ? -11.576 22.866 -0.120 1.00 82.81 327 GLY A O 1
ATOM 2283 N N . THR A 1 328 ? -11.053 20.972 -1.192 1.00 86.25 328 THR A N 1
ATOM 2284 C CA . THR A 1 328 ? -12.066 20.152 -0.517 1.00 86.25 328 THR A CA 1
ATOM 2285 C C . THR A 1 328 ? -11.661 19.928 0.937 1.00 86.25 328 THR A C 1
ATOM 2287 O O . THR A 1 328 ? -10.562 19.443 1.190 1.00 86.25 328 THR A O 1
ATOM 2290 N N . VAL A 1 329 ? -12.556 20.241 1.878 1.00 87.06 329 VAL A N 1
ATOM 2291 C CA . VAL A 1 329 ? -12.376 20.001 3.317 1.00 87.06 329 VAL A CA 1
ATOM 2292 C C . VAL A 1 329 ? -13.440 19.017 3.796 1.00 87.06 329 VAL A C 1
ATOM 2294 O O . VAL A 1 329 ? -14.635 19.265 3.641 1.00 87.06 329 VAL A O 1
ATOM 2297 N N . VAL A 1 330 ? -13.006 17.915 4.401 1.00 88.00 330 VAL A N 1
ATOM 2298 C CA . VAL A 1 330 ? -13.851 16.904 5.044 1.00 88.00 330 VAL A CA 1
ATOM 2299 C C . VAL A 1 330 ? -13.522 16.905 6.531 1.00 88.00 330 VAL A C 1
ATOM 2301 O O . VAL A 1 330 ? -12.380 16.677 6.914 1.00 88.00 330 VAL A O 1
ATOM 2304 N N . ALA A 1 331 ? -14.511 17.167 7.381 1.00 86.12 331 ALA A N 1
ATOM 2305 C CA . ALA A 1 331 ? -14.355 17.165 8.834 1.00 86.12 331 ALA A CA 1
ATOM 2306 C C . ALA A 1 331 ? -15.324 16.158 9.457 1.00 86.12 331 ALA A C 1
ATOM 2308 O O . ALA A 1 331 ? -16.509 16.167 9.115 1.00 86.12 331 ALA A O 1
ATOM 2309 N N . GLY A 1 332 ? -14.816 15.309 10.355 1.00 81.25 332 GLY A N 1
ATOM 2310 C CA . GLY A 1 332 ? -15.630 14.357 11.110 1.00 81.25 332 GLY A CA 1
ATOM 2311 C C . GLY A 1 332 ? -16.546 15.027 12.143 1.00 81.25 332 GLY A C 1
ATOM 2312 O O . GLY A 1 332 ? -16.305 16.151 12.577 1.00 81.25 332 GLY A O 1
ATOM 2313 N N . GLU A 1 333 ? -17.578 14.305 12.582 1.00 74.94 333 GLU A N 1
ATOM 2314 C CA . GLU A 1 333 ? -18.618 14.797 13.505 1.00 74.94 333 GLU A CA 1
ATOM 2315 C C . GLU A 1 333 ? -18.060 15.360 14.828 1.00 74.94 333 GLU A C 1
ATOM 2317 O O . GLU A 1 333 ? -18.554 16.355 15.352 1.00 74.94 333 GLU A O 1
ATOM 2322 N N . ARG A 1 334 ? -17.004 14.739 15.370 1.00 76.69 334 ARG A N 1
ATOM 2323 C CA . ARG A 1 334 ? -16.438 15.087 16.687 1.00 76.69 334 ARG A CA 1
ATOM 2324 C C . ARG A 1 334 ? -15.493 16.296 16.667 1.00 76.69 334 ARG A C 1
ATOM 2326 O O . ARG A 1 334 ? -15.007 16.687 17.726 1.00 76.69 334 ARG A O 1
ATOM 2333 N N . VAL A 1 335 ? -15.222 16.881 15.498 1.00 86.94 335 VAL A N 1
ATOM 2334 C CA . VAL A 1 335 ? -14.289 18.006 15.334 1.00 86.94 335 VAL A CA 1
ATOM 2335 C C . VAL A 1 335 ? -14.863 19.280 15.959 1.00 86.94 335 VAL A C 1
ATOM 2337 O O . VAL A 1 335 ? -15.968 19.702 15.621 1.00 86.94 335 VAL A O 1
ATOM 2340 N N . ARG A 1 336 ? -14.094 19.934 16.838 1.00 84.38 336 ARG A N 1
ATOM 2341 C CA . ARG A 1 336 ? -14.483 21.193 17.494 1.00 84.38 336 ARG A CA 1
ATOM 2342 C C . ARG A 1 336 ? -13.465 22.298 17.242 1.00 84.38 336 ARG A C 1
ATOM 2344 O O . ARG A 1 336 ? -12.264 22.043 17.148 1.00 84.38 336 ARG A O 1
ATOM 2351 N N . ILE A 1 337 ? -13.971 23.526 17.156 1.00 86.69 337 ILE A N 1
ATOM 2352 C CA . ILE A 1 337 ? -13.170 24.746 17.064 1.00 86.69 337 ILE A CA 1
ATOM 2353 C C . ILE A 1 337 ? -13.295 25.501 18.388 1.00 86.69 337 ILE A C 1
ATOM 2355 O O . ILE A 1 337 ? -14.394 25.872 18.801 1.00 86.69 337 ILE A O 1
ATOM 2359 N N . ARG A 1 338 ? -12.166 25.749 19.047 1.00 85.62 338 ARG A N 1
ATOM 2360 C CA . ARG A 1 338 ? -12.074 26.628 20.215 1.00 85.62 338 ARG A CA 1
ATOM 2361 C C . ARG A 1 338 ? -11.872 28.087 19.767 1.00 85.62 338 ARG A C 1
ATOM 2363 O O . ARG A 1 338 ? -11.381 28.323 18.663 1.00 85.62 338 ARG A O 1
ATOM 2370 N N . PRO A 1 339 ? -12.249 29.077 20.597 1.00 83.94 339 PRO A N 1
ATOM 2371 C CA . PRO A 1 339 ? -12.102 30.493 20.262 1.00 83.94 339 PRO A CA 1
ATOM 2372 C C . PRO A 1 339 ? -10.653 30.853 19.926 1.00 83.94 339 PRO A C 1
ATOM 2374 O O . PRO A 1 339 ? -9.743 30.545 20.696 1.00 83.94 339 PRO A O 1
ATOM 2377 N N . VAL A 1 340 ? -10.442 31.507 18.785 1.00 85.94 340 VAL A N 1
ATOM 2378 C CA . VAL A 1 340 ? -9.112 31.869 18.280 1.00 85.94 340 VAL A CA 1
ATOM 2379 C C . VAL A 1 340 ? -9.206 33.050 17.323 1.00 85.94 340 VAL A C 1
ATOM 2381 O O . VAL A 1 340 ? -10.177 33.165 16.576 1.00 85.94 340 VAL A O 1
ATOM 2384 N N . ALA A 1 341 ? -8.184 33.903 17.322 1.00 85.88 341 ALA A N 1
ATOM 2385 C CA . ALA A 1 341 ? -7.987 34.931 16.310 1.00 85.88 341 ALA A CA 1
ATOM 2386 C C . ALA A 1 341 ? -6.724 34.614 15.494 1.00 85.88 341 ALA A C 1
ATOM 2388 O O . ALA A 1 341 ? -5.669 34.354 16.072 1.00 85.88 341 ALA A O 1
ATOM 2389 N N . ILE A 1 342 ? -6.830 34.614 14.165 1.00 83.31 342 ILE A N 1
ATOM 2390 C CA . ILE A 1 342 ? -5.738 34.313 13.229 1.00 83.31 342 ILE A CA 1
ATOM 2391 C C . ILE A 1 342 ? -5.747 35.349 12.109 1.00 83.31 342 ILE A C 1
ATOM 2393 O O . ILE A 1 342 ? -6.784 35.602 11.502 1.00 83.31 342 ILE A O 1
ATOM 2397 N N . SER A 1 343 ? -4.577 35.911 11.808 1.00 84.69 343 SER A N 1
ATOM 2398 C CA . SER A 1 343 ? -4.347 36.740 10.623 1.00 84.69 343 SER A CA 1
ATOM 2399 C C . SER A 1 343 ? -3.459 35.969 9.648 1.00 84.69 343 SER A C 1
ATOM 2401 O O . SER A 1 343 ? -2.366 35.539 10.022 1.00 84.69 343 SER A O 1
ATOM 2403 N N . HIS A 1 344 ? -3.930 35.742 8.421 1.00 81.00 344 HIS A N 1
ATOM 2404 C CA . HIS A 1 344 ? -3.194 34.999 7.395 1.00 81.00 344 HIS A CA 1
ATOM 2405 C C . HIS A 1 344 ? -3.566 35.494 5.992 1.00 81.00 344 HIS A C 1
ATOM 2407 O O . HIS A 1 344 ? -4.742 35.655 5.686 1.00 81.00 344 HIS A O 1
ATOM 2413 N N . GLY A 1 345 ? -2.581 35.763 5.128 1.00 71.50 345 GLY A N 1
ATOM 2414 C CA . GLY A 1 345 ? -2.836 36.185 3.738 1.00 71.50 345 GLY A CA 1
ATOM 2415 C C . GLY A 1 345 ? -3.635 37.493 3.573 1.00 71.50 345 GLY A C 1
ATOM 2416 O O . GLY A 1 345 ? -4.203 37.735 2.512 1.00 71.50 345 GLY A O 1
ATOM 2417 N N . GLY A 1 346 ? -3.717 38.328 4.617 1.00 72.38 346 GLY A N 1
ATOM 2418 C CA . GLY A 1 346 ? -4.553 39.537 4.652 1.00 72.38 346 GLY A CA 1
ATOM 2419 C C . GLY A 1 346 ? -6.011 39.308 5.081 1.00 72.38 346 GLY A C 1
ATOM 2420 O O . GLY A 1 346 ? -6.748 40.288 5.209 1.00 72.38 346 GLY A O 1
ATOM 2421 N N . LEU A 1 347 ? -6.411 38.057 5.339 1.00 73.00 347 LEU A N 1
ATOM 2422 C CA . LEU A 1 347 ? -7.676 37.672 5.975 1.00 73.00 347 LEU A CA 1
ATOM 2423 C C . LEU A 1 347 ? -7.504 37.653 7.500 1.00 73.00 347 LEU A C 1
ATOM 2425 O O . LEU A 1 347 ? -6.509 37.126 8.004 1.00 73.00 347 LEU A O 1
ATOM 2429 N N . GLN A 1 348 ? -8.494 38.160 8.234 1.00 74.50 348 GLN A N 1
ATOM 2430 C CA . GLN A 1 348 ? -8.556 38.042 9.695 1.00 74.50 348 GLN A CA 1
ATOM 2431 C C . GLN A 1 348 ? -9.743 37.166 10.103 1.00 74.50 348 GLN A C 1
ATOM 2433 O O . GLN A 1 348 ? -10.897 37.518 9.870 1.00 74.50 348 GLN A O 1
ATOM 2438 N N . VAL A 1 349 ? -9.472 36.028 10.738 1.00 73.88 349 VAL A N 1
ATOM 2439 C CA . VAL A 1 349 ? -10.482 35.105 11.273 1.00 73.88 349 VAL A CA 1
ATOM 2440 C C . VAL A 1 349 ? -10.544 35.274 12.784 1.00 73.88 349 VAL A C 1
ATOM 2442 O O . VAL A 1 349 ? -9.513 35.196 13.444 1.00 73.88 349 VAL A O 1
ATOM 2445 N N . SER A 1 350 ? -11.736 35.475 13.340 1.00 77.88 350 SER A N 1
ATOM 2446 C CA . SER A 1 350 ? -11.972 35.583 14.779 1.00 77.88 350 SER A CA 1
ATOM 2447 C C . SER A 1 350 ? -13.159 34.713 15.185 1.00 77.88 350 SER A C 1
ATOM 2449 O O . SER A 1 350 ? -14.315 35.008 14.872 1.00 77.88 350 SER A O 1
ATOM 2451 N N . VAL A 1 351 ? -12.874 33.616 15.882 1.00 76.62 351 VAL A N 1
ATOM 2452 C CA . VAL A 1 351 ? -13.883 32.737 16.476 1.00 76.62 351 VAL A CA 1
ATOM 2453 C C . VAL A 1 351 ? -14.086 33.165 17.924 1.00 76.62 351 VAL A C 1
ATOM 2455 O O . VAL A 1 351 ? -13.155 33.097 18.726 1.00 76.62 351 VAL A O 1
ATOM 2458 N N . THR A 1 352 ? -15.295 33.605 18.275 1.00 73.94 352 THR A N 1
ATOM 2459 C CA . THR A 1 352 ? -15.608 34.159 19.605 1.00 73.94 352 THR A CA 1
ATOM 2460 C C . THR A 1 352 ? -16.775 33.432 20.270 1.00 73.94 352 THR A C 1
ATOM 2462 O O . THR A 1 352 ? -17.701 32.959 19.610 1.00 73.94 352 THR A O 1
ATOM 2465 N N . VAL A 1 353 ? -16.750 33.331 21.604 1.00 58.84 353 VAL A N 1
ATOM 2466 C CA . VAL A 1 353 ? -17.910 32.859 22.377 1.00 58.84 353 VAL A CA 1
ATOM 2467 C C . VAL A 1 353 ? -18.818 34.051 22.645 1.00 58.84 353 VAL A C 1
ATOM 2469 O O . VAL A 1 353 ? -18.395 35.006 23.292 1.00 58.84 353 VAL A O 1
ATOM 2472 N N . GLN A 1 354 ? -20.073 33.985 22.208 1.00 57.88 354 GLN A N 1
ATOM 2473 C CA . GLN A 1 354 ? -21.108 34.897 22.686 1.00 57.88 354 GLN A CA 1
ATOM 2474 C C . GLN A 1 354 ? -21.794 34.256 23.904 1.00 57.88 354 GLN A C 1
ATOM 2476 O O . GLN A 1 354 ? -22.448 33.223 23.748 1.00 57.88 354 GLN A O 1
ATOM 2481 N N . PRO A 1 355 ? -21.641 34.804 25.124 1.00 49.19 355 PRO A N 1
ATOM 2482 C CA . PRO A 1 355 ? -22.345 34.291 26.291 1.00 49.19 355 PRO A CA 1
ATOM 2483 C C . PRO A 1 355 ? -23.833 34.646 26.188 1.00 49.19 355 PRO A C 1
ATOM 2485 O O . PRO A 1 355 ? -24.213 35.814 26.280 1.00 49.19 355 PRO A O 1
ATOM 2488 N N . LEU A 1 356 ? -24.689 33.635 26.021 1.00 50.97 356 LEU A N 1
ATOM 2489 C CA . LEU A 1 356 ? -26.140 33.816 26.013 1.00 50.97 356 LEU A CA 1
ATOM 2490 C C . LEU A 1 356 ? -26.651 34.076 27.441 1.00 50.97 356 LEU A C 1
ATOM 2492 O O . LEU A 1 356 ? -27.070 33.164 28.154 1.00 50.97 356 LEU A O 1
ATOM 2496 N N . VAL A 1 357 ? -26.616 35.337 27.869 1.00 53.50 357 VAL A N 1
ATOM 2497 C CA . VAL A 1 357 ? -27.211 35.779 29.136 1.00 53.50 357 VAL A CA 1
ATOM 2498 C C . VAL A 1 357 ? -28.735 35.843 29.026 1.00 53.50 357 VAL A C 1
ATOM 2500 O O . VAL A 1 357 ? -29.315 36.867 28.674 1.00 53.50 357 VAL A O 1
ATOM 2503 N N . SER A 1 358 ? -29.395 34.737 29.373 1.00 49.12 358 SER A N 1
ATOM 2504 C CA . SER A 1 358 ? -30.850 34.686 29.556 1.00 49.12 358 SER A CA 1
ATOM 2505 C C . SER A 1 358 ? -31.263 35.424 30.834 1.00 49.12 358 SER A C 1
ATOM 2507 O O . SER A 1 358 ? -31.482 34.808 31.879 1.00 49.12 358 SER A O 1
ATOM 2509 N N . GLN A 1 359 ? -31.388 36.749 30.763 1.00 69.69 359 GLN A N 1
ATOM 2510 C CA . GLN A 1 359 ? -32.085 37.514 31.797 1.00 69.69 359 GLN A CA 1
ATOM 2511 C C . GLN A 1 359 ? -33.599 37.271 31.670 1.00 69.69 359 GLN A C 1
ATOM 2513 O O . GLN A 1 359 ? -34.147 37.480 30.585 1.00 69.69 359 GLN A O 1
ATOM 2518 N N . PRO A 1 360 ? -34.300 36.843 32.740 1.00 51.66 360 PRO A N 1
ATOM 2519 C CA . PRO A 1 360 ? -35.758 36.820 32.747 1.00 51.66 360 PRO A CA 1
ATOM 2520 C C . PRO A 1 360 ? -36.298 38.217 32.428 1.00 51.66 360 PRO A C 1
ATOM 2522 O O . PRO A 1 360 ? -35.802 39.208 32.967 1.00 51.66 360 PRO A O 1
ATOM 2525 N N . GLY A 1 361 ? -37.290 38.295 31.538 1.00 54.00 361 GLY A N 1
ATOM 2526 C CA . GLY A 1 361 ? -37.824 39.568 31.051 1.00 54.00 361 GLY A CA 1
ATOM 2527 C C . GLY A 1 361 ? -38.301 40.493 32.177 1.00 54.00 361 GLY A C 1
ATOM 2528 O O . GLY A 1 361 ? -38.719 40.036 33.243 1.00 54.00 361 GLY A O 1
ATOM 2529 N N . ALA A 1 362 ? -38.256 41.804 31.923 1.00 53.38 362 ALA A N 1
ATOM 2530 C CA . ALA A 1 362 ? -38.570 42.870 32.878 1.00 53.38 362 ALA A CA 1
ATOM 2531 C C . ALA A 1 362 ? -40.078 42.980 33.212 1.00 53.38 362 ALA A C 1
ATOM 2533 O O . ALA A 1 362 ? -40.705 44.016 33.007 1.00 53.38 362 ALA A O 1
ATOM 2534 N N . SER A 1 363 ? -40.670 41.899 33.723 1.00 52.06 363 SER A N 1
ATOM 2535 C CA . SER A 1 363 ? -42.101 41.774 34.035 1.00 52.06 363 SER A CA 1
ATOM 2536 C C . SER A 1 363 ? -42.392 41.572 35.529 1.00 52.06 363 SER A C 1
ATOM 2538 O O . SER A 1 363 ? -43.555 41.485 35.906 1.00 52.06 363 SER A O 1
ATOM 2540 N N . PHE A 1 364 ? -41.363 41.523 36.387 1.00 54.31 364 PHE A N 1
ATOM 2541 C CA . PHE A 1 364 ? -41.504 41.294 37.835 1.00 54.31 364 PHE A CA 1
ATOM 2542 C C . PHE A 1 364 ? -40.638 42.220 38.711 1.00 54.31 364 PHE A C 1
ATOM 2544 O O . PHE A 1 364 ? -39.984 41.762 39.644 1.00 54.31 364 PHE A O 1
ATOM 2551 N N . SER A 1 365 ? -40.665 43.536 38.466 1.00 46.34 365 SER A N 1
ATOM 2552 C CA . SER A 1 365 ? -40.323 44.529 39.504 1.00 46.34 365 SER A CA 1
ATOM 2553 C C . SER A 1 365 ? -40.743 45.955 39.122 1.00 46.34 365 SER A C 1
ATOM 2555 O O . SER A 1 365 ? -39.988 46.677 38.476 1.00 46.34 365 SER A O 1
ATOM 2557 N N . GLN A 1 366 ? -41.900 46.412 39.615 1.00 52.56 366 GLN A N 1
ATOM 2558 C CA . GLN A 1 366 ? -42.286 47.837 39.600 1.00 52.56 366 GLN A CA 1
ATOM 2559 C C . GLN A 1 366 ? -41.574 48.655 40.710 1.00 52.56 366 GLN A C 1
ATOM 2561 O O . GLN A 1 366 ? -41.976 49.772 41.022 1.00 52.56 366 GLN A O 1
ATOM 2566 N N . ALA A 1 367 ? -40.544 48.083 41.341 1.00 56.22 367 ALA A N 1
ATOM 2567 C CA . ALA A 1 367 ? -39.759 48.679 42.416 1.00 56.22 367 ALA A CA 1
ATOM 2568 C C . ALA A 1 367 ? -38.261 48.486 42.110 1.00 56.22 367 ALA A C 1
ATOM 2570 O O . ALA A 1 367 ? -37.857 47.351 41.838 1.00 56.22 367 ALA A O 1
ATOM 2571 N N . PRO A 1 368 ? -37.422 49.538 42.155 1.00 52.56 368 PRO A N 1
ATOM 2572 C CA . PRO A 1 368 ? -35.982 49.390 41.969 1.00 52.56 368 PRO A CA 1
ATOM 2573 C C . PRO A 1 368 ? -35.391 48.527 43.089 1.00 52.56 368 PRO A C 1
ATOM 2575 O O . PRO A 1 368 ? -35.426 48.916 44.255 1.00 52.56 368 PRO A O 1
ATOM 2578 N N . ASN A 1 369 ? -34.830 47.364 42.751 1.00 57.84 369 ASN A N 1
ATOM 2579 C CA . ASN A 1 369 ? -34.040 46.585 43.702 1.00 57.84 369 ASN A CA 1
ATOM 2580 C C . ASN A 1 369 ? -32.632 47.208 43.794 1.00 57.84 369 ASN A C 1
ATOM 2582 O O . ASN A 1 369 ? -31.882 47.111 42.818 1.00 57.84 369 ASN A O 1
ATOM 2586 N N . PRO A 1 370 ? -32.230 47.809 44.933 1.00 57.03 370 PRO A N 1
ATOM 2587 C CA . PRO A 1 370 ? -30.943 48.502 45.052 1.00 57.03 370 PRO A CA 1
ATOM 2588 C C . PRO A 1 370 ? -29.718 47.575 44.942 1.00 57.03 370 PRO A C 1
ATOM 2590 O O . PRO A 1 370 ? -28.600 48.064 44.802 1.00 57.03 370 PRO A O 1
ATOM 2593 N N . ASN A 1 371 ? -29.913 46.250 44.966 1.00 57.28 371 ASN A N 1
ATOM 2594 C CA . ASN A 1 371 ? -28.841 45.254 44.883 1.00 57.28 371 ASN A CA 1
ATOM 2595 C C . ASN A 1 371 ? -28.720 44.571 43.504 1.00 57.28 371 ASN A C 1
ATOM 2597 O O . ASN A 1 371 ? -27.848 43.721 43.320 1.00 57.28 371 ASN A O 1
ATOM 2601 N N . ALA A 1 372 ? -29.549 44.929 42.517 1.00 55.12 372 ALA A N 1
ATOM 2602 C CA . ALA A 1 372 ? -29.474 44.366 41.167 1.00 55.12 372 ALA A CA 1
ATOM 2603 C C . ALA A 1 372 ? -28.343 45.016 40.340 1.00 55.12 372 ALA A C 1
ATOM 2605 O O . ALA A 1 372 ? -28.569 45.945 39.567 1.00 55.12 372 ALA A O 1
ATOM 2606 N N . ARG A 1 373 ? -27.106 44.522 40.490 1.00 49.81 373 ARG A N 1
ATOM 2607 C CA . ARG A 1 373 ? -25.965 44.939 39.655 1.00 49.81 373 ARG A CA 1
ATOM 2608 C C . ARG A 1 373 ? -25.876 44.111 38.372 1.00 49.81 373 ARG A C 1
ATOM 2610 O O . ARG A 1 373 ? -25.354 42.999 38.382 1.00 49.81 373 ARG A O 1
ATOM 2617 N N . THR A 1 374 ? -26.292 44.688 37.248 1.00 54.66 374 THR A N 1
ATOM 2618 C CA . THR A 1 374 ? -25.846 44.241 35.923 1.00 54.66 374 THR A CA 1
ATOM 2619 C C . THR A 1 374 ? -24.367 44.580 35.747 1.00 54.66 374 THR A C 1
ATOM 2621 O O . THR A 1 374 ? -23.988 45.736 35.574 1.00 54.66 374 THR A O 1
ATOM 2624 N N . VAL A 1 375 ? -23.505 43.563 35.801 1.00 45.28 375 VAL A N 1
ATOM 2625 C CA . VAL A 1 375 ? -22.072 43.731 35.531 1.00 45.28 375 VAL A CA 1
ATOM 2626 C C . VAL A 1 375 ? -21.866 43.746 34.018 1.00 45.28 375 VAL A C 1
ATOM 2628 O O . VAL A 1 375 ? -21.775 42.699 33.382 1.00 45.28 375 VAL A O 1
ATOM 2631 N N . VAL A 1 376 ? -21.824 44.941 33.430 1.00 53.88 376 VAL A N 1
ATOM 2632 C CA . VAL A 1 376 ? -21.491 45.116 32.012 1.00 53.88 376 VAL A CA 1
ATOM 2633 C C . VAL A 1 376 ? -19.970 45.155 31.879 1.00 53.88 376 VAL A C 1
ATOM 2635 O O . VAL A 1 376 ? -19.345 46.177 32.158 1.00 53.88 376 VAL A O 1
ATOM 2638 N N . SER A 1 377 ? -19.349 44.052 31.460 1.00 40.19 377 SER A N 1
ATOM 2639 C CA . SER A 1 377 ? -17.941 44.079 31.052 1.00 40.19 377 SER A CA 1
ATOM 2640 C C . SER A 1 377 ? -17.828 44.735 29.679 1.00 40.19 377 SER A C 1
ATOM 2642 O O . SER A 1 377 ? -18.291 44.176 28.684 1.00 40.19 377 SER A O 1
ATOM 2644 N N . GLN A 1 378 ? -17.203 45.913 29.621 1.00 40.28 378 GLN A N 1
ATOM 2645 C CA . GLN A 1 378 ? -16.835 46.544 28.357 1.00 40.28 378 GLN A CA 1
ATOM 2646 C C . GLN A 1 378 ? -15.845 45.640 27.614 1.00 40.28 378 GLN A C 1
ATOM 2648 O O . GLN A 1 378 ? -14.686 45.517 28.009 1.00 40.28 378 GLN A O 1
ATOM 2653 N N . ALA A 1 379 ? -16.295 45.022 26.524 1.00 39.25 379 ALA A N 1
ATOM 2654 C CA . ALA A 1 379 ? -15.389 44.475 25.529 1.00 39.25 379 ALA A CA 1
ATOM 2655 C C . ALA A 1 379 ? -14.704 45.662 24.842 1.00 39.25 379 ALA A C 1
ATOM 2657 O O . ALA A 1 379 ? -15.323 46.367 24.045 1.00 39.25 379 ALA A O 1
ATOM 2658 N N . GLY A 1 380 ? -13.445 45.921 25.196 1.00 31.92 380 GLY A N 1
ATOM 2659 C CA . GLY A 1 380 ? -12.650 46.934 24.514 1.00 31.92 380 GLY A CA 1
ATOM 2660 C C . GLY A 1 380 ? -12.502 46.557 23.043 1.00 31.92 380 GLY A C 1
ATOM 2661 O O . GLY A 1 380 ? -11.978 45.491 22.735 1.00 31.92 380 GLY A O 1
ATOM 2662 N N . THR A 1 381 ? -12.959 47.422 22.141 1.00 33.66 381 THR A N 1
ATOM 2663 C CA . THR A 1 381 ? -12.679 47.327 20.706 1.00 33.66 381 THR A CA 1
ATOM 2664 C C . THR A 1 381 ? -11.283 47.886 20.426 1.00 33.66 381 THR A C 1
ATOM 2666 O O . THR A 1 381 ? -11.127 49.112 20.463 1.00 33.66 381 THR A O 1
ATOM 2669 N N . PRO A 1 382 ? -10.264 47.061 20.116 1.00 36.00 382 PRO A N 1
ATOM 2670 C CA . PRO A 1 382 ? -9.052 47.568 19.490 1.00 36.00 382 PRO A CA 1
ATOM 2671 C C . PRO A 1 382 ? -9.401 48.016 18.066 1.00 36.00 382 PRO A C 1
ATOM 2673 O O . PRO A 1 382 ? -9.591 47.200 17.166 1.00 36.00 382 PRO A O 1
ATOM 2676 N N . ALA A 1 383 ? -9.512 49.327 17.865 1.00 34.38 383 ALA A N 1
ATOM 2677 C CA . ALA A 1 383 ? -9.627 49.908 16.536 1.00 34.38 383 ALA A CA 1
ATOM 2678 C C . ALA A 1 383 ? -8.261 49.835 15.836 1.00 34.38 383 ALA A C 1
ATOM 2680 O O . ALA A 1 383 ? -7.416 50.710 16.015 1.00 34.38 383 ALA A O 1
ATOM 2681 N N . ALA A 1 384 ? -8.050 48.778 15.053 1.00 32.78 384 ALA A N 1
ATOM 2682 C CA . ALA A 1 384 ? -6.931 48.649 14.127 1.00 32.78 384 ALA A CA 1
ATOM 2683 C C . ALA A 1 384 ? -7.475 48.672 12.693 1.00 32.78 384 ALA A C 1
ATOM 2685 O O . ALA A 1 384 ? -7.842 47.640 12.133 1.00 32.78 384 ALA A O 1
ATOM 2686 N N . THR A 1 385 ? -7.562 49.870 12.113 1.00 41.22 385 THR A N 1
ATOM 2687 C CA . THR A 1 385 ? -7.931 50.055 10.705 1.00 41.22 385 THR A CA 1
ATOM 2688 C C . THR A 1 385 ? -6.717 49.776 9.820 1.00 41.22 385 THR A C 1
ATOM 2690 O O . THR A 1 385 ? -6.033 50.699 9.385 1.00 41.22 385 THR A O 1
ATOM 2693 N N . GLU A 1 386 ? -6.449 48.501 9.554 1.00 41.25 386 GLU A N 1
ATOM 2694 C CA . GLU A 1 386 ? -5.696 48.089 8.367 1.00 41.25 386 GLU A CA 1
ATOM 2695 C C . GLU A 1 386 ? -6.675 47.636 7.279 1.00 41.25 386 GLU A C 1
ATOM 2697 O O . GLU A 1 386 ? -7.739 47.088 7.577 1.00 41.25 386 GLU A O 1
ATOM 2702 N N . GLU A 1 387 ? -6.313 47.843 6.010 1.00 45.72 387 GLU A N 1
ATOM 2703 C CA . GLU A 1 387 ? -7.084 47.403 4.839 1.00 45.72 387 GLU A CA 1
ATOM 2704 C C . GLU A 1 387 ? -7.002 45.872 4.659 1.00 45.72 387 GLU A C 1
ATOM 2706 O O . GLU A 1 387 ? -6.443 45.344 3.698 1.00 45.72 387 GLU A O 1
ATOM 2711 N N . SER A 1 388 ? -7.559 45.135 5.621 1.00 44.69 388 SER A N 1
ATOM 2712 C CA . SER A 1 388 ? -7.705 43.683 5.561 1.00 44.69 388 SER A CA 1
ATOM 2713 C C . SER A 1 388 ? -8.762 43.302 4.524 1.00 44.69 388 SER A C 1
ATOM 2715 O O . SER A 1 388 ? -9.854 43.875 4.464 1.00 44.69 388 SER A O 1
ATOM 2717 N N . ARG A 1 389 ? -8.464 42.267 3.731 1.00 52.97 389 ARG A N 1
ATOM 2718 C CA . ARG A 1 389 ? -9.444 41.610 2.861 1.00 52.97 389 ARG A CA 1
ATOM 2719 C C . ARG A 1 389 ? -10.397 40.769 3.712 1.00 52.97 389 ARG A C 1
ATOM 2721 O O . ARG A 1 389 ? -10.291 39.553 3.731 1.00 52.97 389 ARG A O 1
ATOM 2728 N N . GLY A 1 390 ? -11.338 41.429 4.381 1.00 59.62 390 GLY A N 1
ATOM 2729 C CA . GLY A 1 390 ? -12.428 40.796 5.121 1.00 59.62 390 GLY A CA 1
ATOM 2730 C C . GLY A 1 390 ? -12.035 40.251 6.499 1.00 59.62 390 GLY A C 1
ATOM 2731 O O . GLY A 1 390 ? -11.241 39.320 6.632 1.00 59.62 390 GLY A O 1
ATOM 2732 N N . THR A 1 391 ? -12.687 40.783 7.534 1.00 60.53 391 THR A N 1
ATOM 2733 C CA . THR A 1 391 ? -12.701 40.189 8.875 1.00 60.53 391 THR A CA 1
ATOM 2734 C C . THR A 1 391 ? -13.886 39.232 8.998 1.00 60.53 391 THR A C 1
ATOM 2736 O O . THR A 1 391 ? -15.031 39.620 8.767 1.00 60.53 391 THR A O 1
ATOM 2739 N N . ILE A 1 392 ? -13.628 37.990 9.398 1.00 64.94 392 ILE A N 1
ATOM 2740 C CA . ILE A 1 392 ? -14.645 36.966 9.647 1.00 64.94 392 ILE A CA 1
ATOM 2741 C C . ILE A 1 392 ? -14.833 36.818 11.157 1.00 64.94 392 ILE A C 1
ATOM 2743 O O . ILE A 1 392 ? -13.958 36.283 11.834 1.00 64.94 392 ILE A O 1
ATOM 2747 N N . ALA A 1 393 ? -15.984 37.241 11.679 1.00 67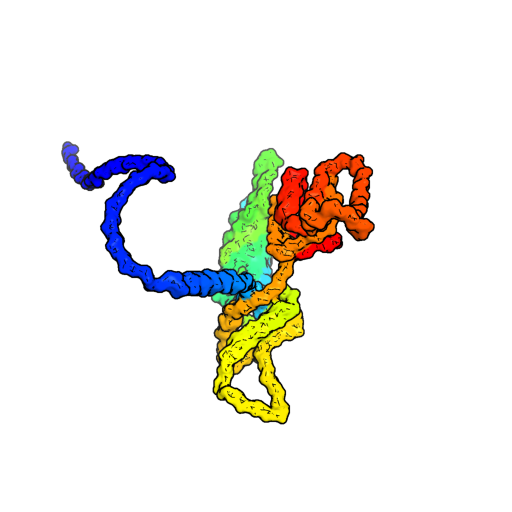.81 393 ALA A N 1
ATOM 2748 C CA . ALA A 1 393 ? -16.408 36.927 13.041 1.00 67.81 393 ALA A CA 1
ATOM 2749 C C . ALA A 1 393 ? -17.354 35.716 13.020 1.00 67.81 393 ALA A C 1
ATOM 2751 O O . ALA A 1 393 ? -18.448 35.797 12.464 1.00 67.81 393 ALA A O 1
ATOM 2752 N N . LEU A 1 394 ? -16.938 34.600 13.621 1.00 71.38 394 LEU A N 1
ATOM 2753 C CA . LEU A 1 394 ? -17.724 33.363 13.695 1.00 71.38 394 LEU A CA 1
ATOM 2754 C C . LEU A 1 394 ? -18.033 32.996 15.155 1.00 71.38 394 LEU A C 1
ATOM 2756 O O . LEU A 1 394 ? -17.175 33.171 16.027 1.00 71.38 394 LEU A O 1
ATOM 2760 N N . PRO A 1 395 ? -19.236 32.473 15.457 1.00 65.44 395 PRO A N 1
ATOM 2761 C CA . PRO A 1 395 ? -19.539 31.962 16.787 1.00 65.44 395 PRO A CA 1
ATOM 2762 C C . PRO A 1 395 ? -18.728 30.689 17.069 1.00 65.44 395 PRO A C 1
ATOM 2764 O O . PRO A 1 395 ? -18.493 29.877 16.175 1.00 65.44 395 PRO A O 1
ATOM 2767 N N . ALA A 1 396 ? -18.366 30.453 18.329 1.00 60.06 396 ALA A N 1
ATOM 2768 C CA . ALA A 1 396 ? -17.644 29.249 18.769 1.00 60.06 396 ALA A CA 1
ATOM 2769 C C . ALA A 1 396 ? -18.407 27.912 18.579 1.00 60.06 396 ALA A C 1
ATOM 2771 O O . ALA A 1 396 ? -17.891 26.854 18.919 1.00 60.06 396 ALA A O 1
ATOM 2772 N N . THR A 1 397 ? -19.630 27.945 18.043 1.00 58.94 397 THR A N 1
ATOM 2773 C CA . THR A 1 397 ? -20.410 26.768 17.621 1.00 58.94 397 THR A CA 1
ATOM 2774 C C . THR A 1 397 ? -20.205 26.396 16.148 1.00 58.94 397 THR A C 1
ATOM 2776 O O . THR A 1 397 ? -20.797 25.425 15.691 1.00 58.94 397 THR A O 1
ATOM 2779 N N . THR A 1 398 ? -19.417 27.172 15.398 1.00 71.25 398 THR A N 1
ATOM 2780 C CA . THR A 1 398 ? -19.188 26.967 13.959 1.00 71.25 398 THR A CA 1
ATOM 2781 C C . THR A 1 398 ? -18.424 25.670 13.702 1.00 71.25 398 THR A C 1
ATOM 2783 O O . THR A 1 398 ? -17.409 25.393 14.342 1.00 71.25 398 THR A O 1
ATOM 2786 N N . THR A 1 399 ? -18.875 24.890 12.726 1.00 83.38 399 THR A N 1
ATOM 2787 C CA . THR A 1 399 ? -18.178 23.689 12.251 1.00 83.38 399 THR A CA 1
ATOM 2788 C C . THR A 1 399 ? -17.000 24.040 11.334 1.00 83.38 399 THR A C 1
ATOM 2790 O O . THR A 1 399 ? -16.988 25.071 10.660 1.00 83.38 399 THR A O 1
ATOM 2793 N N . VAL A 1 400 ? -16.012 23.145 11.210 1.00 83.75 400 VAL A N 1
ATOM 2794 C CA . VAL A 1 400 ? -14.916 23.319 10.229 1.00 83.75 400 VAL A CA 1
ATOM 2795 C C . VAL A 1 400 ? -15.443 23.426 8.792 1.00 83.75 400 VAL A C 1
ATOM 2797 O O . VAL A 1 400 ? -14.859 24.138 7.979 1.00 83.75 400 VAL A O 1
ATOM 2800 N N . GLN A 1 401 ? -16.576 22.785 8.489 1.00 82.38 401 GLN A N 1
ATOM 2801 C CA . GLN A 1 401 ? -17.239 22.863 7.186 1.00 82.38 401 GLN A CA 1
ATOM 2802 C C . GLN A 1 401 ? -17.754 24.284 6.897 1.00 82.38 401 GLN A C 1
ATOM 2804 O O . GLN A 1 401 ? -17.527 24.818 5.812 1.00 82.38 4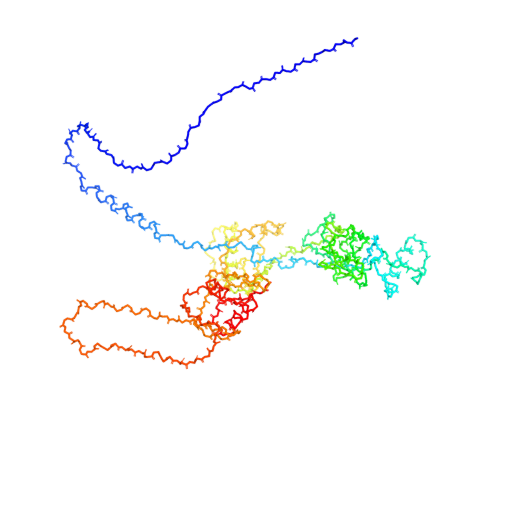01 GLN A O 1
ATOM 2809 N N . GLU A 1 402 ? -18.399 24.928 7.873 1.00 83.31 402 GLU A N 1
ATOM 2810 C CA . GLU A 1 402 ? -18.884 26.310 7.757 1.00 83.31 402 GLU A CA 1
ATOM 2811 C C . GLU A 1 402 ? -17.739 27.326 7.694 1.00 83.31 402 GLU A C 1
ATOM 2813 O O . GLU A 1 402 ? -17.791 28.239 6.871 1.00 83.31 402 GLU A O 1
ATOM 2818 N N . LEU A 1 403 ? -16.678 27.142 8.492 1.00 84.38 403 LEU A N 1
ATOM 2819 C CA . LEU A 1 403 ? -15.474 27.977 8.431 1.00 84.38 403 LEU A CA 1
ATOM 2820 C C . LEU A 1 403 ? -14.784 27.877 7.061 1.00 84.38 403 LEU A C 1
ATOM 2822 O O . LEU A 1 403 ? -14.495 28.901 6.442 1.00 84.38 403 LEU A O 1
ATOM 2826 N N . ALA A 1 404 ? -14.550 26.657 6.565 1.00 84.50 404 ALA A N 1
ATOM 2827 C CA . ALA A 1 404 ? -13.947 26.431 5.253 1.00 84.50 404 ALA A CA 1
ATOM 2828 C C . ALA A 1 404 ? -14.808 27.036 4.133 1.00 84.50 404 ALA A C 1
ATOM 2830 O O . ALA A 1 404 ? -14.285 27.691 3.230 1.00 84.50 404 ALA A O 1
ATOM 2831 N N . LYS A 1 405 ? -16.137 26.897 4.230 1.00 84.12 405 LYS A N 1
ATOM 2832 C CA . LYS A 1 405 ? -17.082 27.517 3.298 1.00 84.12 405 LYS A CA 1
ATOM 2833 C C . LYS A 1 405 ? -16.995 29.046 3.336 1.00 84.12 405 LYS A C 1
ATOM 2835 O O . LYS A 1 405 ? -16.816 29.638 2.276 1.00 84.12 405 LYS A O 1
ATOM 2840 N N . ALA A 1 406 ? -17.037 29.670 4.516 1.00 84.00 406 ALA A N 1
ATOM 2841 C CA . ALA A 1 406 ? -16.923 31.123 4.679 1.00 84.00 406 ALA A CA 1
ATOM 2842 C C . ALA A 1 406 ? -15.604 31.680 4.106 1.00 84.00 406 ALA A C 1
ATOM 2844 O O . ALA A 1 406 ? -15.613 32.660 3.359 1.00 84.00 406 ALA A O 1
ATOM 2845 N N . LEU A 1 407 ? -14.479 31.013 4.385 1.00 83.38 407 LEU A N 1
ATOM 2846 C CA . LEU A 1 407 ? -13.167 31.371 3.840 1.00 83.38 407 LEU A CA 1
ATOM 2847 C C . LEU A 1 407 ? -13.121 31.225 2.311 1.00 83.38 407 LEU A C 1
ATOM 2849 O O . LEU A 1 407 ? -12.665 32.138 1.623 1.00 83.38 407 LEU A O 1
ATOM 2853 N N . SER A 1 408 ? -13.660 30.129 1.764 1.00 82.69 408 SER A N 1
ATOM 2854 C CA . SER A 1 408 ? -13.728 29.919 0.310 1.00 82.69 408 SER A CA 1
ATOM 2855 C C . SER A 1 408 ? -14.578 30.987 -0.398 1.00 82.69 408 SER A C 1
ATOM 2857 O O . SER A 1 408 ? -14.173 31.498 -1.440 1.00 82.69 408 SER A O 1
ATOM 2859 N N . THR A 1 409 ? -15.700 31.422 0.196 1.00 83.56 409 THR A N 1
ATOM 2860 C CA . THR A 1 409 ? -16.534 32.510 -0.353 1.00 83.56 409 THR A CA 1
ATOM 2861 C C . THR A 1 409 ? -15.875 33.889 -0.316 1.00 83.56 409 THR A C 1
ATOM 2863 O O . THR A 1 409 ? -16.269 34.761 -1.084 1.00 83.56 409 THR A O 1
ATOM 2866 N N . LEU A 1 410 ? -14.863 34.087 0.533 1.00 78.38 410 LEU A N 1
ATOM 2867 C CA . LEU A 1 410 ? -14.066 35.318 0.611 1.00 78.38 410 LEU A CA 1
ATOM 2868 C C . LEU A 1 410 ? -12.777 35.252 -0.227 1.00 78.38 410 LEU A C 1
ATOM 2870 O O . LEU A 1 410 ? -11.958 36.168 -0.181 1.00 78.38 410 LEU A O 1
ATOM 2874 N N . GLY A 1 411 ? -12.611 34.197 -1.031 1.00 78.75 411 GLY A N 1
ATOM 2875 C CA . GLY A 1 411 ? -11.500 34.058 -1.970 1.00 78.75 411 GLY A CA 1
ATOM 2876 C C . GLY A 1 411 ? -10.196 33.548 -1.354 1.00 78.75 411 GLY A C 1
ATOM 2877 O O . GLY A 1 411 ? -9.151 33.696 -1.986 1.00 78.75 411 GLY A O 1
ATOM 2878 N N . ALA A 1 412 ? -10.234 32.939 -0.163 1.00 83.31 412 ALA A N 1
ATOM 2879 C CA . ALA A 1 412 ? -9.090 32.189 0.355 1.00 83.31 412 ALA A CA 1
ATOM 2880 C C . ALA A 1 412 ? -8.752 31.033 -0.602 1.00 83.31 412 ALA A C 1
ATOM 2882 O O . ALA A 1 412 ? -9.637 30.262 -0.988 1.00 83.31 412 ALA A O 1
ATOM 2883 N N . SER A 1 413 ? -7.483 30.889 -0.987 1.00 88.88 413 SER A N 1
ATOM 2884 C CA . SER A 1 413 ? -7.056 29.755 -1.806 1.00 88.88 413 SER A CA 1
ATOM 2885 C C . SER A 1 413 ? -7.053 28.459 -0.988 1.00 88.88 413 SER A C 1
ATOM 2887 O O . SER A 1 413 ? -6.995 28.476 0.243 1.00 88.88 413 SER A O 1
ATOM 2889 N N . ALA A 1 414 ? -7.048 27.308 -1.666 1.00 88.88 414 ALA A N 1
ATOM 2890 C CA . ALA A 1 414 ? -6.905 26.006 -1.008 1.00 88.88 414 ALA A CA 1
ATOM 2891 C C . ALA A 1 414 ? -5.649 25.930 -0.116 1.00 88.88 414 ALA A C 1
ATOM 2893 O O . ALA A 1 414 ? -5.670 25.315 0.948 1.00 88.88 414 ALA A O 1
ATOM 2894 N N . ARG A 1 415 ? -4.576 26.624 -0.511 1.00 89.25 415 ARG A N 1
ATOM 2895 C CA . ARG A 1 415 ? -3.319 26.708 0.235 1.00 89.25 415 ARG A CA 1
ATOM 2896 C C . ARG A 1 415 ? -3.427 27.588 1.482 1.00 89.25 415 ARG A C 1
ATOM 2898 O O . ARG A 1 415 ? -2.863 27.246 2.522 1.00 89.25 415 ARG A O 1
ATOM 2905 N N . ASP A 1 416 ? -4.199 28.670 1.404 1.00 89.44 416 ASP A N 1
ATOM 2906 C CA . ASP A 1 416 ? -4.506 29.520 2.560 1.00 89.44 416 ASP A CA 1
ATOM 2907 C C . ASP A 1 416 ? -5.403 28.770 3.556 1.00 89.44 416 ASP A C 1
ATOM 2909 O O . ASP A 1 416 ? -5.156 28.826 4.756 1.00 89.44 416 ASP A O 1
ATOM 2913 N N . LEU A 1 417 ? -6.390 27.997 3.076 1.00 88.25 417 LEU A N 1
ATOM 2914 C CA . LEU A 1 417 ? -7.229 27.128 3.916 1.00 88.25 417 LEU A CA 1
ATOM 2915 C C . LEU A 1 417 ? -6.390 26.112 4.702 1.00 88.25 417 LEU A C 1
ATOM 2917 O O . LEU A 1 417 ? -6.546 26.005 5.919 1.00 88.25 417 LEU A O 1
ATOM 2921 N N . VAL A 1 418 ? -5.481 25.395 4.029 1.00 90.31 418 VAL A N 1
ATOM 2922 C CA . VAL A 1 418 ? -4.544 24.459 4.679 1.00 90.31 418 VAL A CA 1
ATOM 2923 C C . VAL A 1 418 ? -3.710 25.186 5.736 1.00 90.31 418 VAL A C 1
ATOM 2925 O O . VAL A 1 418 ? -3.613 24.716 6.868 1.00 90.31 418 VAL A O 1
ATOM 2928 N N . SER A 1 419 ? -3.159 26.353 5.397 1.00 91.12 419 SER A N 1
ATOM 2929 C CA . SER A 1 419 ? -2.293 27.134 6.289 1.00 91.12 419 SER A CA 1
ATOM 2930 C C . SER A 1 419 ? -3.040 27.676 7.515 1.00 91.12 419 SER A C 1
ATOM 2932 O O . SER A 1 419 ? -2.517 27.625 8.628 1.00 91.12 419 SER A O 1
ATOM 2934 N N . ILE A 1 420 ? -4.287 28.129 7.347 1.00 89.88 420 ILE A N 1
ATOM 2935 C CA . ILE A 1 420 ? -5.162 28.565 8.445 1.00 89.88 420 ILE A CA 1
ATOM 2936 C C . ILE A 1 420 ? -5.509 27.379 9.350 1.00 89.88 420 ILE A C 1
ATOM 2938 O O . ILE A 1 420 ? -5.355 27.490 10.563 1.00 89.88 420 ILE A O 1
ATOM 2942 N N . LEU A 1 421 ? -5.910 26.225 8.802 1.00 90.38 421 LEU A N 1
ATOM 2943 C CA . LEU A 1 421 ? -6.229 25.035 9.605 1.00 90.38 421 LEU A CA 1
ATOM 2944 C C . LEU A 1 421 ? -4.998 24.484 10.348 1.00 90.38 421 LEU A C 1
ATOM 2946 O O . LEU A 1 421 ? -5.113 24.077 11.505 1.00 90.38 421 LEU A O 1
ATOM 2950 N N . GLN A 1 422 ? -3.810 24.527 9.734 1.00 91.75 422 GLN A N 1
ATOM 2951 C CA . GLN A 1 422 ? -2.545 24.200 10.401 1.00 91.75 422 GLN A CA 1
ATOM 2952 C C . GLN A 1 422 ? -2.235 25.181 11.539 1.00 91.75 422 GLN A C 1
ATOM 2954 O O . GLN A 1 422 ? -1.900 24.743 12.639 1.00 91.75 422 GLN A O 1
ATOM 2959 N N . ALA A 1 423 ? -2.408 26.489 11.320 1.00 90.50 423 ALA A N 1
ATOM 2960 C CA . ALA A 1 423 ? -2.242 27.504 12.360 1.00 90.50 423 ALA A CA 1
ATOM 2961 C C . ALA A 1 423 ? -3.252 27.327 13.510 1.00 90.50 423 ALA A C 1
ATOM 2963 O O . ALA A 1 423 ? -2.876 27.444 14.675 1.00 90.50 423 ALA A O 1
ATOM 2964 N N . MET A 1 424 ? -4.506 26.958 13.214 1.00 89.56 424 MET A N 1
ATOM 2965 C CA . MET A 1 424 ? -5.504 26.608 14.231 1.00 89.56 424 MET A CA 1
ATOM 2966 C C . MET A 1 424 ? -5.090 25.374 15.037 1.00 89.56 424 MET A C 1
ATOM 2968 O O . MET A 1 424 ? -5.188 25.407 16.261 1.00 89.56 424 MET A O 1
ATOM 2972 N N . LYS A 1 425 ? -4.586 24.307 14.395 1.00 91.00 425 LYS A N 1
ATOM 2973 C CA . LYS A 1 425 ? -4.075 23.120 15.109 1.00 91.00 425 LYS A CA 1
ATOM 2974 C C . LYS A 1 425 ? -2.874 23.481 15.993 1.00 91.00 425 LYS A C 1
ATOM 2976 O O . LYS A 1 425 ? -2.837 23.088 17.154 1.00 91.00 425 LYS A O 1
ATOM 2981 N N . ALA A 1 426 ? -1.933 24.277 15.482 1.00 90.25 426 ALA A N 1
ATOM 2982 C CA . ALA A 1 426 ? -0.746 24.719 16.220 1.00 90.25 426 ALA A CA 1
ATOM 2983 C C . ALA A 1 426 ? -1.080 25.631 17.417 1.00 90.25 426 ALA A C 1
ATOM 2985 O O . ALA A 1 426 ? -0.460 25.513 18.470 1.00 90.25 426 ALA A O 1
ATOM 2986 N N . ALA A 1 427 ? -2.099 26.487 17.294 1.00 88.75 427 ALA A N 1
ATOM 2987 C CA . ALA A 1 427 ? -2.642 27.285 18.396 1.00 88.75 427 ALA A CA 1
ATOM 2988 C C . ALA A 1 427 ? -3.493 26.464 19.393 1.00 88.75 427 ALA A C 1
ATOM 2990 O O . ALA A 1 427 ? -4.017 27.015 20.360 1.00 88.75 427 ALA A O 1
ATOM 2991 N N . GLY A 1 428 ? -3.691 25.163 19.143 1.00 87.00 428 GLY A N 1
ATOM 2992 C CA . GLY A 1 428 ? -4.610 24.300 19.888 1.00 87.00 428 GLY A CA 1
ATOM 2993 C C . GLY A 1 428 ? -6.092 24.615 19.657 1.00 87.00 428 GLY A C 1
ATOM 2994 O O . GLY A 1 428 ? -6.946 24.022 20.302 1.00 87.00 428 GLY A O 1
ATOM 2995 N N . ALA A 1 429 ? -6.429 25.535 18.756 1.00 89.19 429 ALA A N 1
ATOM 2996 C CA . ALA A 1 429 ? -7.800 25.952 18.494 1.00 89.19 429 ALA A CA 1
ATOM 2997 C C . ALA A 1 429 ? -8.624 24.930 17.697 1.00 89.19 429 ALA A C 1
ATOM 2999 O O . ALA A 1 429 ? -9.849 25.017 17.682 1.00 89.19 429 ALA A O 1
ATOM 3000 N N . LEU A 1 430 ? -7.973 23.980 17.024 1.00 89.50 430 LEU A N 1
ATOM 3001 C CA . LEU A 1 430 ? -8.624 22.877 16.324 1.00 89.50 430 LEU A CA 1
ATOM 3002 C C . LEU A 1 430 ? -8.385 21.575 17.095 1.00 89.50 430 LEU A C 1
ATOM 3004 O O . LEU A 1 430 ? -7.280 21.032 17.064 1.00 89.50 430 LEU A O 1
ATOM 3008 N N . ASP A 1 431 ? -9.427 21.058 17.745 1.00 87.88 431 ASP A N 1
ATOM 3009 C CA . ASP A 1 431 ? -9.369 19.802 18.500 1.00 87.88 431 ASP A CA 1
ATOM 3010 C C . ASP A 1 431 ? -9.580 18.604 17.543 1.00 87.88 431 ASP A C 1
ATOM 3012 O O . ASP A 1 431 ? -10.584 17.892 17.614 1.00 87.88 431 ASP A O 1
ATOM 3016 N N . ALA A 1 432 ? -8.664 18.435 16.578 1.00 89.12 432 ALA A N 1
ATOM 3017 C CA . ALA A 1 432 ? -8.680 17.356 15.587 1.00 89.12 432 ALA A CA 1
ATOM 3018 C C . ALA A 1 432 ? -7.311 17.114 14.925 1.00 89.12 432 ALA A C 1
ATOM 3020 O O . ALA A 1 432 ? -6.477 18.016 14.816 1.00 89.12 432 ALA A O 1
ATOM 3021 N N . ASP A 1 433 ? -7.108 15.906 14.400 1.00 88.50 433 ASP A N 1
ATOM 3022 C CA . ASP A 1 433 ? -5.971 15.578 13.548 1.00 88.50 433 ASP A CA 1
ATOM 3023 C C . ASP A 1 433 ? -6.200 16.017 12.097 1.00 88.50 433 ASP A C 1
ATOM 3025 O O . ASP A 1 433 ? -7.123 15.563 11.426 1.00 88.50 433 ASP A O 1
ATOM 3029 N N . LEU A 1 434 ? -5.341 16.922 11.621 1.00 90.62 434 LEU A N 1
ATOM 3030 C CA . LEU A 1 434 ? -5.335 17.432 10.253 1.00 90.62 434 LEU A CA 1
ATOM 3031 C C . LEU A 1 434 ? -4.445 16.575 9.335 1.00 90.62 434 LEU A C 1
ATOM 3033 O O . LEU A 1 434 ? -3.264 16.391 9.627 1.00 90.62 434 LEU A O 1
ATOM 3037 N N . GLU A 1 435 ? -4.999 16.125 8.212 1.00 90.25 435 GLU A N 1
ATOM 3038 C CA . GLU A 1 435 ? -4.324 15.416 7.116 1.00 90.25 435 GLU A CA 1
ATOM 3039 C C . GLU A 1 435 ? -4.473 16.210 5.806 1.00 90.25 435 GLU A C 1
ATOM 3041 O O . GLU A 1 435 ? -5.521 16.814 5.564 1.00 90.25 435 GLU A O 1
ATOM 3046 N N . VAL A 1 436 ? -3.430 16.223 4.966 1.00 90.12 436 VAL A N 1
ATOM 3047 C CA . VAL A 1 436 ? -3.377 17.001 3.712 1.00 90.12 436 VAL A CA 1
ATOM 3048 C C . VAL A 1 436 ? -3.143 16.070 2.515 1.00 90.12 436 VAL A C 1
ATOM 3050 O O . VAL A 1 436 ? -2.239 15.236 2.588 1.00 90.12 436 VAL A O 1
ATOM 3053 N N . ILE A 1 437 ? -3.943 16.206 1.440 1.00 85.44 437 ILE A N 1
ATOM 3054 C CA . ILE A 1 437 ? -3.987 15.283 0.272 1.00 85.44 437 ILE A CA 1
ATOM 3055 C C . ILE A 1 437 ? -4.011 15.940 -1.127 1.00 85.44 437 ILE A C 1
ATOM 3057 O O . ILE A 1 437 ? -4.505 17.083 -1.287 1.00 85.44 437 ILE A O 1
#

InterPro domains:
  IPR001782 Flagellar P-ring protein [MF_00416] (52-437)
  IPR001782 Flagellar P-ring protein [PF02119] (72-436)
  IPR001782 Flagellar P-ring protein [PR01010] (72-87)
  IPR001782 Flagellar P-ring protein [PR01010] (87-102)
  IPR001782 Flagellar P-ring protein [PR01010] (106-121)
  IPR001782 Flagellar P-ring protein [PR01010] (131-150)
  IPR001782 Flagellar P-ring protein [PR01010] (153-170)
  IPR001782 Flagellar P-ring protein [PR01010] (170-188)
  IPR001782 Flagellar P-ring protein [PR01010] (210-228)
  IPR001782 Flagellar P-ring protein [PR01010] (235-253)
  IPR001782 Flagellar P-ring protein [PTHR30381] (54-437)

Secondary structure (DSSP, 8-state):
------------------------------------------HHHHHHHHHHHHHHHHHHHTT------PEEGGGTEEETT---EEEEEEEEEE--SS-S--TT-HHHHHHHHHHHHHTT----GGG--GGGEEEEEEEEEE-TT--TT-EEEEEEEESS--S--TT-EEEEEEEE-TTS-EEEEEEEE-EES-EEEEETTEEEEES-TTEEEEEEEEEE-S-------SSEEEEEESS--HHHHHHHHHHHHHHHHHS--SSPSPP---TTPPPPPPSEEE-SSSEEEEEPPGGGSS-HHHHHHHHHT-EE---PPPEEEE-TTT--EEE-TT-EE--EEEEETTEEEEEE------PPPS-S-SS--TT-----------------S-EEEEETT--HHHHHHHHHHTT--HHHHHHHHHHHHHTT-EESEEEE-

Sequence (437 aa):
MTTTSTATSTSTATATATSTTTATATSTSTSTATATATATASLTSTAARCGVLAAVALLALGAAAPARAAVRLKELADVQGVRENELFGYGLVVGLAGTGDTERVLFTQQSVAGMLGRLGVRVDAKEVRARNVAAVMVTARLPAFSRPGQHLDVTVGSLGNARSLAGGMLLLTPLAAADGQVYAVAQGPVQTGGYDVFAAGSSLSKNTPTSGRVPAGASIERAVTPALSGPTLVLGLHHPDFTTAHRIAAAVNGSLGGAKSGAAPAEPAPAGAAPPQPPARALDPAAVEITVPERFKDDPVALMAQLEVIEVDADERAKVVVSERTGTVVAGERVRIRPVAISHGGLQVSVTVQPLVSQPGASFSQAPNPNARTVVSQAGTPAATEESRGTIALPATTTVQELAKALSTLGASARDLVSILQAMKAAGALDADLEVI